Protein AF-0000000080181500 (afdb_homodimer)

Structure (mmCIF, N/CA/C/O backbone):
data_AF-0000000080181500-model_v1
#
loop_
_entity.id
_entity.type
_entity.pdbx_description
1 polymer 'Uncharacterized protein'
#
loop_
_atom_site.group_PDB
_atom_site.id
_atom_site.type_symbol
_atom_site.label_atom_id
_atom_site.label_alt_id
_atom_site.label_comp_id
_atom_site.label_asym_id
_atom_site.label_entity_id
_atom_site.label_seq_id
_atom_site.pdbx_PDB_ins_code
_atom_site.Cartn_x
_atom_site.Cartn_y
_atom_site.Cartn_z
_atom_site.occupancy
_atom_site.B_iso_or_equiv
_atom_site.auth_seq_id
_atom_site.auth_comp_id
_atom_site.auth_asym_id
_atom_site.auth_atom_id
_atom_site.pdbx_PDB_model_num
ATOM 1 N N . MET A 1 1 ? 35.75 -34.188 14.828 1 21.8 1 MET A N 1
ATOM 2 C CA . MET A 1 1 ? 35.219 -34.375 13.484 1 21.8 1 MET A CA 1
ATOM 3 C C . MET A 1 1 ? 33.906 -33.594 13.32 1 21.8 1 MET A C 1
ATOM 5 O O . MET A 1 1 ? 32.875 -34 13.828 1 21.8 1 MET A O 1
ATOM 9 N N . ILE A 1 2 ? 33.875 -32.281 13.594 1 30.53 2 ILE A N 1
ATOM 10 C CA . ILE A 1 2 ? 32.75 -31.359 13.469 1 30.53 2 ILE A CA 1
ATOM 11 C C . ILE A 1 2 ? 32.031 -31.609 12.133 1 30.53 2 ILE A C 1
ATOM 13 O O . ILE A 1 2 ? 32.625 -31.406 11.07 1 30.53 2 ILE A O 1
ATOM 17 N N . GLY A 1 3 ? 31.344 -32.719 12.117 1 29.27 3 GLY A N 1
ATOM 18 C CA . GLY A 1 3 ? 30.656 -33.062 10.883 1 29.27 3 GLY A CA 1
ATOM 19 C C . GLY A 1 3 ? 30.094 -31.844 10.156 1 29.27 3 GLY A C 1
ATOM 20 O O . GLY A 1 3 ? 29.438 -31 10.773 1 29.27 3 GLY A O 1
ATOM 21 N N . CYS A 1 4 ? 30.844 -31.297 9.312 1 31.11 4 CYS A N 1
ATOM 22 C CA . CYS A 1 4 ? 30.422 -30.312 8.328 1 31.11 4 CYS A CA 1
ATOM 23 C C . CYS A 1 4 ? 29 -30.578 7.863 1 31.11 4 CYS A C 1
ATOM 25 O O . CYS A 1 4 ? 28.766 -31.484 7.055 1 31.11 4 CYS A O 1
ATOM 27 N N . ILE A 1 5 ? 28.109 -30.938 8.797 1 33.56 5 ILE A N 1
ATOM 28 C CA . ILE A 1 5 ? 26.75 -31.125 8.312 1 33.56 5 ILE A CA 1
ATOM 29 C C . ILE A 1 5 ? 26.469 -30.125 7.188 1 33.56 5 ILE A C 1
ATOM 31 O O . ILE A 1 5 ? 26.375 -28.922 7.422 1 33.56 5 ILE A O 1
ATOM 35 N N . LEU A 1 6 ? 27.219 -30.172 6.188 1 36.97 6 LEU A N 1
ATOM 36 C CA . LEU A 1 6 ? 26.891 -29.469 4.953 1 36.97 6 LEU A CA 1
ATOM 37 C C . LEU A 1 6 ? 25.391 -29.484 4.691 1 36.97 6 LEU A C 1
ATOM 39 O O . LEU A 1 6 ? 24.828 -30.547 4.383 1 36.97 6 LEU A O 1
ATOM 43 N N . THR A 1 7 ? 24.516 -29.172 5.535 1 42.72 7 THR A N 1
ATOM 44 C CA . THR A 1 7 ? 23.094 -29.094 5.223 1 42.72 7 THR A CA 1
ATOM 45 C C . THR A 1 7 ? 22.891 -28.75 3.75 1 42.72 7 THR A C 1
ATOM 47 O O . THR A 1 7 ? 23.312 -27.703 3.279 1 42.72 7 THR A O 1
ATOM 50 N N . ALA A 1 8 ? 23.203 -29.703 2.877 1 52.75 8 ALA A N 1
ATOM 51 C CA . ALA A 1 8 ? 23.016 -29.531 1.438 1 52.75 8 ALA A CA 1
ATOM 52 C C . ALA A 1 8 ? 21.922 -28.5 1.142 1 52.75 8 ALA A C 1
ATOM 54 O O . ALA A 1 8 ? 20.859 -28.531 1.751 1 52.75 8 ALA A O 1
ATOM 55 N N . MET A 1 9 ? 22.234 -27.328 0.706 1 74.88 9 MET A N 1
ATOM 56 C CA . MET A 1 9 ? 21.328 -26.219 0.394 1 74.88 9 MET A CA 1
ATOM 57 C C . MET A 1 9 ? 20.172 -26.688 -0.466 1 74.88 9 MET A C 1
ATOM 59 O O . MET A 1 9 ? 20.344 -27.5 -1.371 1 74.88 9 MET A O 1
ATOM 63 N N . THR A 1 10 ? 18.953 -26.578 -0.046 1 88.38 10 THR A N 1
ATOM 64 C CA . THR A 1 10 ? 17.719 -26.938 -0.749 1 88.38 10 THR A CA 1
ATOM 65 C C . THR A 1 10 ? 17.797 -26.516 -2.213 1 88.38 10 THR A C 1
ATOM 67 O O . THR A 1 10 ? 18.203 -25.391 -2.52 1 88.38 10 THR A O 1
ATOM 70 N N . SER A 1 11 ? 17.656 -27.547 -3.191 1 97 11 SER A N 1
ATOM 71 C CA . SER A 1 11 ? 17.609 -27.234 -4.617 1 97 11 SER A CA 1
ATOM 72 C C . SER A 1 11 ? 16.188 -26.969 -5.082 1 97 11 SER A C 1
ATOM 74 O O . SER A 1 11 ? 15.227 -27.516 -4.523 1 97 11 SER A O 1
ATOM 76 N N . VAL A 1 12 ? 16.078 -26.062 -6.109 1 98.31 12 VAL A N 1
ATOM 77 C CA . VAL A 1 12 ? 14.75 -25.641 -6.562 1 98.31 12 VAL A CA 1
ATOM 78 C C . VAL A 1 12 ? 14.656 -25.797 -8.078 1 98.31 12 VAL A C 1
ATOM 80 O O . VAL A 1 12 ? 15.57 -25.406 -8.805 1 98.31 12 VAL A O 1
ATOM 83 N N . SER A 1 13 ? 13.602 -26.438 -8.547 1 98.62 13 SER A N 1
ATOM 84 C CA . SER A 1 13 ? 13.227 -26.438 -9.961 1 98.62 13 SER A CA 1
ATOM 85 C C . SER A 1 13 ? 12.008 -25.547 -10.211 1 98.62 13 SER A C 1
ATOM 87 O O . SER A 1 13 ? 10.938 -25.781 -9.641 1 98.62 13 SER A O 1
ATOM 89 N N . VAL A 1 14 ? 12.188 -24.594 -11.023 1 98.81 14 VAL A N 1
ATOM 90 C CA . VAL A 1 14 ? 11.07 -23.781 -11.492 1 98.81 14 VAL A CA 1
ATOM 91 C C . VAL A 1 14 ? 10.531 -24.344 -12.805 1 98.81 14 VAL A C 1
ATOM 93 O O . VAL A 1 14 ? 11.305 -24.688 -13.703 1 98.81 14 VAL A O 1
ATOM 96 N N . ILE A 1 15 ? 9.242 -24.484 -12.914 1 98.69 15 ILE A N 1
ATOM 97 C CA . ILE A 1 15 ? 8.641 -25.031 -14.117 1 98.69 15 ILE A CA 1
ATOM 98 C C . ILE A 1 15 ? 7.727 -24 -14.766 1 98.69 15 ILE A C 1
ATOM 100 O O . ILE A 1 15 ? 7.066 -23.219 -14.07 1 98.69 15 ILE A O 1
ATOM 104 N N . CYS A 1 16 ? 7.715 -23.984 -16.094 1 98.5 16 CYS A N 1
ATOM 105 C CA . CYS A 1 16 ? 6.957 -22.969 -16.828 1 98.5 16 CYS A CA 1
ATOM 106 C C . CYS A 1 16 ? 6.395 -23.562 -18.125 1 98.5 16 CYS A C 1
ATOM 108 O O . CYS A 1 16 ? 7.133 -23.781 -19.078 1 98.5 16 CYS A O 1
ATOM 110 N N . PRO A 1 17 ? 5.129 -23.797 -18.141 1 97.31 17 PRO A N 1
ATOM 111 C CA . PRO A 1 17 ? 4.492 -24.109 -19.422 1 97.31 17 PRO A CA 1
ATOM 112 C C . PRO A 1 17 ? 4.254 -22.875 -20.297 1 97.31 17 PRO A C 1
ATOM 114 O O . PRO A 1 17 ? 3.949 -21.797 -19.766 1 97.31 17 PRO A O 1
ATOM 117 N N . THR A 1 18 ? 4.418 -22.984 -21.578 1 96.44 18 THR A N 1
ATOM 118 C CA . THR A 1 18 ? 4.203 -21.812 -22.438 1 96.44 18 THR A CA 1
ATOM 119 C C . THR A 1 18 ? 3.65 -22.234 -23.797 1 96.44 18 THR A C 1
ATOM 121 O O . THR A 1 18 ? 3.766 -23.406 -24.18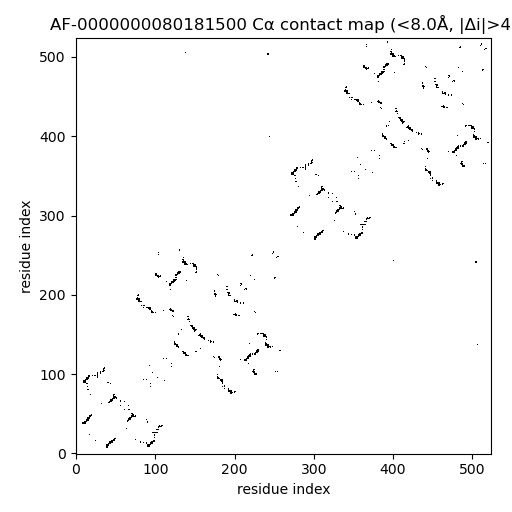8 1 96.44 18 THR A O 1
ATOM 124 N N . TYR A 1 19 ? 2.941 -21.391 -24.438 1 95.31 19 TYR A N 1
ATOM 125 C CA . TYR A 1 19 ? 2.391 -21.578 -25.781 1 95.31 19 TYR A CA 1
ATOM 126 C C . TYR A 1 19 ? 2.203 -20.234 -26.484 1 95.31 19 TYR A C 1
ATOM 128 O O . TYR A 1 19 ? 1.294 -19.469 -26.141 1 95.31 19 TYR A O 1
ATOM 136 N N . GLN A 1 20 ? 2.994 -19.938 -27.484 1 92.44 20 GLN A N 1
ATOM 137 C CA . GLN A 1 20 ? 2.91 -18.766 -28.359 1 92.44 20 GLN A CA 1
ATOM 138 C C . GLN A 1 20 ? 2.955 -17.469 -27.547 1 92.44 20 GLN A C 1
ATOM 140 O O . GLN A 1 20 ? 2.125 -16.578 -27.75 1 92.44 20 GLN A O 1
ATOM 145 N N . ARG A 1 21 ? 3.977 -17.375 -26.656 1 90.19 21 ARG A N 1
ATOM 146 C CA . ARG A 1 21 ? 4.172 -16.188 -25.812 1 90.19 21 ARG A CA 1
ATOM 147 C C . ARG A 1 21 ? 5.648 -15.812 -25.734 1 90.19 21 ARG A C 1
ATOM 149 O O . ARG A 1 21 ? 6.188 -15.609 -24.641 1 90.19 21 ARG A O 1
ATOM 156 N N . GLY A 1 22 ? 6.16 -15.641 -26.875 1 88.69 22 GLY A N 1
ATOM 157 C CA . GLY A 1 22 ? 7.59 -15.398 -26.969 1 88.69 22 GLY A CA 1
ATOM 158 C C . GLY A 1 22 ? 8.062 -14.219 -26.141 1 88.69 22 GLY A C 1
ATOM 159 O O . GLY A 1 22 ? 8.867 -14.383 -25.234 1 88.69 22 GLY A O 1
ATOM 160 N N . PRO A 1 23 ? 7.516 -13.047 -26.422 1 89.25 23 PRO A N 1
ATOM 161 C CA . PRO A 1 23 ? 7.957 -11.867 -25.672 1 89.25 23 PRO A CA 1
ATOM 162 C C . PRO A 1 23 ? 7.723 -11.984 -24.172 1 89.25 23 PRO A C 1
ATOM 164 O O . PRO A 1 23 ? 8.594 -11.625 -23.375 1 89.25 23 PRO A O 1
ATOM 167 N N . GLN A 1 24 ? 6.602 -12.492 -23.75 1 92.5 24 GLN A N 1
ATOM 168 C CA . GLN A 1 24 ? 6.293 -12.672 -22.344 1 92.5 24 GLN A CA 1
ATOM 169 C C . GLN A 1 24 ? 7.246 -13.68 -21.688 1 92.5 24 GLN A C 1
ATOM 171 O O . GLN A 1 24 ? 7.719 -13.461 -20.578 1 92.5 24 GLN A O 1
ATOM 176 N N . LEU A 1 25 ? 7.484 -14.75 -22.406 1 95.19 25 LEU A N 1
ATOM 177 C CA . LEU A 1 25 ? 8.391 -15.773 -21.906 1 95.19 25 LEU A CA 1
ATOM 178 C C . LEU A 1 25 ? 9.781 -15.195 -21.656 1 95.19 25 LEU A C 1
ATOM 180 O O . LEU A 1 25 ? 10.398 -15.461 -20.609 1 95.19 25 LEU A O 1
ATOM 184 N N . ARG A 1 26 ? 10.266 -14.398 -22.578 1 93.81 26 ARG A N 1
ATOM 185 C CA . ARG A 1 26 ? 11.594 -13.797 -22.438 1 93.81 26 ARG A CA 1
ATOM 186 C C . ARG A 1 26 ? 11.648 -12.883 -21.219 1 93.81 26 ARG A C 1
ATOM 188 O O . ARG A 1 26 ? 12.648 -12.859 -20.5 1 93.81 26 ARG A O 1
ATOM 195 N N . ARG A 1 27 ? 10.625 -12.141 -21.016 1 94.56 27 ARG A N 1
ATOM 196 C CA . ARG A 1 27 ? 10.562 -11.289 -19.828 1 94.56 27 ARG A CA 1
ATOM 197 C C . ARG A 1 27 ? 10.609 -12.125 -18.547 1 94.56 27 ARG A C 1
ATOM 199 O O . ARG A 1 27 ? 11.328 -11.789 -17.609 1 94.56 27 ARG A O 1
ATOM 206 N N . MET A 1 28 ? 9.812 -13.156 -18.594 1 96.38 28 MET A N 1
ATOM 207 C CA . MET A 1 28 ? 9.773 -14.023 -17.422 1 96.38 28 MET A CA 1
ATOM 208 C C . MET A 1 28 ? 11.141 -14.648 -17.172 1 96.38 28 MET A C 1
ATOM 210 O O . MET A 1 28 ? 11.57 -14.766 -16.016 1 96.38 28 MET A O 1
ATOM 214 N N . ILE A 1 29 ? 11.852 -15.047 -18.188 1 97.25 29 ILE A N 1
ATOM 215 C CA . ILE A 1 29 ? 13.195 -15.594 -18.047 1 97.25 29 ILE A CA 1
ATOM 216 C C . ILE A 1 29 ? 14.102 -14.562 -17.375 1 97.25 29 ILE A C 1
ATOM 218 O O . ILE A 1 29 ? 14.938 -14.914 -16.531 1 97.25 29 ILE A O 1
ATOM 222 N N . GLY A 1 30 ? 13.906 -13.32 -17.75 1 96.88 30 GLY A N 1
ATOM 223 C CA . GLY A 1 30 ? 14.633 -12.258 -17.062 1 96.88 30 GLY A CA 1
ATOM 224 C C . GLY A 1 30 ? 14.383 -12.234 -15.57 1 96.88 30 GLY A C 1
ATOM 225 O O . GLY A 1 30 ? 15.305 -12.016 -14.781 1 96.88 30 GLY A O 1
ATOM 226 N N . HIS A 1 31 ? 13.133 -12.398 -15.172 1 98 31 HIS A N 1
ATOM 227 C CA . HIS A 1 31 ? 12.805 -12.461 -13.758 1 98 31 HIS A CA 1
ATOM 228 C C . HIS A 1 31 ? 13.508 -13.641 -13.086 1 98 31 HIS A C 1
ATOM 230 O O . HIS A 1 31 ? 13.977 -13.523 -11.953 1 98 31 HIS A O 1
ATOM 236 N N . PHE A 1 32 ? 13.539 -14.789 -13.766 1 98.06 32 PHE A N 1
ATOM 237 C CA . PHE A 1 32 ? 14.227 -15.969 -13.258 1 98.06 32 PHE A CA 1
ATOM 238 C C . PHE A 1 32 ? 15.711 -15.688 -13.062 1 98.06 32 PHE A C 1
ATOM 240 O O . PHE A 1 32 ? 16.266 -15.984 -12.008 1 98.06 32 PHE A O 1
ATOM 247 N N . GLU A 1 33 ? 16.297 -15.094 -14.039 1 97.25 33 GLU A N 1
ATOM 248 C CA . GLU A 1 33 ? 17.734 -14.812 -13.992 1 97.25 33 GLU A CA 1
ATOM 249 C C . GLU A 1 33 ? 18.062 -13.828 -12.883 1 97.25 33 GLU A C 1
ATOM 251 O O . GLU A 1 33 ? 19.188 -13.828 -12.359 1 97.25 33 GLU A O 1
ATOM 256 N N . ALA A 1 34 ? 17.125 -13.062 -12.492 1 97.69 34 ALA A N 1
ATOM 257 C CA . ALA A 1 34 ? 17.344 -12.016 -11.492 1 97.69 34 ALA A CA 1
ATOM 258 C C . ALA A 1 34 ? 17.188 -12.562 -10.078 1 97.69 34 ALA A C 1
ATOM 260 O O . ALA A 1 34 ? 17.406 -11.844 -9.102 1 97.69 34 ALA A O 1
ATOM 261 N N . GLN A 1 35 ? 16.828 -13.852 -9.992 1 98.19 35 GLN A N 1
ATOM 262 C CA . GLN A 1 35 ? 16.625 -14.414 -8.672 1 98.19 35 GLN A CA 1
ATOM 263 C C . GLN A 1 35 ? 17.891 -14.344 -7.824 1 98.19 35 GLN A C 1
ATOM 265 O O . GLN A 1 35 ? 18.984 -14.602 -8.328 1 98.19 35 GLN A O 1
ATOM 270 N N . THR A 1 36 ? 17.703 -14.078 -6.465 1 98 36 THR A N 1
ATOM 271 C CA . THR A 1 36 ? 18.844 -13.906 -5.562 1 98 36 THR A CA 1
ATOM 272 C C . THR A 1 36 ? 19.141 -15.203 -4.812 1 98 36 THR A C 1
ATOM 274 O O . THR A 1 36 ? 20.109 -15.281 -4.055 1 98 36 THR A O 1
ATOM 277 N N . PHE A 1 37 ? 18.328 -16.188 -5.012 1 97.25 37 PHE A N 1
ATOM 278 C CA . PHE A 1 37 ? 18.562 -17.484 -4.402 1 97.25 37 PHE A CA 1
ATOM 279 C C . PHE A 1 37 ? 19.938 -18.016 -4.766 1 97.25 37 PHE A C 1
ATOM 281 O O . PHE A 1 37 ? 20.312 -18.016 -5.938 1 97.25 37 PHE A O 1
ATOM 288 N N . THR A 1 38 ? 20.656 -18.516 -3.744 1 95.44 38 THR A N 1
ATOM 289 C CA . THR A 1 38 ? 22.047 -18.875 -3.967 1 95.44 38 THR A CA 1
ATOM 290 C C . THR A 1 38 ? 22.203 -20.391 -4.094 1 95.44 38 THR A C 1
ATOM 292 O O . THR A 1 38 ? 23.281 -20.891 -4.395 1 95.44 38 THR A O 1
ATOM 295 N N . GLY A 1 39 ? 21.156 -21.094 -3.861 1 95.44 39 GLY A N 1
ATOM 296 C CA . GLY A 1 39 ? 21.203 -22.531 -4.047 1 95.44 39 GLY A CA 1
ATOM 297 C C . GLY A 1 39 ? 21.094 -22.953 -5.5 1 95.44 39 GLY A C 1
ATOM 298 O O . GLY A 1 39 ? 21.109 -22.109 -6.398 1 95.44 39 GLY A O 1
ATOM 299 N N . GLU A 1 40 ? 21.031 -24.25 -5.668 1 96.38 40 GLU A N 1
ATOM 300 C CA . GLU A 1 40 ? 20.859 -24.766 -7.02 1 96.38 40 GLU A CA 1
ATOM 301 C C . GLU A 1 40 ? 19.469 -24.453 -7.555 1 96.38 40 GLU A C 1
ATOM 303 O O . GLU A 1 40 ? 18.469 -24.828 -6.945 1 96.38 40 GLU A O 1
ATOM 308 N N . LEU A 1 41 ? 19.453 -23.734 -8.625 1 97.56 41 LEU A N 1
ATOM 309 C CA . LEU A 1 41 ? 18.203 -23.266 -9.234 1 97.56 41 LEU A CA 1
ATOM 310 C C . LEU A 1 41 ? 18.172 -23.578 -10.727 1 97.56 41 LEU A C 1
ATOM 312 O O . LEU A 1 41 ? 19.141 -23.281 -11.445 1 97.56 41 LEU A O 1
ATOM 316 N N . GLN A 1 42 ? 17.094 -24.219 -11.156 1 98 42 GLN A N 1
ATOM 317 C CA . GLN A 1 42 ? 16.906 -24.516 -12.578 1 98 42 GLN A CA 1
ATOM 318 C C . GLN A 1 42 ? 15.516 -24.078 -13.039 1 98 42 GLN A C 1
ATOM 320 O O . GLN A 1 42 ? 14.562 -24.078 -12.258 1 98 42 GLN A O 1
ATOM 325 N N . LEU A 1 43 ? 15.445 -23.688 -14.25 1 98.56 43 LEU A N 1
ATOM 326 C CA . LEU A 1 43 ? 14.18 -23.375 -14.914 1 98.56 43 LEU A CA 1
ATOM 327 C C . LEU A 1 43 ? 13.906 -24.344 -16.047 1 98.56 43 LEU A C 1
ATOM 329 O O . LEU A 1 43 ? 14.727 -24.5 -16.953 1 98.56 43 LEU A O 1
ATOM 333 N N . MET A 1 44 ? 12.828 -25.016 -15.961 1 98.19 44 MET A N 1
ATOM 334 C CA . MET A 1 44 ? 12.383 -25.906 -17.031 1 98.19 44 MET A CA 1
ATOM 335 C C . MET A 1 44 ? 11.18 -25.312 -17.766 1 98.19 44 MET A C 1
ATOM 337 O O . MET A 1 44 ? 10.141 -25.047 -17.141 1 98.19 44 MET A O 1
ATOM 341 N N . ILE A 1 45 ? 11.344 -25.141 -19.047 1 98.19 45 ILE A N 1
ATOM 342 C CA . ILE A 1 45 ? 10.305 -24.562 -19.875 1 98.19 45 ILE A CA 1
ATOM 343 C C . ILE A 1 45 ? 9.797 -25.594 -20.875 1 98.19 45 ILE A C 1
ATOM 345 O O . ILE A 1 45 ? 10.594 -26.234 -21.562 1 98.19 45 ILE A O 1
ATOM 349 N N . LEU A 1 46 ? 8.547 -25.812 -20.859 1 97.88 46 LEU A N 1
ATOM 350 C CA . LEU A 1 46 ? 7.938 -26.641 -21.891 1 97.88 46 LEU A CA 1
ATOM 351 C C . LEU A 1 46 ? 7.086 -25.797 -22.844 1 97.88 46 LEU A C 1
ATOM 353 O O . LEU A 1 46 ? 6.078 -25.219 -22.422 1 97.88 46 LEU A O 1
ATOM 357 N N . ASP A 1 47 ? 7.512 -25.734 -24.094 1 97.19 47 ASP A N 1
ATOM 358 C CA . ASP A 1 47 ? 6.879 -24.953 -25.141 1 97.19 47 ASP A CA 1
ATOM 359 C C . ASP A 1 47 ? 6.305 -25.875 -26.234 1 97.19 47 ASP A C 1
ATOM 361 O O . ASP A 1 47 ? 7.055 -26.547 -26.953 1 97.19 47 ASP A O 1
ATOM 365 N N . ASP A 1 48 ? 5 -25.859 -26.312 1 97 48 ASP A N 1
ATOM 366 C CA . ASP A 1 48 ? 4.398 -26.672 -27.359 1 97 48 ASP A CA 1
ATOM 367 C C . ASP A 1 48 ? 3.814 -25.797 -28.469 1 97 48 ASP A C 1
ATOM 369 O O . ASP A 1 48 ? 2.775 -26.109 -29.047 1 97 48 ASP A O 1
ATOM 373 N N . SER A 1 49 ? 4.414 -24.656 -28.688 1 95.69 49 SER A N 1
ATOM 374 C CA . SER A 1 49 ? 4.094 -23.797 -29.812 1 95.69 49 SER A CA 1
ATOM 375 C C . SER A 1 49 ? 4.434 -24.469 -31.141 1 95.69 49 SER A C 1
ATOM 377 O O . SER A 1 49 ? 5.266 -25.375 -31.188 1 95.69 49 SER A O 1
ATOM 379 N N . PRO A 1 50 ? 3.785 -23.922 -32.219 1 94.38 50 PRO A N 1
ATOM 380 C CA . PRO A 1 50 ? 4.102 -24.516 -33.5 1 94.38 50 PRO A CA 1
ATOM 381 C C . PRO A 1 50 ? 5.582 -24.406 -33.875 1 94.38 50 PRO A C 1
ATOM 383 O O . PRO A 1 50 ? 6.164 -25.359 -34.406 1 94.38 50 PRO A O 1
ATOM 386 N N . GLU A 1 51 ? 6.207 -23.281 -33.531 1 93.5 51 GLU A N 1
ATOM 387 C CA . GLU A 1 51 ? 7.629 -23.062 -33.781 1 93.5 51 GLU A CA 1
ATOM 388 C C . GLU A 1 51 ? 8.391 -22.844 -32.5 1 93.5 51 GLU A C 1
ATOM 390 O O . GLU A 1 51 ? 7.887 -22.188 -31.578 1 93.5 51 GLU A O 1
ATOM 395 N N . PRO A 1 52 ? 9.555 -23.406 -32.438 1 92.38 52 PRO A N 1
ATOM 396 C CA . PRO A 1 52 ? 10.367 -23.188 -31.25 1 92.38 52 PRO A CA 1
ATOM 397 C C . PRO A 1 52 ? 10.953 -21.781 -31.188 1 92.38 52 PRO A C 1
ATOM 399 O O . PRO A 1 52 ? 10.984 -21.078 -32.188 1 92.38 52 PRO A O 1
ATOM 402 N N . ASP A 1 53 ? 11.273 -21.375 -30.016 1 91.25 53 ASP A N 1
ATOM 403 C CA . ASP A 1 53 ? 12.195 -20.266 -29.844 1 91.25 53 ASP A CA 1
ATOM 404 C C . ASP A 1 53 ? 13.648 -20.75 -29.828 1 91.25 53 ASP A C 1
ATOM 406 O O . ASP A 1 53 ? 14.172 -21.109 -28.781 1 91.25 53 ASP A O 1
ATOM 410 N N . GLU A 1 54 ? 14.32 -20.672 -30.859 1 88.31 54 GLU A N 1
ATOM 411 C CA . GLU A 1 54 ? 15.648 -21.25 -31.031 1 88.31 54 GLU A CA 1
ATOM 412 C C . GLU A 1 54 ? 16.672 -20.594 -30.125 1 88.31 54 GLU A C 1
ATOM 414 O O . GLU A 1 54 ? 17.625 -21.234 -29.688 1 88.31 54 GLU A O 1
ATOM 419 N N . SER A 1 55 ? 16.438 -19.359 -29.891 1 89.69 55 SER A N 1
ATOM 420 C CA . SER A 1 55 ? 17.391 -18.656 -29.047 1 89.69 55 SER A CA 1
ATOM 421 C C . SER A 1 55 ? 17.453 -19.266 -27.656 1 89.69 55 SER A C 1
ATOM 423 O O . SER A 1 55 ? 18.516 -19.234 -27.016 1 89.69 55 SER A O 1
ATOM 425 N N . LEU A 1 56 ? 16.438 -19.891 -27.219 1 91.75 56 LEU A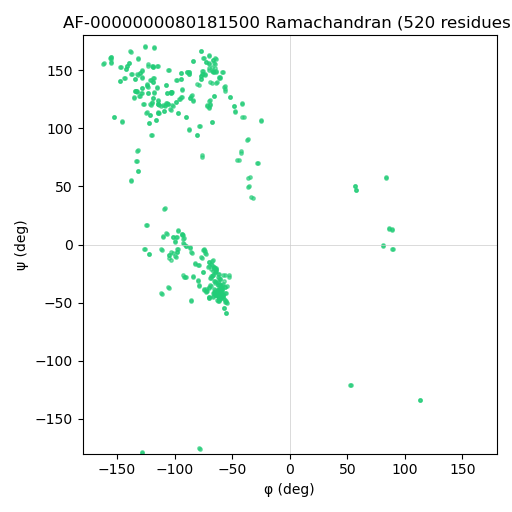 N 1
ATOM 426 C CA . LEU A 1 56 ? 16.359 -20.422 -25.844 1 91.75 56 LEU A CA 1
ATOM 427 C C . LEU A 1 56 ? 17.016 -21.797 -25.75 1 91.75 56 LEU A C 1
ATOM 429 O O . LEU A 1 56 ? 17.203 -22.328 -24.656 1 91.75 56 LEU A O 1
ATOM 433 N N . ALA A 1 57 ? 17.375 -22.312 -26.828 1 86.44 57 ALA A N 1
ATOM 434 C CA . ALA A 1 57 ? 18.078 -23.594 -26.859 1 86.44 57 ALA A CA 1
ATOM 435 C C . ALA A 1 57 ? 19.594 -23.406 -26.828 1 86.44 57 ALA A C 1
ATOM 437 O O . ALA A 1 57 ? 20.344 -24.375 -26.781 1 86.44 57 ALA A O 1
ATOM 438 N N . ALA A 1 58 ? 19.953 -22.188 -26.766 1 89.31 58 ALA A N 1
ATOM 439 C CA . ALA A 1 58 ? 21.375 -21.859 -26.812 1 89.31 58 ALA A CA 1
ATOM 440 C C . ALA A 1 58 ? 22.078 -22.297 -25.516 1 89.31 58 ALA A C 1
ATOM 442 O O . ALA A 1 58 ? 21.438 -22.391 -24.469 1 89.31 58 ALA A O 1
ATOM 443 N N . GLU A 1 59 ? 23.391 -22.531 -25.578 1 90.75 59 GLU A N 1
ATOM 444 C CA . GLU A 1 59 ? 24.203 -23.031 -24.484 1 90.75 59 GLU A CA 1
ATOM 445 C C . GLU A 1 59 ? 24.25 -22.031 -23.328 1 90.75 59 GLU A C 1
ATOM 447 O O . GLU A 1 59 ? 24.344 -22.422 -22.172 1 90.75 59 GLU A O 1
ATOM 452 N N . GLU A 1 60 ? 24.172 -20.828 -23.703 1 91.5 60 GLU A N 1
ATOM 453 C CA . GLU A 1 60 ? 24.219 -19.812 -22.672 1 91.5 60 GLU A CA 1
ATOM 454 C C . GLU A 1 60 ? 23.078 -19.969 -21.672 1 91.5 60 GLU A C 1
ATOM 456 O O . GLU A 1 60 ? 23.266 -19.766 -20.469 1 91.5 60 GLU A O 1
ATOM 461 N N . TYR A 1 61 ? 21.984 -20.312 -22.156 1 93 61 TYR A N 1
ATOM 462 C CA . TYR A 1 61 ? 20.844 -20.516 -21.281 1 93 61 TYR A CA 1
ATOM 463 C C . TYR A 1 61 ? 21 -21.781 -20.453 1 93 61 TYR A C 1
ATOM 465 O O . TYR A 1 61 ? 20.75 -21.797 -19.25 1 93 61 TYR A O 1
ATOM 473 N N . ARG A 1 62 ? 21.516 -22.812 -21.078 1 91.94 62 ARG A N 1
ATOM 474 C CA . ARG A 1 62 ? 21.766 -24.047 -20.359 1 91.94 62 ARG A CA 1
ATOM 475 C C . ARG A 1 62 ? 22.75 -23.844 -19.219 1 91.94 62 ARG A C 1
ATOM 477 O O . ARG A 1 62 ? 22.562 -24.375 -18.125 1 91.94 62 ARG A O 1
ATOM 484 N N . ASN A 1 63 ? 23.703 -23.094 -19.516 1 93 63 ASN A N 1
ATOM 485 C CA . ASN A 1 63 ? 24.719 -22.797 -18.5 1 93 63 ASN A CA 1
ATOM 486 C C . ASN A 1 63 ? 24.141 -21.969 -17.359 1 93 63 ASN A C 1
ATOM 488 O O . ASN A 1 63 ? 24.641 -22.031 -16.234 1 93 63 ASN A O 1
ATOM 492 N N . ALA A 1 64 ? 23.094 -21.312 -17.672 1 93.38 64 ALA A N 1
ATOM 493 C CA . ALA A 1 64 ? 22.453 -20.484 -16.656 1 93.38 64 ALA A CA 1
ATOM 494 C C . ALA A 1 64 ? 21.359 -21.281 -15.922 1 93.38 64 ALA A C 1
ATOM 496 O O . ALA A 1 64 ? 20.625 -20.719 -15.117 1 93.38 64 ALA A O 1
ATOM 497 N N . GLY A 1 65 ? 21.281 -22.547 -16.25 1 95.44 65 GLY A N 1
ATOM 498 C CA . GLY A 1 65 ? 20.312 -23.391 -15.562 1 95.44 65 GLY A CA 1
ATOM 499 C C . GLY A 1 65 ? 18.938 -23.359 -16.203 1 95.44 65 GLY A C 1
ATOM 500 O O . GLY A 1 65 ? 17.953 -23.781 -15.578 1 95.44 65 GLY A O 1
ATOM 501 N N . ILE A 1 66 ? 18.844 -22.844 -17.406 1 97.56 66 ILE A N 1
ATOM 502 C CA . ILE A 1 66 ? 17.578 -22.75 -18.109 1 97.56 66 ILE A CA 1
ATOM 503 C C . ILE A 1 66 ? 17.484 -23.844 -19.156 1 97.56 66 ILE A C 1
ATOM 505 O O . ILE A 1 66 ? 18.312 -23.922 -20.062 1 97.56 66 ILE A O 1
ATOM 509 N N . HIS A 1 67 ? 16.484 -24.672 -19 1 96.81 67 HIS A N 1
ATOM 510 C CA . HIS A 1 67 ? 16.25 -25.797 -19.906 1 96.81 67 HIS A CA 1
ATOM 511 C C . HIS A 1 67 ? 14.953 -25.625 -20.688 1 96.81 67 HIS A C 1
ATOM 513 O O . HIS A 1 67 ? 13.867 -25.641 -20.109 1 96.81 67 HIS A O 1
ATOM 519 N N . TYR A 1 68 ? 15.125 -25.469 -21.984 1 96.56 68 TYR A N 1
ATOM 520 C CA . TYR A 1 68 ? 14 -25.234 -22.891 1 96.56 68 TYR A CA 1
ATOM 521 C C . TYR A 1 68 ? 13.656 -26.5 -23.672 1 96.56 68 TYR A C 1
ATOM 523 O O . TYR A 1 68 ? 14.492 -27.031 -24.391 1 96.56 68 TYR A O 1
ATOM 531 N N . PHE A 1 69 ? 12.438 -26.984 -23.422 1 95.75 69 PHE A N 1
ATOM 532 C CA . PHE A 1 69 ? 11.93 -28.156 -24.125 1 95.75 69 PHE A CA 1
ATOM 533 C C . PHE A 1 69 ? 10.836 -27.75 -25.109 1 95.75 69 PHE A C 1
ATOM 535 O O . PHE A 1 69 ? 9.805 -27.203 -24.719 1 95.75 69 PHE A O 1
ATOM 542 N N . HIS A 1 70 ? 11.078 -28.031 -26.375 1 95.88 70 HIS A N 1
ATOM 543 C CA . HIS A 1 70 ? 10.055 -27.781 -27.391 1 95.88 70 HIS A CA 1
ATOM 544 C C . HIS A 1 70 ? 9.383 -29.078 -27.812 1 95.88 70 HIS A C 1
ATOM 546 O O . HIS A 1 70 ? 10.055 -30.094 -28.047 1 95.88 70 HIS A O 1
ATOM 552 N N . ARG A 1 71 ? 8.117 -29.031 -27.797 1 93.25 71 ARG A N 1
ATOM 553 C CA . ARG A 1 71 ? 7.328 -30.156 -28.297 1 93.25 71 ARG A CA 1
ATOM 554 C C . ARG A 1 71 ? 6.395 -29.734 -29.422 1 93.25 71 ARG A C 1
ATOM 556 O O . ARG A 1 71 ? 5.387 -29.062 -29.172 1 93.25 71 ARG A O 1
ATOM 563 N N . SER A 1 72 ? 6.805 -30.109 -30.609 1 85.75 72 SER A N 1
ATOM 564 C CA . SER A 1 72 ? 5.965 -29.781 -31.75 1 85.75 72 SER A CA 1
ATOM 565 C C . SER A 1 72 ? 4.73 -30.672 -31.812 1 85.75 72 SER A C 1
ATOM 567 O O . SER A 1 72 ? 4.707 -31.75 -31.219 1 85.75 72 SER A O 1
ATOM 569 N N . GLY A 1 73 ? 3.705 -30.188 -32.562 1 85.38 73 GLY A N 1
ATOM 570 C CA . GLY A 1 73 ? 2.498 -30.984 -32.75 1 85.38 73 GLY A CA 1
ATOM 571 C C . GLY A 1 73 ? 1.274 -30.375 -32.094 1 85.38 73 GLY A C 1
ATOM 572 O O . GLY A 1 73 ? 1.036 -29.172 -32.219 1 85.38 73 GLY A O 1
ATOM 573 N N . HIS A 1 74 ? 0.572 -31.359 -31.391 1 89.94 74 HIS A N 1
ATOM 574 C CA . HIS A 1 74 ? -0.684 -30.938 -30.781 1 89.94 74 HIS A CA 1
ATOM 575 C C . HIS A 1 74 ? -0.439 -30.188 -29.484 1 89.94 74 HIS A C 1
ATOM 577 O O . HIS A 1 74 ? 0.426 -30.562 -28.688 1 89.94 74 HIS A O 1
ATOM 583 N N . GLN A 1 75 ? -1.146 -29.156 -29.312 1 92.69 75 GLN A N 1
ATOM 584 C CA . GLN A 1 75 ? -1.073 -28.375 -28.094 1 92.69 75 GLN A CA 1
ATOM 585 C C . GLN A 1 75 ? -1.586 -29.188 -26.891 1 92.69 75 GLN A C 1
ATOM 587 O O . GLN A 1 75 ? -2.693 -29.719 -26.938 1 92.69 75 GLN A O 1
ATOM 592 N N . MET A 1 76 ? -0.793 -29.25 -25.859 1 95.69 76 MET A N 1
ATOM 593 C CA . MET A 1 76 ? -1.171 -29.891 -24.594 1 95.69 76 MET A CA 1
ATOM 594 C C . MET A 1 76 ? -1.963 -28.938 -23.719 1 95.69 76 MET A C 1
ATOM 596 O O . MET A 1 76 ? -1.907 -27.719 -23.906 1 95.69 76 MET A O 1
ATOM 600 N N . SER A 1 77 ? -2.723 -29.594 -22.812 1 95.88 77 SER A N 1
ATOM 601 C CA . SER A 1 77 ? -3.318 -28.75 -21.781 1 95.88 77 SER A CA 1
ATOM 602 C C . SER A 1 77 ? -2.26 -28.219 -20.812 1 95.88 77 SER A C 1
ATOM 604 O O . SER A 1 77 ? -1.15 -28.75 -20.75 1 95.88 77 SER A O 1
ATOM 606 N N . ILE A 1 78 ? -2.619 -27.203 -20.109 1 94.88 78 ILE A N 1
ATOM 607 C CA . ILE A 1 78 ? -1.709 -26.672 -19.094 1 94.88 78 ILE A CA 1
ATOM 608 C C . ILE A 1 78 ? -1.383 -27.734 -18.062 1 94.88 78 ILE A C 1
ATOM 610 O O . ILE A 1 78 ? -0.217 -27.938 -17.719 1 94.88 78 ILE A O 1
ATOM 614 N N . GLY A 1 79 ? -2.387 -28.453 -17.594 1 97.12 79 GLY A N 1
ATOM 615 C CA . GLY A 1 79 ? -2.158 -29.516 -16.625 1 97.12 79 GLY A CA 1
ATOM 616 C C . GLY A 1 79 ? -1.202 -30.578 -17.125 1 97.12 79 GLY A C 1
ATOM 617 O O . GLY A 1 79 ? -0.327 -31.031 -16.391 1 97.12 79 GLY A O 1
ATOM 618 N N . ALA A 1 80 ? -1.404 -30.969 -18.344 1 97.25 80 ALA A N 1
ATOM 619 C CA . ALA A 1 80 ? -0.539 -31.984 -18.922 1 97.25 80 ALA A CA 1
ATOM 620 C C . ALA A 1 80 ? 0.903 -31.484 -19.016 1 97.25 80 ALA A C 1
ATOM 622 O O . ALA A 1 80 ? 1.842 -32.25 -18.766 1 97.25 80 ALA A O 1
ATOM 623 N N . LYS A 1 81 ? 1.083 -30.266 -19.391 1 97.81 81 LYS A N 1
ATOM 624 C CA . LYS A 1 81 ? 2.426 -29.703 -19.484 1 97.81 81 LYS A CA 1
ATOM 625 C C . LYS A 1 81 ? 3.084 -29.641 -18.109 1 97.81 81 LYS A C 1
ATOM 627 O O . LYS A 1 81 ? 4.266 -29.953 -17.953 1 97.81 81 LYS A O 1
ATOM 632 N N . LEU A 1 82 ? 2.311 -29.219 -17.141 1 97.88 82 LEU A N 1
ATOM 633 C CA . LEU A 1 82 ? 2.846 -29.109 -15.789 1 97.88 82 LEU A CA 1
ATOM 634 C C . LEU A 1 82 ? 3.279 -30.484 -15.273 1 97.88 82 LEU A C 1
ATOM 636 O O . LEU A 1 82 ? 4.328 -30.609 -14.641 1 97.88 82 LEU A O 1
ATOM 640 N N . ASN A 1 83 ? 2.48 -31.516 -15.57 1 98.19 83 ASN A N 1
ATOM 641 C CA . ASN A 1 83 ? 2.859 -32.875 -15.172 1 98.19 83 ASN A CA 1
ATOM 642 C C . ASN A 1 83 ? 4.148 -33.312 -15.859 1 98.19 83 ASN A C 1
ATOM 644 O O . ASN A 1 83 ? 5.023 -33.906 -15.227 1 98.19 83 ASN A O 1
ATOM 648 N N . ALA A 1 84 ? 4.242 -33.031 -17.125 1 97.62 84 ALA A N 1
ATOM 649 C CA . ALA A 1 84 ? 5.461 -33.375 -17.859 1 97.62 84 ALA A CA 1
ATOM 650 C C . ALA A 1 84 ? 6.676 -32.688 -17.25 1 97.62 84 ALA A C 1
ATOM 652 O O . ALA A 1 84 ? 7.742 -33.281 -17.125 1 97.62 84 ALA A O 1
ATOM 653 N N . LEU A 1 85 ? 6.496 -31.484 -16.938 1 98.31 85 LEU A N 1
ATOM 654 C CA . LEU A 1 85 ? 7.574 -30.703 -16.344 1 98.31 85 LEU A CA 1
ATOM 655 C C . LEU A 1 85 ? 7.934 -31.219 -14.961 1 98.31 85 LEU A C 1
ATOM 657 O O . LEU A 1 85 ? 9.109 -31.266 -14.602 1 98.31 85 LEU A O 1
ATOM 661 N N . MET A 1 86 ? 6.918 -31.578 -14.133 1 97.69 86 MET A N 1
ATOM 662 C CA . MET A 1 86 ? 7.176 -32.188 -12.828 1 97.69 86 MET A CA 1
ATOM 663 C C . MET A 1 86 ? 8 -33.469 -12.969 1 97.69 86 MET A C 1
ATOM 665 O O . MET A 1 86 ? 8.844 -33.75 -12.117 1 97.69 86 MET A O 1
ATOM 669 N N . ASP A 1 87 ? 7.793 -34.156 -14 1 97.31 87 ASP A N 1
ATOM 670 C CA . ASP A 1 87 ? 8.469 -35.438 -14.219 1 97.31 87 ASP A CA 1
ATOM 671 C C . ASP A 1 87 ? 9.961 -35.219 -14.469 1 97.31 87 ASP A C 1
ATOM 673 O O . ASP A 1 87 ? 10.773 -36.125 -14.195 1 97.31 87 ASP A O 1
ATOM 677 N N . VAL A 1 88 ? 10.344 -34.094 -14.977 1 96.06 88 VAL A N 1
ATOM 678 C CA . VAL A 1 88 ? 11.742 -33.875 -15.328 1 96.06 88 VAL A CA 1
ATOM 679 C C . VAL A 1 88 ? 12.406 -33 -14.289 1 96.06 88 VAL A C 1
ATOM 681 O O . VAL A 1 88 ? 13.625 -32.781 -14.32 1 96.06 88 VAL A O 1
ATOM 684 N N . ALA A 1 89 ? 11.625 -32.375 -13.445 1 95.88 89 ALA A N 1
ATOM 685 C CA . ALA A 1 89 ? 12.18 -31.547 -12.398 1 95.88 89 ALA A CA 1
ATOM 686 C C . ALA A 1 89 ? 13.016 -32.375 -11.414 1 95.88 89 ALA A C 1
ATOM 688 O O . ALA A 1 89 ? 12.602 -33.438 -11 1 95.88 89 ALA A O 1
ATOM 689 N N . CYS A 1 90 ? 14.172 -31.875 -10.945 1 94.5 90 CYS A N 1
ATOM 690 C CA . CYS A 1 90 ? 15.062 -32.656 -10.086 1 94.5 90 CYS A CA 1
ATOM 691 C C . CYS A 1 90 ? 15.305 -31.938 -8.766 1 94.5 90 CYS A C 1
ATOM 693 O O . CYS A 1 90 ? 15.945 -32.5 -7.863 1 94.5 90 CYS A O 1
ATOM 695 N N . GLY A 1 91 ? 14.859 -30.719 -8.656 1 97.06 91 GLY A N 1
ATOM 696 C CA . GLY A 1 91 ? 15.023 -29.984 -7.41 1 97.06 91 GLY A CA 1
ATOM 697 C C . GLY A 1 91 ? 14.242 -30.594 -6.262 1 97.06 91 GLY A C 1
ATOM 698 O O . GLY A 1 91 ? 13.203 -31.219 -6.473 1 97.06 91 GLY A O 1
ATOM 699 N N . ASP A 1 92 ? 14.68 -30.344 -5.051 1 97.75 92 ASP A N 1
ATOM 700 C CA . ASP A 1 92 ? 13.961 -30.766 -3.852 1 97.75 92 ASP A CA 1
ATOM 701 C C . ASP A 1 92 ? 12.586 -30.109 -3.775 1 97.75 92 ASP A C 1
ATOM 703 O O . ASP A 1 92 ? 11.641 -30.703 -3.244 1 97.75 92 ASP A O 1
ATOM 707 N N . VAL A 1 93 ? 12.508 -28.922 -4.23 1 98.5 93 VAL A N 1
ATOM 708 C CA . VAL A 1 93 ? 11.273 -28.125 -4.254 1 98.5 93 VAL A CA 1
ATOM 709 C C . VAL A 1 93 ? 10.977 -27.672 -5.684 1 98.5 93 VAL A C 1
ATOM 711 O O . VAL A 1 93 ? 11.891 -27.297 -6.422 1 98.5 93 VAL A O 1
ATOM 714 N N . VAL A 1 94 ? 9.688 -27.781 -6.031 1 98.62 94 VAL A N 1
ATOM 715 C CA . VAL A 1 94 ? 9.227 -27.312 -7.336 1 98.62 94 VAL A CA 1
ATOM 716 C C . VAL A 1 94 ? 8.422 -26.031 -7.172 1 98.62 94 VAL A C 1
ATOM 718 O O . VAL A 1 94 ? 7.629 -25.891 -6.238 1 98.62 94 VAL A O 1
ATOM 721 N N . MET A 1 95 ? 8.68 -25.094 -8.062 1 98.62 95 MET A N 1
ATOM 722 C CA . MET A 1 95 ? 7.902 -23.844 -8.102 1 98.62 95 MET A CA 1
ATOM 723 C C . MET A 1 95 ? 7.375 -23.578 -9.508 1 98.62 95 MET A C 1
ATOM 725 O O . MET A 1 95 ? 8 -23.969 -10.5 1 98.62 95 MET A O 1
ATOM 729 N N . ARG A 1 96 ? 6.273 -22.953 -9.539 1 97.69 96 ARG A N 1
ATOM 730 C CA . ARG A 1 96 ? 5.68 -22.594 -10.828 1 97.69 96 ARG A CA 1
ATOM 731 C C . ARG A 1 96 ? 5.91 -21.125 -11.148 1 97.69 96 ARG A C 1
ATOM 733 O O . ARG A 1 96 ? 5.738 -20.266 -10.289 1 97.69 96 ARG A O 1
ATOM 740 N N . PHE A 1 97 ? 6.379 -20.828 -12.344 1 98 97 PHE A N 1
ATOM 741 C CA . PHE A 1 97 ? 6.363 -19.5 -12.953 1 98 97 PHE A CA 1
ATOM 742 C C . PHE A 1 97 ? 5.449 -19.484 -14.172 1 98 97 PHE A C 1
ATOM 744 O O . PHE A 1 97 ? 5.637 -20.266 -15.109 1 98 97 PHE A O 1
ATOM 751 N N . ASP A 1 98 ? 4.5 -18.672 -14.125 1 96.12 98 ASP A N 1
ATOM 752 C CA . ASP A 1 98 ? 3.746 -18.422 -15.352 1 96.12 98 ASP A CA 1
ATOM 753 C C . ASP A 1 98 ? 4.516 -17.5 -16.297 1 96.12 98 ASP A C 1
ATOM 755 O O . ASP A 1 98 ? 5.215 -16.578 -15.844 1 96.12 98 ASP A O 1
ATOM 759 N N . ASP A 1 99 ? 4.379 -17.719 -17.531 1 96 99 ASP A N 1
ATOM 760 C CA . ASP A 1 99 ? 5.191 -17 -18.516 1 96 99 ASP A CA 1
ATOM 761 C C . ASP A 1 99 ? 4.715 -15.562 -18.672 1 96 99 ASP A C 1
ATOM 763 O O . ASP A 1 99 ? 5.355 -14.766 -19.359 1 96 99 ASP A O 1
ATOM 767 N N . ASP A 1 100 ? 3.588 -15.195 -17.984 1 94.56 100 ASP A N 1
ATOM 768 C CA . ASP A 1 100 ? 3.031 -13.867 -18.234 1 94.56 100 ASP A CA 1
ATOM 769 C C . ASP A 1 100 ? 2.912 -13.062 -16.953 1 94.56 100 ASP A C 1
ATOM 771 O O . ASP A 1 100 ? 2.166 -12.078 -16.891 1 94.56 100 ASP A O 1
ATOM 775 N N . ASP A 1 101 ? 3.621 -13.484 -15.883 1 96.88 101 ASP A N 1
ATOM 776 C CA . ASP A 1 101 ? 3.588 -12.75 -14.617 1 96.88 101 ASP A CA 1
ATOM 777 C C . ASP A 1 101 ? 4.973 -12.234 -14.25 1 96.88 101 ASP A C 1
ATOM 779 O O . ASP A 1 101 ? 5.949 -12.484 -14.961 1 96.88 101 ASP A O 1
ATOM 783 N N . TYR A 1 102 ? 5.012 -11.383 -13.25 1 98.06 102 TYR A N 1
ATOM 784 C CA . TYR A 1 102 ? 6.266 -10.852 -12.727 1 98.06 102 TYR A CA 1
ATOM 785 C C . TYR A 1 102 ? 6.648 -11.539 -11.422 1 98.06 102 TYR A C 1
ATOM 787 O O . TYR A 1 102 ? 5.816 -11.688 -10.523 1 98.06 102 TYR A O 1
ATOM 795 N N . TYR A 1 103 ? 7.875 -11.977 -11.32 1 98.69 103 TYR A N 1
ATOM 796 C CA . TYR A 1 103 ? 8.422 -12.578 -10.109 1 98.69 103 TYR A CA 1
ATOM 797 C C . TYR A 1 103 ? 9.617 -11.781 -9.594 1 98.69 103 TYR A C 1
ATOM 799 O O . TYR A 1 103 ? 10.602 -11.594 -10.312 1 98.69 103 TYR A O 1
ATOM 807 N N . ALA A 1 104 ? 9.531 -11.328 -8.367 1 98.75 104 ALA A N 1
ATOM 808 C CA . ALA A 1 104 ? 10.562 -10.484 -7.773 1 98.75 104 ALA A CA 1
ATOM 809 C C . ALA A 1 104 ? 11.867 -11.25 -7.586 1 98.75 104 ALA A C 1
ATOM 811 O O . ALA A 1 104 ? 11.859 -12.477 -7.465 1 98.75 104 ALA A O 1
ATOM 812 N N . PRO A 1 105 ? 12.977 -10.57 -7.469 1 98.62 105 PRO A N 1
ATOM 813 C CA . PRO A 1 105 ? 14.289 -11.219 -7.348 1 98.62 105 PRO A CA 1
ATOM 814 C C . PRO A 1 105 ? 14.391 -12.117 -6.113 1 98.62 105 PRO A C 1
ATOM 816 O O . PRO A 1 105 ? 15.117 -13.109 -6.129 1 98.62 105 PRO A O 1
ATOM 819 N N . HIS A 1 106 ? 13.68 -11.797 -5.07 1 98.31 106 HIS A N 1
ATOM 820 C CA . HIS A 1 106 ? 13.781 -12.586 -3.846 1 98.31 106 HIS A CA 1
ATOM 821 C C . HIS A 1 106 ? 12.664 -13.609 -3.752 1 98.31 106 HIS A C 1
ATOM 823 O O . HIS A 1 106 ? 12.43 -14.195 -2.689 1 98.31 106 HIS A O 1
ATOM 829 N N . TYR A 1 107 ? 11.906 -13.852 -4.836 1 98.62 107 TYR A N 1
ATOM 830 C CA . TYR A 1 107 ? 10.75 -14.742 -4.84 1 98.62 107 TYR A CA 1
ATOM 831 C C . TYR A 1 107 ? 11.141 -16.141 -4.387 1 98.62 107 TYR A C 1
ATOM 833 O O . TYR A 1 107 ? 10.555 -16.688 -3.439 1 98.62 107 TYR A O 1
ATOM 841 N N . VAL A 1 108 ? 12.094 -16.781 -4.977 1 98.56 108 VAL A N 1
ATOM 842 C CA . VAL A 1 108 ? 12.438 -18.172 -4.73 1 98.56 108 VAL A CA 1
ATOM 843 C C . VAL A 1 108 ? 12.859 -18.344 -3.273 1 98.56 108 VAL A C 1
ATOM 845 O O . VAL A 1 108 ? 12.367 -19.25 -2.588 1 98.56 108 VAL A O 1
ATOM 848 N N . GLU A 1 109 ? 13.727 -17.516 -2.793 1 97.81 109 GLU A N 1
ATOM 849 C CA . GLU A 1 109 ? 14.195 -17.609 -1.414 1 97.81 109 GLU A CA 1
ATOM 850 C C . GLU A 1 109 ? 13.047 -17.453 -0.426 1 97.81 109 GLU A C 1
ATOM 852 O O . GLU A 1 109 ? 12.953 -18.203 0.549 1 97.81 109 GLU A O 1
ATOM 857 N N . ARG A 1 110 ? 12.211 -16.531 -0.688 1 98.25 110 ARG A N 1
ATOM 858 C CA . ARG A 1 110 ? 11.125 -16.25 0.243 1 98.25 110 ARG A CA 1
ATOM 859 C C . ARG A 1 110 ? 10.062 -17.344 0.204 1 98.25 110 ARG A C 1
ATOM 861 O O . ARG A 1 110 ? 9.531 -17.734 1.243 1 98.25 110 ARG A O 1
ATOM 868 N N . MET A 1 111 ? 9.75 -17.828 -0.982 1 98.44 111 MET A N 1
ATOM 869 C CA . MET A 1 111 ? 8.789 -18.922 -1.094 1 98.44 111 MET A CA 1
ATOM 870 C C . MET A 1 111 ? 9.312 -20.172 -0.39 1 98.44 111 MET A C 1
ATOM 872 O O . MET A 1 111 ? 8.539 -20.922 0.217 1 98.44 111 MET A O 1
ATOM 876 N N . LEU A 1 112 ? 10.562 -20.422 -0.522 1 97.88 112 LEU A N 1
ATOM 877 C CA . LEU A 1 112 ? 11.164 -21.531 0.191 1 97.88 112 LEU A CA 1
ATOM 878 C C . LEU A 1 112 ? 11.023 -21.359 1.699 1 97.88 112 LEU A C 1
ATOM 880 O O . LEU A 1 112 ? 10.664 -22.297 2.408 1 97.88 112 LEU A O 1
ATOM 884 N N . ALA A 1 113 ? 11.312 -20.172 2.158 1 97.88 113 ALA A N 1
ATOM 885 C CA . ALA A 1 113 ? 11.188 -19.875 3.584 1 97.88 113 ALA A CA 1
ATOM 886 C C . ALA A 1 113 ? 9.742 -20.062 4.055 1 97.88 113 ALA A C 1
ATOM 888 O O . ALA A 1 113 ? 9.5 -20.625 5.121 1 97.88 113 ALA A O 1
ATOM 889 N N . LEU A 1 114 ? 8.828 -19.594 3.297 1 98.06 114 LEU A N 1
ATOM 890 C CA . LEU A 1 114 ? 7.414 -19.719 3.639 1 98.06 114 LEU A CA 1
ATOM 891 C C . LEU A 1 114 ? 6.973 -21.172 3.633 1 98.06 114 LEU A C 1
ATOM 893 O O . LEU A 1 114 ? 6.156 -21.578 4.457 1 98.06 114 LEU A O 1
ATOM 897 N N . LEU A 1 115 ? 7.484 -21.953 2.678 1 98.31 115 LEU A N 1
ATOM 898 C CA . LEU A 1 115 ? 7.148 -23.375 2.609 1 98.31 115 LEU A CA 1
ATOM 899 C C . LEU A 1 115 ? 7.574 -24.094 3.883 1 98.31 115 LEU A C 1
ATOM 901 O O . LEU A 1 115 ? 6.836 -24.938 4.402 1 98.31 115 LEU A O 1
ATOM 905 N N . GLY A 1 116 ? 8.758 -23.703 4.32 1 96.75 116 GLY A N 1
ATOM 906 C CA . GLY A 1 116 ? 9.258 -24.359 5.523 1 96.75 116 GLY A CA 1
ATOM 907 C C . GLY A 1 116 ? 9.25 -25.875 5.43 1 96.75 116 GLY A C 1
ATOM 908 O O . GLY A 1 116 ? 9.805 -26.438 4.488 1 96.75 116 GLY A O 1
ATOM 909 N N . ASP A 1 117 ? 8.523 -26.531 6.355 1 96.69 117 ASP A N 1
ATOM 910 C CA . ASP A 1 117 ? 8.492 -27.984 6.398 1 96.69 117 ASP A CA 1
ATOM 911 C C . ASP A 1 117 ? 7.211 -28.516 5.77 1 96.69 117 ASP A C 1
ATOM 913 O O . ASP A 1 117 ? 6.965 -29.734 5.785 1 96.69 117 ASP A O 1
ATOM 917 N N . ASP A 1 118 ? 6.43 -27.609 5.191 1 98.38 118 ASP A N 1
ATOM 918 C CA . ASP A 1 118 ? 5.176 -28.031 4.578 1 98.38 118 ASP A CA 1
ATOM 919 C C . ASP A 1 118 ? 5.422 -28.703 3.227 1 98.38 118 ASP A C 1
ATOM 921 O O . ASP A 1 118 ? 6.527 -28.625 2.688 1 98.38 118 ASP A O 1
ATOM 925 N N . ASP A 1 119 ? 4.418 -29.359 2.703 1 98.56 119 ASP A N 1
ATOM 926 C CA . ASP A 1 119 ? 4.527 -30.094 1.441 1 98.56 119 ASP A CA 1
ATOM 927 C C . ASP A 1 119 ? 4.156 -29.203 0.259 1 98.56 119 ASP A C 1
ATOM 929 O O . ASP A 1 119 ? 4.617 -29.422 -0.863 1 98.56 119 ASP A O 1
ATOM 933 N N . TYR A 1 120 ? 3.277 -28.234 0.587 1 98.31 120 TYR A N 1
ATOM 934 C CA . TYR A 1 120 ? 2.75 -27.359 -0.451 1 98.31 120 TYR A CA 1
ATOM 935 C C . TYR A 1 120 ? 2.479 -25.969 0.101 1 98.31 120 TYR A C 1
ATOM 937 O O . TYR A 1 120 ? 2.059 -25.812 1.251 1 98.31 120 TYR A O 1
ATOM 945 N N . LEU A 1 121 ? 2.801 -24.969 -0.724 1 98.38 121 LEU A N 1
ATOM 946 C CA . LEU A 1 121 ? 2.545 -23.562 -0.412 1 98.38 121 LEU A CA 1
ATOM 947 C C . LEU A 1 121 ? 1.933 -22.844 -1.609 1 98.38 121 LEU A C 1
ATOM 949 O O . LEU A 1 121 ? 2.371 -23.031 -2.746 1 98.38 121 LEU A O 1
ATOM 953 N N . THR A 1 122 ? 0.879 -22.125 -1.345 1 97.44 122 THR A N 1
ATOM 954 C CA . THR A 1 122 ? 0.422 -21.141 -2.311 1 97.44 122 THR A CA 1
ATOM 955 C C . THR A 1 122 ? 0.155 -19.797 -1.626 1 97.44 122 THR A C 1
ATOM 957 O O . THR A 1 122 ? 0.024 -19.734 -0.402 1 97.44 122 THR A O 1
ATOM 960 N N . LEU A 1 123 ? 0.13 -18.766 -2.373 1 97.19 123 LEU A N 1
ATOM 961 C CA . LEU A 1 123 ? -0.165 -17.453 -1.824 1 97.19 123 LEU A CA 1
ATOM 962 C C . LEU A 1 123 ? -1.67 -17.203 -1.758 1 97.19 123 LEU A C 1
ATOM 964 O O . LEU A 1 123 ? -2.381 -17.422 -2.742 1 97.19 123 LEU A O 1
ATOM 968 N N . SER A 1 124 ? -2.135 -16.828 -0.619 1 96.5 124 SER A N 1
ATOM 969 C CA . SER A 1 124 ? -3.553 -16.562 -0.404 1 96.5 124 SER A CA 1
ATOM 970 C C . SER A 1 124 ? -3.85 -15.07 -0.474 1 96.5 124 SER A C 1
ATOM 972 O O . SER A 1 124 ? -5.012 -14.664 -0.398 1 96.5 124 SER A O 1
ATOM 974 N N . GLY A 1 125 ? -2.988 -14.266 -0.496 1 97.62 125 GLY A N 1
ATOM 975 C CA . GLY A 1 125 ? -2.984 -12.828 -0.749 1 97.62 125 GLY A CA 1
ATOM 976 C C . GLY A 1 125 ? -1.873 -12.391 -1.685 1 97.62 125 GLY A C 1
ATOM 977 O O . GLY A 1 125 ? -0.707 -12.734 -1.474 1 97.62 125 GLY A O 1
ATOM 978 N N . TRP A 1 126 ? -2.246 -11.734 -2.68 1 98.31 126 TRP A N 1
ATOM 979 C CA . TRP A 1 126 ? -1.223 -11.406 -3.668 1 98.31 126 TRP A CA 1
ATOM 980 C C . TRP A 1 126 ? -1.61 -10.164 -4.465 1 98.31 126 TRP A C 1
ATOM 982 O O . TRP A 1 126 ? -2.773 -9.758 -4.461 1 98.31 126 TRP A O 1
ATOM 992 N N . PHE A 1 127 ? -0.644 -9.57 -5.055 1 98.75 127 PHE A N 1
ATOM 993 C CA . PHE A 1 127 ? -0.769 -8.344 -5.832 1 98.75 127 PHE A CA 1
ATOM 994 C C . PHE A 1 127 ? -1.123 -8.648 -7.281 1 98.75 127 PHE A C 1
ATOM 996 O O . PHE A 1 127 ? -0.704 -9.68 -7.824 1 98.75 127 PHE A O 1
ATOM 1003 N N . LEU A 1 128 ? -1.831 -7.789 -7.883 1 98.25 128 LEU A N 1
ATOM 1004 C CA . LEU A 1 128 ? -2.064 -7.863 -9.32 1 98.25 128 LEU A CA 1
ATOM 1005 C C . LEU A 1 128 ? -2.074 -6.469 -9.945 1 98.25 128 LEU A C 1
ATOM 1007 O O . LEU A 1 128 ? -2.375 -5.484 -9.266 1 98.25 128 LEU A O 1
ATOM 1011 N N . TYR A 1 129 ? -1.705 -6.379 -11.156 1 97.75 129 TYR A N 1
ATOM 1012 C CA . TYR A 1 129 ? -1.779 -5.164 -11.961 1 97.75 129 TYR A CA 1
ATOM 1013 C C . TYR A 1 129 ? -2.508 -5.422 -13.273 1 97.75 129 TYR A C 1
ATOM 1015 O O . TYR A 1 129 ? -2.113 -6.297 -14.047 1 97.75 129 TYR A O 1
ATOM 1023 N N . SER A 1 130 ? -3.564 -4.715 -13.492 1 96.94 130 SER A N 1
ATOM 1024 C CA . SER A 1 130 ? -4.289 -4.793 -14.758 1 96.94 130 SER A CA 1
ATOM 1025 C C . SER A 1 130 ? -3.756 -3.781 -15.766 1 96.94 130 SER A C 1
ATOM 1027 O O . SER A 1 130 ? -3.971 -2.576 -15.609 1 96.94 130 SER A O 1
ATOM 1029 N N . GLU A 1 131 ? -3.135 -4.297 -16.719 1 93.75 131 GLU A N 1
ATOM 1030 C CA . GLU A 1 131 ? -2.656 -3.43 -17.797 1 93.75 131 GLU A CA 1
ATOM 1031 C C . GLU A 1 131 ? -3.818 -2.82 -18.578 1 93.75 131 GLU A C 1
ATOM 1033 O O . GLU A 1 131 ? -3.701 -1.719 -19.109 1 93.75 131 GLU A O 1
ATOM 1038 N N . VAL A 1 132 ? -4.895 -3.52 -18.547 1 92.81 132 VAL A N 1
ATOM 1039 C CA . VAL A 1 132 ? -6.078 -3.109 -19.297 1 92.81 132 VAL A CA 1
ATOM 1040 C C . VAL A 1 132 ? -6.754 -1.936 -18.594 1 92.81 132 VAL A C 1
ATOM 1042 O O . VAL A 1 132 ? -7.176 -0.975 -19.25 1 92.81 132 VAL A O 1
ATOM 1045 N N . HIS A 1 133 ? -6.801 -1.955 -17.312 1 93.81 133 HIS A N 1
ATOM 1046 C CA . HIS A 1 133 ? -7.527 -0.947 -16.547 1 93.81 133 HIS A CA 1
ATOM 1047 C C . HIS A 1 133 ? -6.574 0.051 -15.898 1 93.81 133 HIS A C 1
ATOM 1049 O O . HIS A 1 133 ? -7.008 1.058 -15.336 1 93.81 133 HIS A O 1
ATOM 1055 N N . ALA A 1 134 ? -5.262 -0.249 -15.969 1 94.25 134 ALA A N 1
ATOM 1056 C CA . ALA A 1 134 ? -4.23 0.552 -15.312 1 94.25 134 ALA A CA 1
ATOM 1057 C C . ALA A 1 134 ? -4.484 0.654 -13.812 1 94.25 134 ALA A C 1
ATOM 1059 O O . ALA A 1 134 ? -4.484 1.751 -13.25 1 94.25 134 ALA A O 1
ATOM 1060 N N . LYS A 1 135 ? -4.773 -0.483 -13.219 1 96.06 135 LYS A N 1
ATOM 1061 C CA . LYS A 1 135 ? -5.062 -0.545 -11.789 1 96.06 135 LYS A CA 1
ATOM 1062 C C . LYS A 1 135 ? -4.121 -1.517 -11.078 1 96.06 135 LYS A C 1
ATOM 1064 O O . LYS A 1 135 ? -3.883 -2.623 -11.57 1 96.06 135 LYS A O 1
ATOM 1069 N N . PHE A 1 136 ? -3.545 -1.044 -10.023 1 97.75 136 PHE A N 1
ATOM 1070 C CA . PHE A 1 136 ? -2.791 -1.867 -9.086 1 97.75 136 PHE A CA 1
ATOM 1071 C C . PHE A 1 136 ? -3.678 -2.322 -7.934 1 97.75 136 PHE A C 1
ATOM 1073 O O . PHE A 1 136 ? -4.355 -1.508 -7.305 1 97.75 136 PHE A O 1
ATOM 1080 N N . CYS A 1 137 ? -3.723 -3.629 -7.672 1 98.5 137 CYS A N 1
ATOM 1081 C CA . CYS A 1 137 ? -4.68 -4.168 -6.711 1 98.5 137 CYS A CA 1
ATOM 1082 C C . CYS A 1 137 ? -4.027 -5.227 -5.828 1 98.5 137 CYS A C 1
ATOM 1084 O O . CYS A 1 137 ? -2.893 -5.633 -6.074 1 98.5 137 CYS A O 1
ATOM 1086 N N . TYR A 1 138 ? -4.664 -5.594 -4.754 1 98.62 138 TYR A N 1
ATOM 1087 C CA . TYR A 1 138 ? -4.324 -6.691 -3.859 1 98.62 138 TYR A CA 1
ATOM 1088 C C . TYR A 1 138 ? -5.551 -7.535 -3.539 1 98.62 138 TYR A C 1
ATOM 1090 O O . TYR A 1 138 ? -6.625 -7 -3.264 1 98.62 138 TYR A O 1
ATOM 1098 N N . TRP A 1 139 ? -5.391 -8.805 -3.66 1 98.19 139 TRP A N 1
ATOM 1099 C CA . TRP A 1 139 ? -6.508 -9.711 -3.418 1 98.19 139 TRP A CA 1
ATOM 1100 C C . TRP A 1 139 ? -6.18 -10.695 -2.303 1 98.19 139 TRP A C 1
ATOM 1102 O O . TRP A 1 139 ? -5.266 -11.516 -2.436 1 98.19 139 TRP A O 1
ATOM 1112 N N . GLU A 1 140 ? -6.832 -10.555 -1.214 1 97.06 140 GLU A N 1
ATOM 1113 C CA . GLU A 1 140 ? -6.887 -11.633 -0.225 1 97.06 140 GLU A CA 1
ATOM 1114 C C . GLU A 1 140 ? -7.918 -12.688 -0.608 1 97.06 140 GLU A C 1
ATOM 1116 O O . GLU A 1 140 ? -9.102 -12.555 -0.275 1 97.06 140 GLU A O 1
ATOM 1121 N N . THR A 1 141 ? -7.48 -13.672 -1.242 1 96.12 141 THR A N 1
ATOM 1122 C CA . THR A 1 141 ? -8.391 -14.648 -1.824 1 96.12 141 THR A CA 1
ATOM 1123 C C . THR A 1 141 ? -9.055 -15.484 -0.734 1 96.12 141 THR A C 1
ATOM 1125 O O . THR A 1 141 ? -10.055 -16.156 -0.982 1 96.12 141 THR A O 1
ATOM 1128 N N . ASP A 1 142 ? -8.484 -15.516 0.458 1 94.25 142 ASP A N 1
ATOM 1129 C CA . ASP A 1 142 ? -9 -16.344 1.537 1 94.25 142 ASP A CA 1
ATOM 1130 C C . ASP A 1 142 ? -9.969 -15.57 2.42 1 94.25 142 ASP A C 1
ATOM 1132 O O . ASP A 1 142 ? -10.359 -16.031 3.49 1 94.25 142 ASP A O 1
ATOM 1136 N N . ALA A 1 143 ? -10.32 -14.398 2.01 1 91.94 143 ALA A N 1
ATOM 1137 C CA . ALA A 1 143 ? -11.242 -13.586 2.803 1 91.94 143 ALA A CA 1
ATOM 1138 C C . ALA A 1 143 ? -12.281 -12.906 1.915 1 91.94 143 ALA A C 1
ATOM 1140 O O . ALA A 1 143 ? -12 -12.586 0.757 1 91.94 143 ALA A O 1
ATOM 1141 N N . LEU A 1 144 ? -13.43 -12.773 2.498 1 91.69 144 LEU A N 1
ATOM 1142 C CA . LEU A 1 144 ? -14.461 -11.953 1.864 1 91.69 144 LEU A CA 1
ATOM 1143 C C . LEU A 1 144 ? -14.484 -10.547 2.469 1 91.69 144 LEU A C 1
ATOM 1145 O O . LEU A 1 144 ? -14.219 -10.375 3.66 1 91.69 144 LEU A O 1
ATOM 1149 N N . SER A 1 145 ? -14.688 -9.625 1.644 1 89.81 145 SER A N 1
ATOM 1150 C CA . SER A 1 145 ? -14.969 -8.242 2.023 1 89.81 145 SER A CA 1
ATOM 1151 C C . SER A 1 145 ? -16.281 -7.762 1.431 1 89.81 145 SER A C 1
ATOM 1153 O O . SER A 1 145 ? -16.75 -8.289 0.411 1 89.81 145 SER A O 1
ATOM 1155 N N . PRO A 1 146 ? -16.875 -6.805 2.098 1 86.5 146 PRO A N 1
ATOM 1156 C CA . PRO A 1 146 ? -18.156 -6.32 1.569 1 86.5 146 PRO A CA 1
ATOM 1157 C C . PRO A 1 146 ? -18.047 -5.828 0.129 1 86.5 146 PRO A C 1
ATOM 1159 O O . PRO A 1 146 ? -19.031 -5.891 -0.623 1 86.5 146 PRO A O 1
ATOM 1162 N N . MET A 1 147 ? -16.953 -5.438 -0.197 1 90.38 147 MET A N 1
ATOM 1163 C CA . MET A 1 147 ? -16.766 -4.91 -1.547 1 90.38 147 MET A CA 1
ATOM 1164 C C . MET A 1 147 ? -15.523 -5.504 -2.199 1 90.38 147 MET A C 1
ATOM 1166 O O . MET A 1 147 ? -14.469 -5.586 -1.57 1 90.38 147 MET A O 1
ATOM 1170 N N . HIS A 1 148 ? -15.734 -5.969 -3.443 1 95.31 148 HIS A N 1
ATOM 1171 C CA . HIS A 1 148 ? -14.672 -6.395 -4.344 1 95.31 148 HIS A CA 1
ATOM 1172 C C . HIS A 1 148 ? -14.75 -5.656 -5.68 1 95.31 148 HIS A C 1
ATOM 1174 O O . HIS A 1 148 ? -15.695 -4.906 -5.922 1 95.31 148 HIS A O 1
ATOM 1180 N N . PHE A 1 149 ? -13.758 -5.82 -6.441 1 95.62 149 PHE A N 1
ATOM 1181 C CA . PHE A 1 149 ? -13.758 -5.301 -7.805 1 95.62 149 PHE A CA 1
ATOM 1182 C C . PHE A 1 149 ? -13.57 -6.43 -8.812 1 95.62 149 PHE A C 1
ATOM 1184 O O . PHE A 1 149 ? -12.805 -7.363 -8.578 1 95.62 149 PHE A O 1
ATOM 1191 N N . VAL A 1 150 ? -14.281 -6.336 -9.93 1 95.5 150 VAL A N 1
ATOM 1192 C CA . VAL A 1 150 ? -14.055 -7.281 -11.016 1 95.5 150 VAL A CA 1
ATOM 1193 C C . VAL A 1 150 ? -12.883 -6.82 -11.867 1 95.5 150 VAL A C 1
ATOM 1195 O O . VAL A 1 150 ? -12.875 -5.699 -12.383 1 95.5 150 VAL A O 1
ATOM 1198 N N . VAL A 1 151 ? -11.938 -7.633 -12.008 1 95.69 151 VAL A N 1
ATOM 1199 C CA . VAL A 1 151 ? -10.789 -7.324 -12.852 1 95.69 151 VAL A CA 1
ATOM 1200 C C . VAL A 1 151 ? -10.602 -8.414 -13.898 1 95.69 151 VAL A C 1
ATOM 1202 O O . VAL A 1 151 ? -10.273 -9.555 -13.562 1 95.69 151 VAL A O 1
ATOM 1205 N N . SER A 1 152 ? -10.789 -8.125 -15.086 1 93.62 152 SER A N 1
ATOM 1206 C CA . SER A 1 152 ? -10.586 -8.984 -16.25 1 93.62 152 SER A CA 1
ATOM 1207 C C . SER A 1 152 ? -10.477 -8.164 -17.531 1 93.62 152 SER A C 1
ATOM 1209 O O . SER A 1 152 ? -10.945 -7.023 -17.578 1 93.62 152 SER A O 1
ATOM 1211 N N . PRO A 1 153 ? -9.828 -8.727 -18.531 1 90.62 153 PRO A N 1
ATOM 1212 C CA . PRO A 1 153 ? -9.695 -7.965 -19.781 1 90.62 153 PRO A CA 1
ATOM 1213 C C . PRO A 1 153 ? -11.039 -7.766 -20.484 1 90.62 153 PRO A C 1
ATOM 1215 O O . PRO A 1 153 ? -11.156 -6.895 -21.344 1 90.62 153 PRO A O 1
ATOM 1218 N N . HIS A 1 154 ? -12.031 -8.484 -20.094 1 89.56 154 HIS A N 1
ATOM 1219 C CA . HIS A 1 154 ? -13.273 -8.477 -20.859 1 89.56 154 HIS A CA 1
ATOM 1220 C C . HIS A 1 154 ? -14.391 -7.793 -20.078 1 89.56 154 HIS A C 1
ATOM 1222 O O . HIS A 1 154 ? -15.516 -7.68 -20.578 1 89.56 154 HIS A O 1
ATOM 1228 N N . ASP A 1 155 ? -14.094 -7.434 -18.891 1 92.12 155 ASP A N 1
ATOM 1229 C CA . ASP A 1 155 ? -15.094 -6.785 -18.047 1 92.12 155 ASP A CA 1
ATOM 1230 C C . ASP A 1 155 ? -14.703 -5.344 -17.734 1 92.12 155 ASP A C 1
ATOM 1232 O O . ASP A 1 155 ? -13.516 -4.996 -17.781 1 92.12 155 ASP A O 1
ATOM 1236 N N . LYS A 1 156 ? -15.758 -4.5 -17.469 1 92.5 156 LYS A N 1
ATOM 1237 C CA . LYS A 1 156 ? -15.484 -3.186 -16.891 1 92.5 156 LYS A CA 1
ATOM 1238 C C . LYS A 1 156 ? -14.945 -3.312 -15.477 1 92.5 156 LYS A C 1
ATOM 1240 O O . LYS A 1 156 ? -15.297 -4.25 -14.75 1 92.5 156 LYS A O 1
ATOM 1245 N N . PHE A 1 157 ? -14.172 -2.441 -15.125 1 93.5 157 PHE A N 1
ATOM 1246 C CA . PHE A 1 157 ? -13.688 -2.375 -13.75 1 93.5 157 PHE A CA 1
ATOM 1247 C C . PHE A 1 157 ? -14.742 -1.767 -12.836 1 93.5 157 PHE A C 1
ATOM 1249 O O . PHE A 1 157 ? -14.906 -0.546 -12.797 1 93.5 157 PHE A O 1
ATOM 1256 N N . VAL A 1 158 ? -15.453 -2.561 -12.078 1 92.12 158 VAL A N 1
ATOM 1257 C CA . VAL A 1 158 ? -16.562 -2.076 -11.258 1 92.12 158 VAL A CA 1
ATOM 1258 C C . VAL A 1 158 ? -16.562 -2.803 -9.914 1 92.12 158 VAL A C 1
ATOM 1260 O O . VAL A 1 158 ? -16.094 -3.939 -9.812 1 92.12 158 VAL A O 1
ATOM 1263 N N . PRO A 1 159 ? -17.109 -2.119 -8.938 1 92.06 159 PRO A N 1
ATOM 1264 C CA . PRO A 1 159 ? -17.266 -2.809 -7.656 1 92.06 159 PRO A CA 1
ATOM 1265 C C . PRO A 1 159 ? -18.391 -3.848 -7.688 1 92.06 159 PRO A C 1
ATOM 1267 O O . PRO A 1 159 ? -19.359 -3.697 -8.438 1 92.06 159 PRO A O 1
ATOM 1270 N N . VAL A 1 160 ? -18.156 -4.883 -6.934 1 92.12 160 VAL A N 1
ATOM 1271 C CA . VAL A 1 160 ? -19.188 -5.898 -6.734 1 92.12 160 VAL A CA 1
ATOM 1272 C C . VAL A 1 160 ? -19.312 -6.223 -5.246 1 92.12 160 VAL A C 1
ATOM 1274 O O . VAL A 1 160 ? -18.328 -6.141 -4.504 1 92.12 160 VAL A O 1
ATOM 1277 N N . SER A 1 161 ? -20.484 -6.527 -4.812 1 90.81 161 SER A N 1
ATOM 1278 C CA . SER A 1 161 ? -20.734 -6.852 -3.416 1 90.81 161 SER A CA 1
ATOM 1279 C C . SER A 1 161 ? -20.688 -8.352 -3.178 1 90.81 161 SER A C 1
ATOM 1281 O O . SER A 1 161 ? -21.156 -9.133 -4.008 1 90.81 161 SER A O 1
ATOM 1283 N N . THR A 1 162 ? -20.156 -8.695 -2.051 1 88.94 162 THR A N 1
ATOM 1284 C CA . THR A 1 162 ? -20.172 -10.102 -1.654 1 88.94 162 THR A CA 1
ATOM 1285 C C . THR A 1 162 ? -21.172 -10.336 -0.53 1 88.94 162 THR A C 1
ATOM 1287 O O . THR A 1 162 ? -21.141 -11.375 0.135 1 88.94 162 THR A O 1
ATOM 1290 N N . ALA A 1 163 ? -21.906 -9.344 -0.304 1 84.56 163 ALA A N 1
ATOM 1291 C CA . ALA A 1 163 ? -22.906 -9.477 0.749 1 84.56 163 ALA A CA 1
ATOM 1292 C C . ALA A 1 163 ? -23.766 -10.727 0.542 1 84.56 163 ALA A C 1
ATOM 1294 O O . ALA A 1 163 ? -24.281 -10.961 -0.553 1 84.56 163 ALA A O 1
ATOM 1295 N N . GLY A 1 164 ? -23.844 -11.562 1.579 1 86.12 164 GLY A N 1
ATOM 1296 C CA . GLY A 1 164 ? -24.703 -12.742 1.547 1 86.12 164 GLY A CA 1
ATOM 1297 C C . GLY A 1 164 ? -24 -13.977 1.006 1 86.12 164 GLY A C 1
ATOM 1298 O O . GLY A 1 164 ? -24.562 -15.07 0.998 1 86.12 164 GLY A O 1
ATOM 1299 N N . MET A 1 165 ? -22.812 -13.789 0.59 1 88.44 165 MET A N 1
ATOM 1300 C CA . MET A 1 165 ? -22.078 -14.93 0.047 1 88.44 165 MET A CA 1
ATOM 1301 C C . MET A 1 165 ? -21.594 -15.844 1.165 1 88.44 165 MET A C 1
ATOM 1303 O O . MET A 1 165 ? -21.25 -15.375 2.248 1 88.44 165 MET A O 1
ATOM 1307 N N . ASP A 1 166 ? -21.5 -17.109 0.899 1 90.75 166 ASP A N 1
ATOM 1308 C CA . ASP A 1 166 ? -20.953 -18.109 1.808 1 90.75 166 ASP A CA 1
ATOM 1309 C C . ASP A 1 166 ? -19.453 -17.938 1.974 1 90.75 166 ASP A C 1
ATOM 1311 O O . ASP A 1 166 ? -18.703 -17.953 0.989 1 90.75 166 ASP A O 1
ATOM 1315 N N . PRO A 1 167 ? -19.016 -17.797 3.207 1 85.94 167 PRO A N 1
ATOM 1316 C CA . PRO A 1 167 ? -17.562 -17.688 3.426 1 85.94 167 PRO A CA 1
ATOM 1317 C C . PRO A 1 167 ? -16.781 -18.812 2.787 1 85.94 167 PRO A C 1
ATOM 1319 O O . PRO A 1 167 ? -15.617 -18.641 2.406 1 85.94 167 PRO A O 1
ATOM 1322 N N . ALA A 1 168 ? -17.359 -19.922 2.631 1 86.56 168 ALA A N 1
ATOM 1323 C CA . ALA A 1 168 ? -16.688 -21.078 2.047 1 86.56 168 ALA A CA 1
ATOM 1324 C C . ALA A 1 168 ? -16.5 -20.891 0.545 1 86.56 168 ALA A C 1
ATOM 1326 O O . ALA A 1 168 ? -15.719 -21.625 -0.078 1 86.56 168 ALA A O 1
ATOM 1327 N N . SER A 1 169 ? -17.094 -19.859 0.026 1 87.75 169 SER A N 1
ATOM 1328 C CA . SER A 1 169 ? -17.031 -19.609 -1.413 1 87.75 169 SER A CA 1
ATOM 1329 C C . SER A 1 169 ? -15.664 -19.109 -1.84 1 87.75 169 SER A C 1
ATOM 1331 O O . SER A 1 169 ? -15.367 -19.047 -3.033 1 87.75 169 SER A O 1
ATOM 1333 N N . VAL A 1 170 ? -14.812 -18.875 -0.854 1 89.69 170 VAL A N 1
ATOM 1334 C CA . VAL A 1 170 ? -13.492 -18.344 -1.181 1 89.69 170 VAL A CA 1
ATOM 1335 C C . VAL A 1 170 ? -12.578 -19.484 -1.612 1 89.69 170 VAL A C 1
ATOM 1337 O O . VAL A 1 170 ? -11.539 -19.25 -2.232 1 89.69 170 VAL A O 1
ATOM 1340 N N . ARG A 1 171 ? -12.867 -20.719 -1.365 1 87.31 171 ARG A N 1
ATOM 1341 C CA . ARG A 1 171 ? -11.969 -21.859 -1.527 1 87.31 171 ARG A CA 1
ATOM 1342 C C . ARG A 1 171 ? -11.492 -21.984 -2.971 1 87.31 171 ARG A C 1
ATOM 1344 O O . ARG A 1 171 ? -10.297 -22.141 -3.227 1 87.31 171 ARG A O 1
ATOM 1351 N N . PRO A 1 172 ? -12.391 -21.875 -3.928 1 88.25 172 PRO A N 1
ATOM 1352 C CA . PRO A 1 172 ? -11.93 -21.953 -5.312 1 88.25 172 PRO A CA 1
ATOM 1353 C C . PRO A 1 172 ? -10.945 -20.844 -5.676 1 88.25 172 PRO A C 1
ATOM 1355 O O . PRO A 1 172 ? -10.078 -21.031 -6.535 1 88.25 172 PRO A O 1
ATOM 1358 N N . HIS A 1 173 ? -11.094 -19.75 -5.012 1 90.38 173 HIS A N 1
ATOM 1359 C CA . HIS A 1 173 ? -10.211 -18.625 -5.305 1 90.38 173 HIS A CA 1
ATOM 1360 C C . HIS A 1 173 ? -8.844 -18.812 -4.648 1 90.38 173 HIS A C 1
ATOM 1362 O O . HIS A 1 173 ? -7.816 -18.453 -5.23 1 90.38 173 HIS A O 1
ATOM 1368 N N . VAL A 1 174 ? -8.875 -19.391 -3.516 1 92.62 174 VAL A N 1
ATOM 1369 C CA . VAL A 1 174 ? -7.625 -19.609 -2.789 1 92.62 174 VAL A CA 1
ATOM 1370 C C . VAL A 1 174 ? -6.793 -20.672 -3.504 1 92.62 174 VAL A C 1
ATOM 1372 O O . VAL A 1 174 ? -5.574 -20.516 -3.641 1 92.62 174 VAL A O 1
ATOM 1375 N N . ASN A 1 175 ? -7.449 -21.656 -4.035 1 93.12 175 ASN A N 1
ATOM 1376 C CA . ASN A 1 175 ? -6.758 -22.797 -4.625 1 93.12 175 ASN A CA 1
ATOM 1377 C C . ASN A 1 175 ? -6.637 -22.656 -6.137 1 93.12 175 ASN A C 1
ATOM 1379 O O . ASN A 1 175 ? -5.926 -23.438 -6.781 1 93.12 175 ASN A O 1
ATOM 1383 N N . GLY A 1 176 ? -7.242 -21.672 -6.676 1 91.69 176 GLY A N 1
ATOM 1384 C CA . GLY A 1 176 ? -7.418 -21.641 -8.117 1 91.69 176 GLY A CA 1
ATOM 1385 C C . GLY A 1 176 ? -6.41 -20.75 -8.828 1 91.69 176 GLY A C 1
ATOM 1386 O O . GLY A 1 176 ? -6.516 -20.531 -10.031 1 91.69 176 GLY A O 1
ATOM 1387 N N . TYR A 1 177 ? -5.547 -20.219 -8.141 1 92.31 177 TYR A N 1
ATOM 1388 C CA . TYR A 1 177 ? -4.508 -19.391 -8.734 1 92.31 177 TYR A CA 1
ATOM 1389 C C . TYR A 1 177 ? -3.123 -19.953 -8.422 1 92.31 177 TYR A C 1
ATOM 1391 O O . TYR A 1 177 ? -2.535 -19.609 -7.387 1 92.31 177 TYR A O 1
ATOM 1399 N N . GLY A 1 178 ? -2.623 -20.734 -9.32 1 91.62 178 GLY A N 1
ATOM 1400 C CA . GLY A 1 178 ? -1.419 -21.5 -9.07 1 91.62 178 GLY A CA 1
ATOM 1401 C C . GLY A 1 178 ? -0.154 -20.812 -9.531 1 91.62 178 GLY A C 1
ATOM 1402 O O . GLY A 1 178 ? 0.938 -21.375 -9.461 1 91.62 178 GLY A O 1
ATOM 1403 N N . PHE A 1 179 ? -0.24 -19.5 -9.953 1 93.81 179 PHE A N 1
ATOM 1404 C CA . PHE A 1 179 ? 0.894 -18.812 -10.57 1 93.81 179 PHE A CA 1
ATOM 1405 C C . PHE A 1 179 ? 2.008 -18.594 -9.555 1 93.81 179 PHE A C 1
ATOM 1407 O O . PHE A 1 179 ? 3.143 -18.281 -9.93 1 93.81 179 PHE A O 1
ATOM 1414 N N . ALA A 1 180 ? 1.708 -18.688 -8.273 1 95.62 180 ALA A N 1
ATOM 1415 C CA . ALA A 1 180 ? 2.686 -18.531 -7.199 1 95.62 180 ALA A CA 1
ATOM 1416 C C . ALA A 1 180 ? 2.584 -19.656 -6.184 1 95.62 180 ALA A C 1
ATOM 1418 O O . ALA A 1 180 ? 1.969 -19.5 -5.125 1 95.62 180 ALA A O 1
ATOM 1419 N N . SER A 1 181 ? 3.178 -20.75 -6.512 1 97.88 181 SER A N 1
ATOM 1420 C CA . SER A 1 181 ? 3.098 -21.938 -5.672 1 97.88 181 SER A CA 1
ATOM 1421 C C . SER A 1 181 ? 4.438 -22.656 -5.613 1 97.88 181 SER A C 1
ATOM 1423 O O . SER A 1 181 ? 5.301 -22.453 -6.469 1 97.88 181 SER A O 1
ATOM 1425 N N . ALA A 1 182 ? 4.578 -23.391 -4.555 1 98.5 182 ALA A N 1
ATOM 1426 C CA . ALA A 1 182 ? 5.758 -24.219 -4.312 1 98.5 182 ALA A CA 1
ATOM 1427 C C . ALA A 1 182 ? 5.383 -25.531 -3.629 1 98.5 182 ALA A C 1
ATOM 1429 O O . ALA A 1 182 ? 4.508 -25.547 -2.758 1 98.5 182 ALA A O 1
ATOM 1430 N N . TRP A 1 183 ? 6.055 -26.594 -3.982 1 98.5 183 TRP A N 1
ATOM 1431 C CA . TRP A 1 183 ? 5.766 -27.875 -3.328 1 98.5 183 TRP A CA 1
ATOM 1432 C C . TRP A 1 183 ? 6.973 -28.797 -3.387 1 98.5 183 TRP A C 1
ATOM 1434 O O . TRP A 1 183 ? 7.859 -28.625 -4.23 1 98.5 183 TRP A O 1
ATOM 1444 N N . ARG A 1 184 ? 7.016 -29.688 -2.51 1 98.44 184 ARG A N 1
ATOM 1445 C CA . ARG A 1 184 ? 8.062 -30.703 -2.5 1 98.44 184 ARG A CA 1
ATOM 1446 C C . ARG A 1 184 ? 7.945 -31.625 -3.711 1 98.44 184 ARG A C 1
ATOM 1448 O O . ARG A 1 184 ? 6.836 -31.969 -4.121 1 98.44 184 ARG A O 1
ATOM 1455 N N . ARG A 1 185 ? 9.062 -32.062 -4.125 1 97.69 185 ARG A N 1
ATOM 1456 C CA . ARG A 1 185 ? 9.117 -32.875 -5.344 1 97.69 185 ARG A CA 1
ATOM 1457 C C . ARG A 1 185 ? 8.258 -34.125 -5.207 1 97.69 185 ARG A C 1
ATOM 1459 O O . ARG A 1 185 ? 7.602 -34.562 -6.164 1 97.69 185 ARG A O 1
ATOM 1466 N N . ASN A 1 186 ? 8.242 -34.688 -4.051 1 95.88 186 ASN A N 1
ATOM 1467 C CA . ASN A 1 186 ? 7.562 -35.969 -3.85 1 95.88 186 ASN A CA 1
ATOM 1468 C C . ASN A 1 186 ? 6.047 -35.812 -3.943 1 95.88 186 ASN A C 1
ATOM 1470 O O . ASN A 1 186 ? 5.324 -36.812 -4.031 1 95.88 186 ASN A O 1
ATOM 1474 N N . VAL A 1 187 ? 5.535 -34.594 -3.873 1 97.56 187 VAL A N 1
ATOM 1475 C CA . VAL A 1 187 ? 4.109 -34.344 -4.066 1 97.56 187 VAL A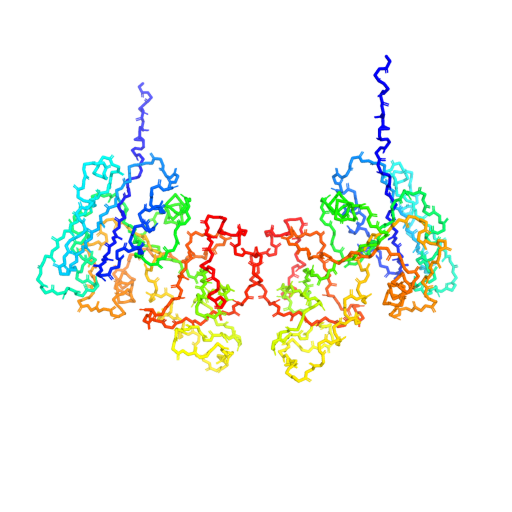 CA 1
ATOM 1476 C C . VAL A 1 187 ? 3.668 -34.938 -5.414 1 97.56 187 VAL A C 1
ATOM 1478 O O . VAL A 1 187 ? 2.561 -35.438 -5.539 1 97.56 187 VAL A O 1
ATOM 1481 N N . ALA A 1 188 ? 4.531 -34.875 -6.418 1 93.81 188 ALA A N 1
ATOM 1482 C CA . ALA A 1 188 ? 4.23 -35.344 -7.77 1 93.81 188 ALA A CA 1
ATOM 1483 C C . ALA A 1 188 ? 3.994 -36.844 -7.801 1 93.81 188 ALA A C 1
ATOM 1485 O O . ALA A 1 188 ? 3.385 -37.375 -8.734 1 93.81 188 ALA A O 1
ATOM 1486 N N . ASP A 1 189 ? 4.473 -37.5 -6.789 1 95.56 189 ASP A N 1
ATOM 1487 C CA . ASP A 1 189 ? 4.266 -38.938 -6.699 1 95.56 189 ASP A CA 1
ATOM 1488 C C . ASP A 1 189 ? 2.857 -39.25 -6.211 1 95.56 189 ASP A C 1
ATOM 1490 O O . ASP A 1 189 ? 2.387 -40.375 -6.367 1 95.56 189 ASP A O 1
ATOM 1494 N N . ILE A 1 190 ? 2.256 -38.344 -5.664 1 96.88 190 ILE A N 1
ATOM 1495 C CA . ILE A 1 190 ? 0.988 -38.594 -4.984 1 96.88 190 ILE A CA 1
ATOM 1496 C C . ILE A 1 190 ? -0.148 -37.906 -5.754 1 96.88 190 ILE A C 1
ATOM 1498 O O . ILE A 1 190 ? -1.225 -38.5 -5.91 1 96.88 190 ILE A O 1
ATOM 1502 N N . VAL A 1 191 ? 0.066 -36.719 -6.203 1 97.69 191 VAL A N 1
ATOM 1503 C CA . VAL A 1 191 ? -0.975 -35.906 -6.828 1 97.69 191 VAL A CA 1
ATOM 1504 C C . VAL A 1 191 ? -0.49 -35.375 -8.188 1 97.69 191 VAL A C 1
ATOM 1506 O O . VAL A 1 191 ? 0.665 -34.969 -8.32 1 97.69 191 VAL A O 1
ATOM 1509 N N . ARG A 1 192 ? -1.358 -35.469 -9.188 1 97.75 192 ARG A N 1
ATOM 1510 C CA . ARG A 1 192 ? -1.089 -34.938 -10.516 1 97.75 192 ARG A CA 1
ATOM 1511 C C . ARG A 1 192 ? -2.111 -33.875 -10.898 1 97.75 192 ARG A C 1
ATOM 1513 O O . ARG A 1 192 ? -3.236 -33.875 -10.398 1 97.75 192 ARG A O 1
ATOM 1520 N N . PHE A 1 193 ? -1.684 -33 -11.766 1 97.62 193 PHE A N 1
ATOM 1521 C CA . PHE A 1 193 ? -2.639 -32.031 -12.336 1 97.62 193 PHE A CA 1
ATOM 1522 C C . PHE A 1 193 ? -3.617 -32.75 -13.266 1 97.62 193 PHE A C 1
ATOM 1524 O O . PHE A 1 193 ? -3.227 -33.656 -14.016 1 97.62 193 PHE A O 1
ATOM 1531 N N . PRO A 1 194 ? -4.871 -32.344 -13.203 1 96.69 194 PRO A N 1
ATOM 1532 C CA . PRO A 1 194 ? -5.781 -32.875 -14.227 1 96.69 194 PRO A CA 1
ATOM 1533 C C . PRO A 1 194 ? -5.453 -32.375 -15.625 1 96.69 194 PRO A C 1
ATOM 1535 O O . PRO A 1 194 ? -4.914 -31.266 -15.781 1 96.69 194 PRO A O 1
ATOM 1538 N N . ASN A 1 195 ? -5.793 -33.156 -16.625 1 95.88 195 ASN A N 1
ATOM 1539 C CA . ASN A 1 195 ? -5.555 -32.781 -18.016 1 95.88 195 ASN A CA 1
ATOM 1540 C C . ASN A 1 195 ? -6.559 -31.75 -18.5 1 95.88 195 ASN A C 1
ATOM 1542 O O . ASN A 1 195 ? -7.445 -32.062 -19.297 1 95.88 195 ASN A O 1
ATOM 1546 N N . GLN A 1 196 ? -6.348 -30.5 -18.078 1 93.06 196 GLN A N 1
ATOM 1547 C CA . GLN A 1 196 ? -7.254 -29.422 -18.438 1 93.06 196 GLN A CA 1
ATOM 1548 C C . GLN A 1 196 ? -6.543 -28.062 -18.391 1 93.06 196 GLN A C 1
ATOM 1550 O O . GLN A 1 196 ? -5.492 -27.938 -17.75 1 93.06 196 GLN A O 1
ATOM 1555 N N . ASN A 1 197 ? -7.152 -27.078 -19.062 1 88.75 197 ASN A N 1
ATOM 1556 C CA . ASN A 1 197 ? -6.551 -25.75 -19.156 1 88.75 197 ASN A CA 1
ATOM 1557 C C . ASN A 1 197 ? -7.035 -24.828 -18.047 1 88.75 197 ASN A C 1
ATOM 1559 O O . ASN A 1 197 ? -6.363 -23.859 -17.703 1 88.75 197 ASN A O 1
ATOM 1563 N N . HIS A 1 198 ? -8.195 -25.047 -17.516 1 85.88 198 HIS A N 1
ATOM 1564 C CA . HIS A 1 198 ? -8.758 -24.219 -16.469 1 85.88 198 HIS A CA 1
ATOM 1565 C C . HIS A 1 198 ? -9.117 -25.047 -15.234 1 85.88 198 HIS A C 1
ATOM 1567 O O . HIS A 1 198 ? -9.625 -26.156 -15.359 1 85.88 198 HIS A O 1
ATOM 1573 N N . GLY A 1 199 ? -8.742 -24.453 -14.133 1 88.62 199 GLY A N 1
ATOM 1574 C CA . GLY A 1 199 ? -9.094 -25.125 -12.891 1 88.62 199 GLY A CA 1
ATOM 1575 C C . GLY A 1 199 ? -8.141 -26.25 -12.531 1 88.62 199 GLY A C 1
ATOM 1576 O O . GLY A 1 199 ? -8.383 -26.984 -11.57 1 88.62 199 GLY A O 1
ATOM 1577 N N . GLU A 1 200 ? -7.164 -26.469 -13.391 1 92.38 200 GLU A N 1
ATOM 1578 C CA . GLU A 1 200 ? -6.172 -27.5 -13.102 1 92.38 200 GLU A CA 1
ATOM 1579 C C . GLU A 1 200 ? -5.496 -27.25 -11.758 1 92.38 200 GLU A C 1
ATOM 1581 O O . GLU A 1 200 ? -5.188 -28.203 -11.031 1 92.38 200 GLU A O 1
ATOM 1586 N N . ASP A 1 201 ? -5.27 -26.062 -11.438 1 93.25 201 ASP A N 1
ATOM 1587 C CA . ASP A 1 201 ? -4.594 -25.703 -10.188 1 93.25 201 ASP A CA 1
ATOM 1588 C C . ASP A 1 201 ? -5.488 -25.969 -8.984 1 93.25 201 ASP A C 1
ATOM 1590 O O . ASP A 1 201 ? -5.043 -26.562 -7.992 1 93.25 201 ASP A O 1
ATOM 1594 N N . GLU A 1 202 ? -6.77 -25.547 -9.117 1 94.44 202 GLU A N 1
ATOM 1595 C CA . GLU A 1 202 ? -7.707 -25.797 -8.023 1 94.44 202 GLU A CA 1
ATOM 1596 C C . GLU A 1 202 ? -7.758 -27.281 -7.656 1 94.44 202 GLU A C 1
ATOM 1598 O O . GLU A 1 202 ? -7.637 -27.641 -6.484 1 94.44 202 GLU A O 1
ATOM 1603 N N 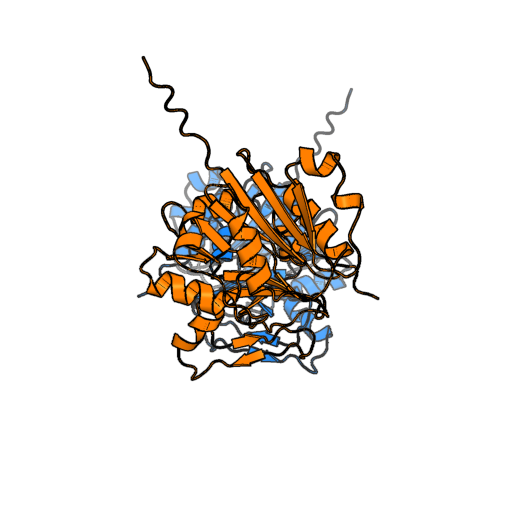. GLN A 1 203 ? -7.93 -28.125 -8.602 1 95.25 203 GLN A N 1
ATOM 1604 C CA . GLN A 1 203 ? -8.031 -29.562 -8.359 1 95.25 203 GLN A CA 1
ATOM 1605 C C . GLN A 1 203 ? -6.723 -30.125 -7.816 1 95.25 203 GLN A C 1
ATOM 1607 O O . GLN A 1 203 ? -6.73 -31.016 -6.957 1 95.25 203 GLN A O 1
ATOM 1612 N N . PHE A 1 204 ? -5.652 -29.688 -8.336 1 97 204 PHE A N 1
ATOM 1613 C CA . PHE A 1 204 ? -4.348 -30.125 -7.844 1 97 204 PHE A CA 1
ATOM 1614 C C . PHE A 1 204 ? -4.215 -29.859 -6.348 1 97 204 PHE A C 1
ATOM 1616 O O . PHE A 1 204 ? -3.859 -30.75 -5.582 1 97 204 PHE A O 1
ATOM 1623 N N . VAL A 1 205 ? -4.539 -28.656 -5.918 1 96.38 205 VAL A N 1
ATOM 1624 C CA . VAL A 1 205 ? -4.438 -28.281 -4.508 1 96.38 205 VAL A CA 1
ATOM 1625 C C . VAL A 1 205 ? -5.445 -29.078 -3.691 1 96.38 205 VAL A C 1
ATOM 1627 O O . VAL A 1 205 ? -5.121 -29.594 -2.613 1 96.38 205 VAL A O 1
ATOM 1630 N N . ASP A 1 206 ? -6.668 -29.172 -4.199 1 96 206 ASP A N 1
ATOM 1631 C CA . ASP A 1 206 ? -7.688 -29.953 -3.506 1 96 206 ASP A CA 1
ATOM 1632 C C . ASP A 1 206 ? -7.219 -31.391 -3.279 1 96 206 ASP A C 1
ATOM 1634 O O . ASP A 1 206 ? -7.434 -31.953 -2.203 1 96 206 ASP A O 1
ATOM 1638 N N . ASP A 1 207 ? -6.605 -31.938 -4.25 1 97.62 207 ASP A N 1
ATOM 1639 C CA . ASP A 1 207 ? -6.121 -33.312 -4.152 1 97.62 207 ASP A CA 1
ATOM 1640 C C . ASP A 1 207 ? -4.977 -33.406 -3.15 1 97.62 207 ASP A C 1
ATOM 1642 O O . ASP A 1 207 ? -4.84 -34.438 -2.461 1 97.62 207 ASP A O 1
ATOM 1646 N N . ILE A 1 208 ? -4.168 -32.406 -3.086 1 97.62 208 ILE A N 1
ATOM 1647 C CA . ILE A 1 208 ? -3.084 -32.375 -2.111 1 97.62 208 ILE A CA 1
ATOM 1648 C C . ILE A 1 208 ? -3.662 -32.375 -0.698 1 97.62 208 ILE A C 1
ATOM 1650 O O . ILE A 1 208 ? -3.221 -33.156 0.152 1 97.62 208 ILE A O 1
ATOM 1654 N N . VAL A 1 209 ? -4.598 -31.531 -0.52 1 96.12 209 VAL A N 1
ATOM 1655 C CA . VAL A 1 209 ? -5.246 -31.453 0.785 1 96.12 209 VAL A CA 1
ATOM 1656 C C . VAL A 1 209 ? -5.926 -32.781 1.115 1 96.12 209 VAL A C 1
ATOM 1658 O O . VAL A 1 209 ? -5.781 -33.281 2.225 1 96.12 209 VAL A O 1
ATOM 1661 N N . LYS A 1 210 ? -6.602 -33.375 0.212 1 96.88 210 LYS A N 1
ATOM 1662 C CA . LYS A 1 210 ? -7.309 -34.625 0.397 1 96.88 210 LYS A CA 1
ATOM 1663 C C . LYS A 1 210 ? -6.34 -35.75 0.735 1 96.88 210 LYS A C 1
ATOM 1665 O O . LYS A 1 210 ? -6.672 -36.656 1.503 1 96.88 210 LYS A O 1
ATOM 1670 N N . ALA A 1 211 ? -5.168 -35.688 0.213 1 97.88 211 ALA A N 1
ATOM 1671 C CA . ALA A 1 211 ? -4.156 -36.719 0.423 1 97.88 211 ALA A CA 1
ATOM 1672 C C . ALA A 1 211 ? -3.52 -36.594 1.804 1 97.88 211 ALA A C 1
ATOM 1674 O O . ALA A 1 211 ? -2.699 -37.406 2.195 1 97.88 211 ALA A O 1
ATOM 1675 N N . GLY A 1 212 ? -3.781 -35.5 2.521 1 97.31 212 GLY A N 1
ATOM 1676 C CA . GLY A 1 212 ? -3.291 -35.312 3.879 1 97.31 212 GLY A CA 1
ATOM 1677 C C . GLY A 1 212 ? -1.931 -34.656 3.938 1 97.31 212 GLY A C 1
ATOM 1678 O O . GLY A 1 212 ? -1.278 -34.656 4.984 1 97.31 212 GLY A O 1
ATOM 1679 N N . LEU A 1 213 ? -1.489 -34.125 2.838 1 97.94 213 LEU A N 1
ATOM 1680 C CA . LEU A 1 213 ? -0.21 -33.438 2.814 1 97.94 213 LEU A CA 1
ATOM 1681 C C . LEU A 1 213 ? -0.329 -32.062 3.48 1 97.94 213 LEU A C 1
ATOM 1683 O O . LEU A 1 213 ? -1.378 -31.406 3.402 1 97.94 213 LEU A O 1
ATOM 1687 N N . ARG A 1 214 ? 0.719 -31.578 4.152 1 97.5 214 ARG A N 1
ATOM 1688 C CA . ARG A 1 214 ? 0.724 -30.281 4.836 1 97.5 214 ARG A CA 1
ATOM 1689 C C . ARG A 1 214 ? 0.718 -29.141 3.832 1 97.5 214 ARG A C 1
ATOM 1691 O O . ARG A 1 214 ? 1.652 -28.984 3.041 1 97.5 214 ARG A O 1
ATOM 1698 N N . THR A 1 215 ? -0.36 -28.406 3.951 1 97.56 215 THR A N 1
ATOM 1699 C CA . THR A 1 215 ? -0.545 -27.312 3.01 1 97.56 215 THR A CA 1
ATOM 1700 C C . THR A 1 215 ? -0.505 -25.969 3.732 1 97.56 215 THR A C 1
ATOM 1702 O O . THR A 1 215 ? -1.142 -25.797 4.773 1 97.56 215 THR A O 1
ATOM 1705 N N . ARG A 1 216 ? 0.252 -25.016 3.111 1 97.5 216 ARG A N 1
ATOM 1706 C CA . ARG A 1 216 ? 0.396 -23.688 3.67 1 97.5 216 ARG A CA 1
ATOM 1707 C C . ARG A 1 216 ? -0.178 -22.625 2.725 1 97.5 216 ARG A C 1
ATOM 1709 O O . ARG A 1 216 ? 0.031 -22.703 1.513 1 97.5 216 ARG A O 1
ATOM 1716 N N . TYR A 1 217 ? -0.994 -21.766 3.283 1 97.12 217 TYR A N 1
ATOM 1717 C CA . TYR A 1 217 ? -1.483 -20.562 2.611 1 97.12 217 TYR A CA 1
ATOM 1718 C C . TYR A 1 217 ? -0.883 -19.312 3.229 1 97.12 217 TYR A C 1
ATOM 1720 O O . TYR A 1 217 ? -1.041 -19.062 4.426 1 97.12 217 TYR A O 1
ATOM 1728 N N . ALA A 1 218 ? -0.173 -18.531 2.449 1 97.56 218 ALA A N 1
ATOM 1729 C CA . ALA A 1 218 ? 0.505 -17.344 2.98 1 97.56 218 ALA A CA 1
ATOM 1730 C C . ALA A 1 218 ? 0.164 -16.109 2.164 1 97.56 218 ALA A C 1
ATOM 1732 O O . ALA A 1 218 ? 0.003 -16.172 0.943 1 97.56 218 ALA A O 1
ATOM 1733 N N . ALA A 1 219 ? 0.047 -14.969 2.85 1 97.56 219 ALA A N 1
ATOM 1734 C CA . ALA A 1 219 ? -0.191 -13.703 2.17 1 97.56 219 ALA A CA 1
ATOM 1735 C C . ALA A 1 219 ? 1.121 -13.062 1.726 1 97.56 219 ALA A C 1
ATOM 1737 O O . ALA A 1 219 ? 2.062 -12.945 2.516 1 97.56 219 ALA A O 1
ATOM 1738 N N . ASP A 1 220 ? 1.209 -12.742 0.449 1 98.38 220 ASP A N 1
ATOM 1739 C CA . ASP A 1 220 ? 2.324 -11.93 -0.023 1 98.38 220 ASP A CA 1
ATOM 1740 C C . ASP A 1 220 ? 2.236 -10.508 0.526 1 98.38 220 ASP A C 1
ATOM 1742 O O . ASP A 1 220 ? 1.447 -9.695 0.039 1 98.38 220 ASP A O 1
ATOM 1746 N N . VAL A 1 221 ? 3.061 -10.195 1.474 1 97.81 221 VAL A N 1
ATOM 1747 C CA . VAL A 1 221 ? 3.031 -8.867 2.076 1 97.81 221 VAL A CA 1
ATOM 1748 C C . VAL A 1 221 ? 4.281 -8.094 1.675 1 97.81 221 VAL A C 1
ATOM 1750 O O . VAL A 1 221 ? 4.539 -7.004 2.197 1 97.81 221 VAL A O 1
ATOM 1753 N N . GLU A 1 222 ? 5.094 -8.656 0.77 1 96.56 222 GLU A N 1
ATOM 1754 C CA . GLU A 1 222 ? 6.391 -8.039 0.496 1 96.56 222 GLU A CA 1
ATOM 1755 C C . GLU A 1 222 ? 6.566 -7.773 -0.996 1 96.56 222 GLU A C 1
ATOM 1757 O O . GLU A 1 222 ? 7.543 -7.137 -1.405 1 96.56 222 GLU A O 1
ATOM 1762 N N . GLY A 1 223 ? 5.629 -8.18 -1.809 1 98.06 223 GLY A N 1
ATOM 1763 C CA . GLY A 1 223 ? 5.781 -7.996 -3.242 1 98.06 223 GLY A CA 1
ATOM 1764 C C . GLY A 1 223 ? 6.605 -9.086 -3.898 1 98.06 223 GLY A C 1
ATOM 1765 O O . GLY A 1 223 ? 7.602 -8.805 -4.57 1 98.06 223 GLY A O 1
ATOM 1766 N N . LEU A 1 224 ? 6.195 -10.328 -3.764 1 98.5 224 LEU A N 1
ATOM 1767 C CA . LEU A 1 224 ? 6.906 -11.492 -4.285 1 98.5 224 LEU A CA 1
ATOM 1768 C C . LEU A 1 224 ? 6.531 -11.75 -5.742 1 98.5 224 LEU A C 1
ATOM 1770 O O . LEU A 1 224 ? 7.398 -12.031 -6.57 1 98.5 224 LEU A O 1
ATOM 1774 N N . ALA A 1 225 ? 5.289 -11.75 -6.031 1 98.56 225 ALA A N 1
ATOM 1775 C CA . ALA A 1 225 ? 4.793 -11.984 -7.383 1 98.56 225 ALA A CA 1
ATOM 1776 C C . ALA A 1 225 ? 3.711 -10.977 -7.75 1 98.56 225 ALA A C 1
ATOM 1778 O O . ALA A 1 225 ? 2.934 -10.547 -6.891 1 98.56 225 ALA A O 1
ATOM 1779 N N . LEU A 1 226 ? 3.682 -10.539 -8.953 1 98.44 226 LEU A N 1
ATOM 1780 C CA . LEU A 1 226 ? 2.664 -9.656 -9.523 1 98.44 226 LEU A CA 1
ATOM 1781 C C . LEU A 1 226 ? 1.906 -10.352 -10.648 1 98.44 226 LEU A C 1
ATOM 1783 O O . LEU A 1 226 ? 2.477 -10.641 -11.695 1 98.44 226 LEU A O 1
ATOM 1787 N N . HIS A 1 227 ? 0.672 -10.695 -10.32 1 97.69 227 HIS A N 1
ATOM 1788 C CA . HIS A 1 227 ? -0.171 -11.266 -11.367 1 97.69 227 HIS A CA 1
ATOM 1789 C C . HIS A 1 227 ? -0.583 -10.195 -12.375 1 97.69 227 HIS A C 1
ATOM 1791 O O . HIS A 1 227 ? -1.214 -9.203 -12.016 1 97.69 227 HIS A O 1
ATOM 1797 N N . LEU A 1 228 ? -0.222 -10.391 -13.602 1 96.25 228 LEU A N 1
ATOM 1798 C CA . LEU A 1 228 ? -0.483 -9.383 -14.625 1 96.25 228 LEU A CA 1
ATOM 1799 C C . LEU A 1 228 ? -1.734 -9.734 -15.422 1 96.25 228 LEU A C 1
ATOM 1801 O O . LEU A 1 228 ? -1.846 -10.836 -15.953 1 96.25 228 LEU A O 1
ATOM 1805 N N . VAL A 1 229 ? -2.664 -8.836 -15.422 1 94.94 229 VAL A N 1
ATOM 1806 C CA . VAL A 1 229 ? -3.875 -8.977 -16.219 1 94.94 229 VAL A CA 1
ATOM 1807 C C . VAL A 1 229 ? -3.717 -8.211 -17.531 1 94.94 229 VAL A C 1
ATOM 1809 O O . VAL A 1 229 ? -3.582 -6.988 -17.547 1 94.94 229 VAL A O 1
ATOM 1812 N N . HIS A 1 230 ? -3.684 -8.93 -18.516 1 91.38 230 HIS A N 1
ATOM 1813 C CA . HIS A 1 230 ? -3.549 -8.406 -19.875 1 91.38 230 HIS A CA 1
ATOM 1814 C C . HIS A 1 230 ? -4.629 -8.969 -20.797 1 91.38 230 HIS A C 1
ATOM 1816 O O . HIS A 1 230 ? -5.488 -9.734 -20.344 1 91.38 230 HIS A O 1
ATOM 1822 N N . HIS A 1 231 ? -4.609 -8.609 -21.984 1 86.5 231 HIS A N 1
ATOM 1823 C CA . HIS A 1 231 ? -5.707 -8.875 -22.906 1 86.5 231 HIS A CA 1
ATOM 1824 C C . HIS A 1 231 ? -5.891 -10.375 -23.125 1 86.5 231 HIS A C 1
ATOM 1826 O O . HIS A 1 231 ? -6.996 -10.836 -23.422 1 86.5 231 HIS A O 1
ATOM 1832 N N . ASP A 1 232 ? -4.875 -11.148 -22.891 1 81.56 232 ASP A N 1
ATOM 1833 C CA . ASP A 1 232 ? -4.93 -12.57 -23.203 1 81.56 232 ASP A CA 1
ATOM 1834 C C . ASP A 1 232 ? -5.266 -13.398 -21.969 1 81.56 232 ASP A C 1
ATOM 1836 O O . ASP A 1 232 ? -5.281 -14.625 -22.016 1 81.56 232 ASP A O 1
ATOM 1840 N N . ASN A 1 233 ? -5.582 -12.633 -20.875 1 81.12 233 ASN A N 1
ATOM 1841 C CA . ASN A 1 233 ? -5.887 -13.383 -19.672 1 81.12 233 ASN A CA 1
ATOM 1842 C C . ASN A 1 233 ? -7.219 -14.117 -19.781 1 81.12 233 ASN A C 1
ATOM 1844 O O . ASN A 1 233 ? -8.156 -13.625 -20.406 1 81.12 233 ASN A O 1
ATOM 1848 N N . ILE A 1 234 ? -7.27 -15.195 -19.062 1 71.56 234 ILE A N 1
ATOM 1849 C CA . ILE A 1 234 ? -8.453 -16.047 -19.094 1 71.56 234 ILE A CA 1
ATOM 1850 C C . ILE A 1 234 ? -9.25 -15.867 -17.797 1 71.56 234 ILE A C 1
ATOM 1852 O O . ILE A 1 234 ? -10.484 -15.797 -17.844 1 71.56 234 ILE A O 1
ATOM 1856 N N . SER A 1 235 ? -8.648 -15.711 -16.781 1 81.5 235 SER A N 1
ATOM 1857 C CA . SER A 1 235 ? -9.312 -15.734 -15.484 1 81.5 235 SER A CA 1
ATOM 1858 C C . SER A 1 235 ? -9.688 -14.328 -15.031 1 81.5 235 SER A C 1
ATOM 1860 O O . SER A 1 235 ? -9.008 -13.359 -15.375 1 81.5 235 SER A O 1
ATOM 1862 N N . ARG A 1 236 ? -10.812 -14.242 -14.289 1 90.75 236 ARG A N 1
ATOM 1863 C CA . ARG A 1 236 ? -11.195 -13.023 -13.578 1 90.75 236 ARG A CA 1
ATOM 1864 C C . ARG A 1 236 ? -10.562 -12.984 -12.188 1 90.75 236 ARG A C 1
ATOM 1866 O O . ARG A 1 236 ? -10.336 -14.023 -11.57 1 90.75 236 ARG A O 1
ATOM 1873 N N . ALA A 1 237 ? -10.266 -11.836 -11.773 1 95.25 237 ALA A N 1
ATOM 1874 C CA . ALA A 1 237 ? -9.859 -11.617 -10.391 1 95.25 237 ALA A CA 1
ATOM 1875 C C . ALA A 1 237 ? -10.828 -10.664 -9.688 1 95.25 237 ALA A C 1
ATOM 1877 O O . ALA A 1 237 ? -11.5 -9.859 -10.336 1 95.25 237 ALA A O 1
ATOM 1878 N N . PHE A 1 238 ? -10.906 -10.836 -8.359 1 95.81 238 PHE A N 1
ATOM 1879 C CA . PHE A 1 238 ? -11.844 -10.031 -7.574 1 95.81 238 PHE A CA 1
ATOM 1880 C C . PHE A 1 238 ? -11.148 -9.43 -6.359 1 95.81 238 PHE A C 1
ATOM 1882 O O . PHE A 1 238 ? -11.523 -9.711 -5.219 1 95.81 238 PHE A O 1
ATOM 1889 N N . PRO A 1 239 ? -10.172 -8.594 -6.582 1 97.31 239 PRO A N 1
ATOM 1890 C CA . PRO A 1 239 ? -9.469 -8 -5.445 1 97.31 239 PRO A CA 1
ATOM 1891 C C . PRO A 1 239 ? -10.375 -7.109 -4.594 1 97.31 239 PRO A C 1
ATOM 1893 O O . PRO A 1 239 ? -11.312 -6.5 -5.109 1 97.31 239 PRO A O 1
ATOM 1896 N N . GLN A 1 240 ? -10.031 -7.094 -3.314 1 95.31 240 GLN A N 1
ATOM 1897 C CA . GLN A 1 240 ? -10.695 -6.195 -2.375 1 95.31 240 GLN A CA 1
ATOM 1898 C C . GLN A 1 240 ? -10.125 -4.781 -2.473 1 95.31 240 GLN A C 1
ATOM 1900 O O . GLN A 1 240 ? -10.828 -3.805 -2.205 1 95.31 240 GLN A O 1
ATOM 1905 N N . TYR A 1 241 ? -8.875 -4.73 -2.805 1 97.44 241 TYR A N 1
ATOM 1906 C CA . TYR A 1 241 ? -8.164 -3.469 -2.619 1 97.44 241 TYR A CA 1
ATOM 1907 C C . TYR A 1 241 ? -7.641 -2.936 -3.947 1 97.44 241 TYR A C 1
ATOM 1909 O O . TYR A 1 241 ? -6.961 -3.648 -4.688 1 97.44 241 TYR A O 1
ATOM 1917 N N . VAL A 1 242 ? -7.984 -1.732 -4.219 1 97.31 242 VAL A N 1
ATOM 1918 C CA . VAL A 1 242 ? -7.297 -0.937 -5.23 1 97.31 242 VAL A CA 1
ATOM 1919 C C . VAL A 1 242 ? -6.238 -0.06 -4.566 1 97.31 242 VAL A C 1
ATOM 1921 O O . VAL A 1 242 ? -6.535 0.682 -3.629 1 97.31 242 VAL A O 1
ATOM 1924 N N . LEU A 1 243 ? -5.051 -0.158 -5.012 1 98.12 243 LEU A N 1
ATOM 1925 C CA . LEU A 1 243 ? -3.939 0.519 -4.355 1 98.12 243 LEU A CA 1
ATOM 1926 C C . LEU A 1 243 ? -3.492 1.735 -5.16 1 98.12 243 LEU A C 1
ATOM 1928 O O . LEU A 1 243 ? -3.584 1.741 -6.391 1 98.12 243 LEU A O 1
ATOM 1932 N N . PRO A 1 244 ? -2.949 2.779 -4.457 1 96.75 244 PRO A N 1
ATOM 1933 C CA . PRO A 1 244 ? -2.383 3.906 -5.199 1 96.75 244 PRO A CA 1
ATOM 1934 C C . PRO A 1 244 ? -1.264 3.484 -6.148 1 96.75 244 PRO A C 1
ATOM 1936 O O . PRO A 1 244 ? -0.471 2.6 -5.816 1 96.75 244 PRO A O 1
ATOM 1939 N N . GLY A 1 245 ? -1.165 4.207 -7.23 1 94.62 245 GLY A N 1
ATOM 1940 C CA . GLY A 1 245 ? -0.205 3.855 -8.266 1 94.62 245 GLY A CA 1
ATOM 1941 C C . GLY A 1 245 ? 1.23 3.865 -7.773 1 94.62 245 GLY A C 1
ATOM 1942 O O . GLY A 1 245 ? 2.039 3.031 -8.188 1 94.62 245 GLY A O 1
ATOM 1943 N N . PHE A 1 246 ? 1.577 4.785 -6.844 1 95.25 246 PHE A N 1
ATOM 1944 C CA . PHE A 1 246 ? 2.961 4.918 -6.41 1 95.25 246 PHE A CA 1
ATOM 1945 C C . PHE A 1 246 ? 3.416 3.666 -5.664 1 95.25 246 PHE A C 1
ATOM 1947 O O . PHE A 1 246 ? 4.617 3.414 -5.539 1 95.25 246 PHE A O 1
ATOM 1954 N N . MET A 1 247 ? 2.502 2.881 -5.176 1 97.44 247 MET A N 1
ATOM 1955 C CA . MET A 1 247 ? 2.863 1.693 -4.406 1 97.44 247 MET A CA 1
ATOM 1956 C C . MET A 1 247 ? 3.359 0.581 -5.324 1 97.44 247 MET A C 1
ATOM 1958 O O . MET A 1 247 ? 4.039 -0.344 -4.875 1 97.44 247 MET A O 1
ATOM 1962 N N . LEU A 1 248 ? 2.957 0.622 -6.598 1 97.62 248 LEU A N 1
ATOM 1963 C CA . LEU A 1 248 ? 3.453 -0.375 -7.539 1 97.62 248 LEU A CA 1
ATOM 1964 C C . LEU A 1 248 ? 4.977 -0.365 -7.59 1 97.62 248 LEU A C 1
ATOM 1966 O O . LEU A 1 248 ? 5.613 -1.414 -7.473 1 97.62 248 LEU A O 1
ATOM 1970 N N . ALA A 1 249 ? 5.574 0.802 -7.699 1 95.12 249 ALA A N 1
ATOM 1971 C CA . ALA A 1 249 ? 7.027 0.915 -7.777 1 95.12 249 ALA A CA 1
ATOM 1972 C C . ALA A 1 249 ? 7.676 0.537 -6.449 1 95.12 249 ALA A C 1
ATOM 1974 O O . ALA A 1 249 ? 8.805 0.047 -6.422 1 95.12 249 ALA A O 1
ATOM 1975 N N . ARG A 1 250 ? 6.957 0.761 -5.406 1 94.12 250 ARG A N 1
ATOM 1976 C CA . ARG A 1 250 ? 7.488 0.442 -4.086 1 94.12 250 ARG A CA 1
ATOM 1977 C C . ARG A 1 250 ? 7.582 -1.066 -3.881 1 94.12 250 ARG A C 1
ATOM 1979 O O . ARG A 1 250 ? 8.586 -1.57 -3.377 1 94.12 250 ARG A O 1
ATOM 1986 N N . TYR A 1 251 ? 6.539 -1.764 -4.238 1 97.12 251 TYR A N 1
ATOM 1987 C CA . TYR A 1 251 ? 6.488 -3.203 -4.008 1 97.12 251 TYR A CA 1
ATOM 1988 C C . TYR A 1 251 ? 7.188 -3.959 -5.133 1 97.12 251 TYR A C 1
ATOM 1990 O O . TYR A 1 251 ? 7.73 -5.047 -4.914 1 97.12 251 TYR A O 1
ATOM 1998 N N . PHE A 1 252 ? 7.203 -3.365 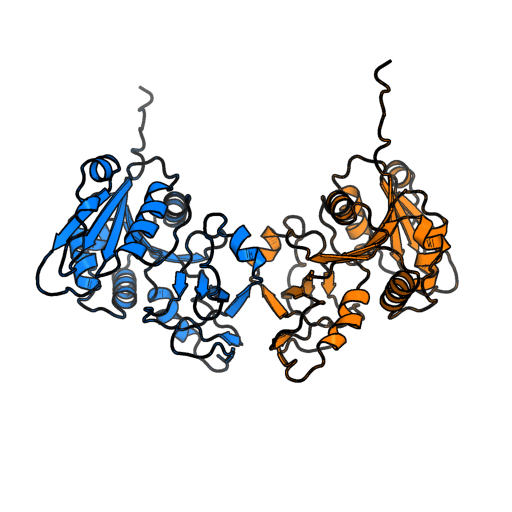-6.297 1 97.88 252 PHE A N 1
ATOM 1999 C CA . PHE A 1 252 ? 7.82 -3.986 -7.465 1 97.88 252 PHE A CA 1
ATOM 2000 C C . PHE A 1 252 ? 8.719 -2.994 -8.195 1 97.88 252 PHE A C 1
ATOM 2002 O O . PHE A 1 252 ? 8.445 -2.625 -9.336 1 97.88 252 PHE A O 1
ATOM 2009 N N . PRO A 1 253 ? 9.859 -2.684 -7.582 1 95.69 253 PRO A N 1
ATOM 2010 C CA . PRO A 1 253 ? 10.742 -1.68 -8.188 1 95.69 253 PRO A CA 1
ATOM 2011 C C . PRO A 1 253 ? 11.297 -2.115 -9.539 1 95.69 253 PRO A C 1
ATOM 2013 O O . PRO A 1 253 ? 11.688 -1.273 -10.352 1 95.69 253 PRO A O 1
ATOM 2016 N N . GLY A 1 254 ? 11.305 -3.373 -9.789 1 93.44 254 GLY A N 1
ATOM 2017 C CA . GLY A 1 254 ? 11.836 -3.867 -11.055 1 93.44 254 GLY A CA 1
ATOM 2018 C C . GLY A 1 254 ? 10.781 -3.973 -12.141 1 93.44 254 GLY A C 1
ATOM 2019 O O . GLY A 1 254 ? 11.086 -4.375 -13.266 1 93.44 254 GLY A O 1
ATOM 2020 N N . TYR A 1 255 ? 9.578 -3.654 -11.82 1 94.75 255 TYR A N 1
ATOM 2021 C CA . TYR A 1 255 ? 8.508 -3.738 -12.805 1 94.75 255 TYR A CA 1
ATOM 2022 C C . TYR A 1 255 ? 8.078 -2.35 -13.266 1 94.75 255 TYR A C 1
ATOM 2024 O O . TYR A 1 255 ? 7.824 -1.467 -12.445 1 94.75 255 TYR A O 1
ATOM 2032 N N . ALA A 1 256 ? 8.008 -2.156 -14.508 1 89.94 256 ALA A N 1
ATOM 2033 C CA . ALA A 1 256 ? 7.465 -0.949 -15.125 1 89.94 256 ALA A CA 1
ATOM 2034 C C . ALA A 1 256 ? 6.281 -1.281 -16.031 1 89.94 256 ALA A C 1
ATOM 2036 O O . ALA A 1 256 ? 6.406 -2.1 -16.938 1 89.94 256 ALA A O 1
ATOM 2037 N N . PRO A 1 257 ? 5.129 -0.689 -15.688 1 87.62 257 PRO A N 1
ATOM 2038 C CA . PRO A 1 257 ? 3.99 -0.937 -16.578 1 87.62 257 PRO A CA 1
ATOM 2039 C C . PRO A 1 257 ? 4.23 -0.443 -18 1 87.62 257 PRO A C 1
ATOM 2041 O O . PRO A 1 257 ? 5.008 0.489 -18.203 1 87.62 257 PRO A O 1
ATOM 2044 N N . PRO A 1 258 ? 3.686 -1.241 -18.828 1 78.69 258 PRO A N 1
ATOM 2045 C CA . PRO A 1 258 ? 3.812 -0.732 -20.203 1 78.69 258 PRO A CA 1
ATOM 2046 C C . PRO A 1 258 ? 3.217 0.664 -20.375 1 78.69 258 PRO A C 1
ATOM 2048 O O . PRO A 1 258 ? 2.314 1.047 -19.625 1 78.69 258 PRO A O 1
ATOM 2051 N N . ALA A 1 259 ? 3.984 1.537 -21.094 1 62.62 259 ALA A N 1
ATOM 2052 C CA . ALA A 1 259 ? 3.504 2.893 -21.359 1 62.62 2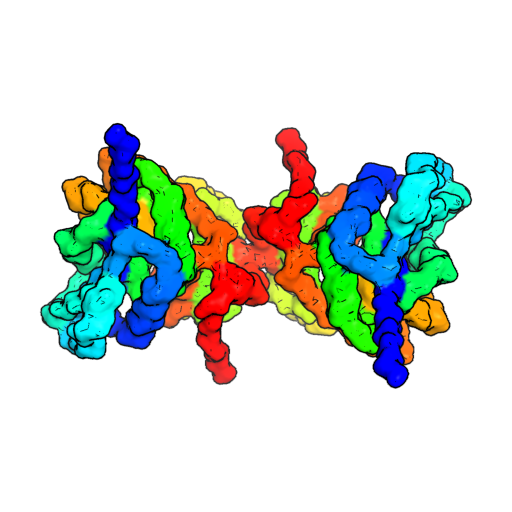59 ALA A CA 1
ATOM 2053 C C . ALA A 1 259 ? 2.062 2.879 -21.859 1 62.62 259 ALA A C 1
ATOM 2055 O O . ALA A 1 259 ? 1.685 2.021 -22.656 1 62.62 259 ALA A O 1
ATOM 2056 N N . ALA A 1 260 ? 1.136 3.461 -21.016 1 54.97 260 ALA A N 1
ATOM 2057 C CA . ALA A 1 260 ? -0.243 3.586 -21.484 1 54.97 260 ALA A CA 1
ATOM 2058 C C . ALA A 1 260 ? -0.292 3.98 -22.953 1 54.97 260 ALA A C 1
ATOM 2060 O O . ALA A 1 260 ? 0.49 4.82 -23.406 1 54.97 260 ALA A O 1
ATOM 2061 N N . ASP A 1 261 ? -0.688 3.148 -23.812 1 41.78 261 ASP A N 1
ATOM 2062 C CA . ASP A 1 261 ? -0.878 3.65 -25.172 1 41.78 261 ASP A CA 1
ATOM 2063 C C . ASP A 1 261 ? -1.561 5.016 -25.156 1 41.78 261 ASP A C 1
ATOM 2065 O O . ASP A 1 261 ? -2.652 5.168 -24.609 1 41.78 261 ASP A O 1
ATOM 2069 N N . GLY A 1 262 ? -0.793 6.098 -24.906 1 33.78 262 GLY A N 1
ATOM 2070 C CA . GLY A 1 262 ? -1.459 7.34 -25.281 1 33.78 262 GLY A CA 1
ATOM 2071 C C . GLY A 1 262 ? -2.34 7.203 -26.5 1 33.78 262 GLY A C 1
ATOM 2072 O O . GLY A 1 262 ? -2.146 6.297 -27.312 1 33.78 262 GLY A O 1
ATOM 2073 N N . MET B 1 1 ? 41.344 31 1.771 1 21.62 1 MET B N 1
ATOM 2074 C CA . MET B 1 1 ? 40.281 31.234 2.758 1 21.62 1 MET B CA 1
ATOM 2075 C C . MET B 1 1 ? 39 30.547 2.354 1 21.62 1 MET B C 1
ATOM 2077 O O . MET B 1 1 ? 38.312 31 1.443 1 21.62 1 MET B O 1
ATOM 2081 N N . ILE B 1 2 ? 38.969 29.219 2.111 1 30.19 2 ILE B N 1
ATOM 2082 C CA . ILE B 1 2 ? 37.844 28.375 1.75 1 30.19 2 ILE B CA 1
ATOM 2083 C C . ILE B 1 2 ? 36.656 28.703 2.643 1 30.19 2 ILE B C 1
ATOM 2085 O O . ILE B 1 2 ? 36.719 28.516 3.861 1 30.19 2 ILE B O 1
ATOM 2089 N N . GLY B 1 3 ? 36.094 29.844 2.359 1 28.91 3 GLY B N 1
ATOM 2090 C CA . GLY B 1 3 ? 34.969 30.281 3.174 1 28.91 3 GLY B CA 1
ATOM 2091 C C . GLY B 1 3 ? 34.062 29.125 3.594 1 28.91 3 GLY B C 1
ATOM 2092 O O . GLY B 1 3 ? 33.688 28.297 2.77 1 28.91 3 GLY B O 1
ATOM 2093 N N . CYS B 1 4 ? 34.375 28.562 4.688 1 30.72 4 CYS B N 1
ATOM 2094 C CA . CYS B 1 4 ? 33.5 27.641 5.418 1 30.72 4 CYS B CA 1
ATOM 2095 C C . CYS B 1 4 ? 32.031 28 5.234 1 30.72 4 CYS B C 1
ATOM 2097 O O . CYS B 1 4 ? 31.531 28.922 5.883 1 30.72 4 CYS B O 1
ATOM 2099 N N . ILE B 1 5 ? 31.656 28.391 4.016 1 33.28 5 ILE B N 1
ATOM 2100 C CA . ILE B 1 5 ? 30.234 28.688 3.883 1 33.28 5 ILE B CA 1
ATOM 2101 C C . ILE B 1 5 ? 29.422 27.719 4.746 1 33.28 5 ILE B C 1
ATOM 2103 O O . ILE B 1 5 ? 29.359 26.531 4.453 1 33.28 5 ILE B O 1
ATOM 2107 N N . LEU B 1 6 ? 29.688 27.688 5.973 1 36.94 6 LEU B N 1
ATOM 2108 C CA . LEU B 1 6 ? 28.812 27.016 6.938 1 36.94 6 LEU B CA 1
ATOM 2109 C C . LEU B 1 6 ? 27.344 27.172 6.547 1 36.94 6 LEU B C 1
ATOM 2111 O O . LEU B 1 6 ? 26.797 28.266 6.621 1 36.94 6 LEU B O 1
ATOM 2115 N N . THR B 1 7 ? 26.891 26.922 5.398 1 42.47 7 THR B N 1
ATOM 2116 C CA . THR B 1 7 ? 25.469 26.969 5.066 1 42.47 7 THR B CA 1
ATOM 2117 C C . THR B 1 7 ? 24.625 26.656 6.293 1 42.47 7 THR B C 1
ATOM 2119 O O . THR B 1 7 ? 24.734 25.562 6.867 1 42.47 7 THR B O 1
ATOM 2122 N N . ALA B 1 8 ? 24.609 27.562 7.25 1 53.09 8 ALA B N 1
ATOM 2123 C CA . ALA B 1 8 ? 23.812 27.406 8.477 1 53.09 8 ALA B CA 1
ATOM 2124 C C . ALA B 1 8 ? 22.625 26.484 8.242 1 53.09 8 ALA B C 1
ATOM 2126 O O . ALA B 1 8 ? 21.922 26.625 7.242 1 53.09 8 ALA B O 1
ATOM 2127 N N . MET B 1 9 ? 22.609 25.297 8.727 1 74.94 9 MET B N 1
ATOM 2128 C CA . MET B 1 9 ? 21.562 24.281 8.594 1 74.94 9 MET B CA 1
ATOM 2129 C C . MET B 1 9 ? 20.188 24.859 8.898 1 74.94 9 MET B C 1
ATOM 2131 O O . MET B 1 9 ? 20.047 25.656 9.82 1 74.94 9 MET B O 1
ATOM 2135 N N . THR B 1 10 ? 19.25 24.859 8.008 1 88.5 10 THR B N 1
ATOM 2136 C CA . THR B 1 10 ? 17.875 25.328 8.148 1 88.5 10 THR B CA 1
ATOM 2137 C C . THR B 1 10 ? 17.312 24.906 9.508 1 88.5 10 THR B C 1
ATOM 2139 O O . THR B 1 10 ? 17.469 23.766 9.93 1 88.5 10 THR B O 1
ATOM 2142 N N . SER B 1 11 ? 16.859 25.969 10.359 1 96.94 11 SER B N 1
ATOM 2143 C CA . SER B 1 11 ? 16.203 25.688 11.633 1 96.94 11 SER B CA 1
ATOM 2144 C C . SER B 1 11 ? 14.703 25.547 11.461 1 96.94 11 SER B C 1
ATOM 2146 O O . SER B 1 11 ? 14.109 26.156 10.57 1 96.94 11 SER B O 1
ATOM 2148 N N . VAL B 1 12 ? 14.117 24.656 12.344 1 98.31 12 VAL B N 1
ATOM 2149 C CA . VAL B 1 12 ? 12.695 24.359 12.203 1 98.31 12 VAL B CA 1
ATOM 2150 C C . VAL B 1 12 ? 11.992 24.547 13.547 1 98.31 12 VAL B C 1
ATOM 2152 O O . VAL B 1 12 ? 12.5 24.109 14.586 1 98.31 12 VAL B O 1
ATOM 2155 N N . SER B 1 13 ? 10.898 25.281 13.562 1 98.62 13 SER B N 1
ATOM 2156 C CA . SER B 1 13 ? 9.977 25.328 14.695 1 98.62 13 SER B CA 1
ATOM 2157 C C . SER B 1 13 ? 8.703 24.547 14.406 1 98.62 13 SER B C 1
ATOM 2159 O O . SER B 1 13 ? 7.98 24.859 13.453 1 98.62 13 SER B O 1
ATOM 2161 N N . VAL B 1 14 ? 8.445 23.594 15.203 1 98.81 14 VAL B N 1
ATOM 2162 C CA . VAL B 1 14 ? 7.176 22.891 15.156 1 98.81 14 VAL B CA 1
ATOM 2163 C C . VAL B 1 14 ? 6.195 23.516 16.141 1 98.81 14 VAL B C 1
ATOM 2165 O O . VAL B 1 14 ? 6.555 23.812 17.281 1 98.81 14 VAL B O 1
ATOM 2168 N N . ILE B 1 15 ? 4.984 23.75 15.703 1 98.69 15 ILE B N 1
ATOM 2169 C CA . ILE B 1 15 ? 3.984 24.359 16.562 1 98.69 15 ILE B CA 1
ATOM 2170 C C . ILE B 1 15 ? 2.809 23.406 16.75 1 98.69 15 ILE B C 1
ATOM 2172 O O . ILE B 1 15 ? 2.436 22.688 15.836 1 98.69 15 ILE B O 1
ATOM 2176 N N . CYS B 1 16 ? 2.246 23.406 17.969 1 98.5 16 CYS B N 1
ATOM 2177 C CA . CYS B 1 16 ? 1.176 22.484 18.312 1 98.5 16 CYS B CA 1
ATOM 2178 C C . CYS B 1 16 ? 0.176 23.125 19.266 1 98.5 16 CYS B C 1
ATOM 2180 O O . CYS B 1 16 ? 0.468 23.312 20.453 1 98.5 16 CYS B O 1
ATOM 2182 N N . PRO B 1 17 ? -0.963 23.469 18.766 1 97.25 17 PRO B N 1
ATOM 2183 C CA . PRO B 1 17 ? -2.047 23.859 19.672 1 97.25 17 PRO B CA 1
ATOM 2184 C C . PRO B 1 17 ? -2.715 22.656 20.344 1 97.25 17 PRO B C 1
ATOM 2186 O O . PRO B 1 17 ? -2.859 21.609 19.719 1 97.25 17 PRO B O 1
ATOM 2189 N N . THR B 1 18 ? -3.092 22.766 21.594 1 96.44 18 THR B N 1
ATOM 2190 C CA . THR B 1 18 ? -3.73 21.641 22.266 1 96.44 18 THR B CA 1
ATOM 2191 C C . THR B 1 18 ? -4.758 22.125 23.281 1 96.44 18 THR B C 1
ATOM 2193 O O . THR B 1 18 ? -4.723 23.281 23.703 1 96.44 18 THR B O 1
ATOM 2196 N N . TYR B 1 19 ? -5.73 21.344 23.547 1 95.31 19 TYR B N 1
ATOM 2197 C CA . TYR B 1 19 ? -6.77 21.594 24.547 1 95.31 19 TYR B CA 1
ATOM 2198 C C . TYR B 1 19 ? -7.332 20.281 25.078 1 95.31 19 TYR B C 1
ATOM 2200 O O . TYR B 1 19 ? -8.078 19.594 24.391 1 95.31 19 TYR B O 1
ATOM 2208 N N . GLN B 1 20 ? -7.055 19.938 26.312 1 92.44 20 GLN B N 1
ATOM 2209 C CA . GLN B 1 20 ? -7.582 18.797 27.047 1 92.44 20 GLN B CA 1
ATOM 2210 C C . GLN B 1 20 ? -7.305 17.484 26.312 1 92.44 20 GLN B C 1
ATOM 2212 O O . GLN B 1 20 ? -8.203 16.672 26.125 1 92.44 20 GLN B O 1
ATOM 2217 N N . ARG B 1 21 ? -6.016 17.297 25.922 1 90.25 21 ARG B N 1
ATOM 2218 C CA . ARG B 1 21 ? -5.578 16.094 25.219 1 90.25 21 ARG B CA 1
ATOM 2219 C C . ARG B 1 21 ? -4.238 15.602 25.75 1 90.25 21 ARG B C 1
ATOM 2221 O O . ARG B 1 21 ? -3.314 15.344 24.984 1 90.25 21 ARG B O 1
ATOM 2228 N N . GLY B 1 22 ? -4.25 15.414 26.984 1 88.62 22 GLY B N 1
ATOM 2229 C CA . GLY B 1 22 ? -3.016 15.07 27.672 1 88.62 22 GLY B CA 1
ATOM 2230 C C . GLY B 1 22 ? -2.338 13.836 27.094 1 88.62 22 GLY B C 1
ATOM 2231 O O . GLY B 1 22 ? -1.211 13.914 26.594 1 88.62 22 GLY B O 1
ATOM 2232 N N . PRO B 1 23 ? -3.041 12.711 27.094 1 89.25 23 PRO B N 1
ATOM 2233 C CA . PRO B 1 23 ? -2.426 11.484 26.578 1 89.25 23 PRO B CA 1
ATOM 2234 C C . PRO B 1 23 ? -2.008 11.594 25.109 1 89.25 23 PRO B C 1
ATOM 2236 O O . PRO B 1 23 ? -0.918 11.156 24.75 1 89.25 23 PRO B O 1
ATOM 2239 N N . GLN B 1 24 ? -2.809 12.188 24.281 1 92.44 24 GLN B N 1
ATOM 2240 C CA . GLN B 1 24 ? -2.488 12.367 22.875 1 92.44 24 GLN B CA 1
ATOM 2241 C C . GLN B 1 24 ? -1.278 13.281 22.688 1 92.44 24 GLN B C 1
ATOM 2243 O O . GLN B 1 24 ? -0.403 13.008 21.875 1 92.44 24 GLN B O 1
ATOM 2248 N N . LEU B 1 25 ? -1.274 14.352 23.453 1 95.12 25 LEU B N 1
ATOM 2249 C CA . LEU B 1 25 ? -0.161 15.289 23.391 1 95.12 25 LEU B CA 1
ATOM 2250 C C . LEU B 1 25 ? 1.154 14.602 23.734 1 95.12 25 LEU B C 1
ATOM 2252 O O . LEU B 1 25 ? 2.162 14.805 23.062 1 95.12 25 LEU B O 1
ATOM 2256 N N . ARG B 1 26 ? 1.151 13.781 24.766 1 93.81 26 ARG B N 1
ATOM 2257 C CA . ARG B 1 26 ? 2.365 13.086 25.172 1 93.81 26 ARG B CA 1
ATOM 2258 C C . ARG B 1 26 ? 2.852 12.141 24.078 1 93.81 26 ARG B C 1
ATOM 2260 O O . ARG B 1 26 ? 4.055 12.031 23.844 1 93.81 26 ARG B O 1
ATOM 2267 N N . ARG B 1 27 ? 1.963 11.469 23.453 1 94.56 27 ARG B N 1
ATOM 2268 C CA . ARG B 1 27 ? 2.332 10.609 22.328 1 94.56 27 ARG B CA 1
ATOM 2269 C C . ARG B 1 27 ? 2.961 11.414 21.203 1 94.56 27 ARG B C 1
ATOM 2271 O O . ARG B 1 27 ? 3.977 11.008 20.625 1 94.56 27 ARG B O 1
ATOM 2278 N N . MET B 1 28 ? 2.295 12.508 20.938 1 96.38 28 MET B N 1
ATOM 2279 C CA . MET B 1 28 ? 2.807 13.359 19.859 1 96.38 28 MET B CA 1
ATOM 2280 C C . MET B 1 28 ? 4.203 13.875 20.203 1 96.38 28 MET B C 1
ATOM 2282 O O . MET B 1 28 ? 5.07 13.945 19.328 1 96.38 28 MET B O 1
ATOM 2286 N N . ILE B 1 29 ? 4.449 14.234 21.438 1 97.25 29 ILE B N 1
ATOM 2287 C CA . ILE B 1 29 ? 5.77 14.68 21.875 1 97.25 29 ILE B CA 1
ATOM 2288 C C . ILE B 1 29 ? 6.797 13.578 21.609 1 97.25 29 ILE B C 1
ATOM 2290 O O . ILE B 1 29 ? 7.926 13.852 21.203 1 97.25 29 ILE B O 1
ATOM 2294 N N . GLY B 1 30 ? 6.379 12.344 21.844 1 96.94 30 GLY B N 1
ATOM 2295 C CA . GLY B 1 30 ? 7.242 11.227 21.5 1 96.94 30 GLY B CA 1
ATOM 2296 C C . GLY B 1 30 ? 7.621 11.195 20.031 1 96.94 30 GLY B C 1
ATOM 2297 O O . GLY B 1 30 ? 8.766 10.898 19.688 1 96.94 30 GLY B O 1
ATOM 2298 N N . HIS B 1 31 ? 6.668 11.453 19.172 1 98 31 HIS B N 1
ATOM 2299 C CA . HIS B 1 31 ? 6.957 11.523 17.75 1 98 31 HIS B CA 1
ATOM 2300 C C . HIS B 1 31 ? 7.957 12.633 17.438 1 98 31 HIS B C 1
ATOM 2302 O O . HIS B 1 31 ? 8.844 12.453 16.594 1 98 31 HIS B O 1
ATOM 2308 N N . PHE B 1 32 ? 7.789 13.781 18.094 1 98.06 32 PHE B N 1
ATOM 2309 C CA . PHE B 1 32 ? 8.711 14.898 17.938 1 98.06 32 PHE B CA 1
ATOM 2310 C C . PHE B 1 32 ? 10.117 14.5 18.375 1 98.06 32 PHE B C 1
ATOM 2312 O O . PHE B 1 32 ? 11.086 14.734 17.641 1 98.06 32 PHE B O 1
ATOM 2319 N N . GLU B 1 33 ? 10.211 13.875 19.484 1 97.25 33 GLU B N 1
ATOM 2320 C CA . GLU B 1 33 ? 11.508 13.484 20.031 1 97.25 33 GLU B CA 1
ATOM 2321 C C . GLU B 1 33 ? 12.195 12.453 19.141 1 97.25 33 GLU B C 1
ATOM 2323 O O . GLU B 1 33 ? 13.422 12.359 19.109 1 97.25 33 GLU B O 1
ATOM 2328 N N . ALA B 1 34 ? 11.438 11.758 18.391 1 97.75 34 ALA B N 1
ATOM 2329 C CA . ALA B 1 34 ? 11.969 10.68 17.547 1 97.75 34 ALA B CA 1
ATOM 2330 C C . ALA B 1 34 ? 12.445 11.203 16.203 1 97.75 34 ALA B C 1
ATOM 2332 O O . ALA B 1 34 ? 12.984 10.453 15.391 1 97.75 34 ALA B O 1
ATOM 2333 N N . GLN B 1 35 ? 12.266 12.508 16 1 98.19 35 GLN B N 1
ATOM 2334 C CA . GLN B 1 35 ? 12.656 13.062 14.719 1 98.19 35 GLN B CA 1
ATOM 2335 C C . GLN B 1 35 ? 14.148 12.883 14.469 1 98.19 35 GLN B C 1
ATOM 2337 O O . GLN B 1 35 ? 14.961 13.055 15.383 1 98.19 35 GLN B O 1
ATOM 2342 N N . THR B 1 36 ? 14.531 12.602 13.148 1 98 36 THR B N 1
ATOM 2343 C CA . THR B 1 36 ? 15.914 12.32 12.789 1 98 36 THR B CA 1
ATOM 2344 C C . THR B 1 36 ? 16.594 13.578 12.25 1 98 36 THR B C 1
ATOM 2346 O O . THR B 1 36 ? 17.797 13.562 11.953 1 98 36 THR B O 1
ATOM 2349 N N . PHE B 1 37 ? 15.852 14.617 12.125 1 97.19 37 PHE B N 1
ATOM 2350 C CA . PHE B 1 37 ? 16.406 15.891 11.688 1 97.19 37 PHE B CA 1
ATOM 2351 C C . PHE B 1 37 ? 17.547 16.328 12.602 1 97.19 37 PHE B C 1
ATOM 2353 O O . PHE B 1 37 ? 17.422 16.312 13.828 1 97.19 37 PHE B O 1
ATOM 2360 N N . THR B 1 38 ? 18.672 16.734 11.977 1 95.5 38 THR B N 1
ATOM 2361 C CA . THR B 1 38 ? 19.875 17 12.758 1 95.5 38 THR B CA 1
ATOM 2362 C C . THR B 1 38 ? 20.062 18.5 12.961 1 95.5 38 THR B C 1
ATOM 2364 O O . THR B 1 38 ? 20.969 18.922 13.688 1 95.5 38 THR B O 1
ATOM 2367 N N . GLY B 1 39 ? 19.281 19.297 12.328 1 95.38 39 GLY B N 1
ATOM 2368 C CA . GLY B 1 39 ? 19.359 20.734 12.539 1 95.38 39 GLY B CA 1
ATOM 2369 C C . GLY B 1 39 ? 18.688 21.172 13.82 1 95.38 39 GLY B C 1
ATOM 2370 O O . GLY B 1 39 ? 18.25 20.344 14.625 1 95.38 39 GLY B O 1
ATOM 2371 N N . GLU B 1 40 ? 18.672 22.484 13.977 1 96.38 40 GLU B N 1
ATOM 2372 C CA . GLU B 1 40 ? 18 23.031 15.141 1 96.38 40 GLU B CA 1
ATOM 2373 C C . GLU B 1 40 ? 16.484 22.828 15.039 1 96.38 40 GLU B C 1
ATOM 2375 O O . GLU B 1 40 ? 15.852 23.266 14.078 1 96.38 40 GLU B O 1
ATOM 2380 N N . LEU B 1 41 ? 15.961 22.141 16 1 97.5 41 LEU B N 1
ATOM 2381 C CA . LEU B 1 41 ? 14.555 21.781 16.031 1 97.5 41 LEU B CA 1
ATOM 2382 C C . LEU B 1 41 ? 13.93 22.109 17.391 1 97.5 41 LEU B C 1
ATOM 2384 O O . LEU B 1 41 ? 14.484 21.766 18.438 1 97.5 41 LEU B O 1
ATOM 2388 N N . GLN B 1 42 ? 12.82 22.844 17.344 1 97.94 42 GLN B N 1
ATOM 2389 C CA . GLN B 1 42 ? 12.086 23.172 18.562 1 97.94 42 GLN B CA 1
ATOM 2390 C C . GLN B 1 42 ? 10.602 22.859 18.406 1 97.94 42 GLN B C 1
ATOM 2392 O O . GLN B 1 42 ? 10.055 22.922 17.297 1 97.94 42 GLN B O 1
ATOM 2397 N N . LEU B 1 43 ? 10 22.484 19.484 1 98.56 43 LEU B N 1
ATOM 2398 C CA . LEU B 1 43 ? 8.562 22.281 19.547 1 98.56 43 LEU B CA 1
ATOM 2399 C C . LEU B 1 43 ? 7.914 23.297 20.484 1 98.56 43 LEU B C 1
ATOM 2401 O O . LEU B 1 43 ? 8.305 23.406 21.656 1 98.56 43 LEU B O 1
ATOM 2405 N N . MET B 1 44 ? 7.031 24.062 19.969 1 98.19 44 MET B N 1
ATOM 2406 C CA . MET B 1 44 ? 6.25 25 20.766 1 98.19 44 MET B CA 1
ATOM 2407 C C . MET B 1 44 ? 4.812 24.516 20.922 1 98.19 44 MET B C 1
ATOM 2409 O O . MET B 1 44 ? 4.102 24.328 19.938 1 98.19 44 MET B O 1
ATOM 2413 N N . ILE B 1 45 ? 4.414 24.344 22.156 1 98.19 45 ILE B N 1
ATOM 2414 C CA . ILE B 1 45 ? 3.076 23.859 22.484 1 98.19 45 ILE B CA 1
ATOM 2415 C C . ILE B 1 45 ? 2.287 24.953 23.203 1 98.19 45 ILE B C 1
ATOM 2417 O O . ILE B 1 45 ? 2.773 25.547 24.172 1 98.19 45 ILE B O 1
ATOM 2421 N N . LEU B 1 46 ? 1.176 25.281 22.672 1 97.88 46 LEU B N 1
ATOM 2422 C CA . LEU B 1 46 ? 0.26 26.172 23.375 1 97.88 46 LEU B CA 1
ATOM 2423 C C . LEU B 1 46 ? -0.966 25.406 23.859 1 97.88 46 LEU B C 1
ATOM 2425 O O . LEU B 1 46 ? -1.75 24.891 23.062 1 97.88 46 LEU B O 1
ATOM 2429 N N . ASP B 1 47 ? -1.111 25.328 25.188 1 97.19 47 ASP B N 1
ATOM 2430 C CA . ASP B 1 47 ? -2.182 24.625 25.875 1 97.19 47 ASP B CA 1
ATOM 2431 C C . ASP B 1 47 ? -3.078 25.594 26.641 1 97.19 47 ASP B C 1
ATOM 2433 O O . ASP B 1 47 ? -2.641 26.203 27.609 1 97.19 47 ASP B O 1
ATOM 2437 N N . ASP B 1 48 ? -4.285 25.688 26.172 1 96.94 48 ASP B N 1
ATOM 2438 C CA . ASP B 1 48 ? -5.203 26.562 26.906 1 96.94 48 ASP B CA 1
ATOM 2439 C C . ASP B 1 48 ? -6.254 25.734 27.656 1 96.94 48 ASP B C 1
ATOM 2441 O O . ASP B 1 48 ? -7.41 26.156 27.75 1 96.94 48 ASP B O 1
ATOM 2445 N N . SER B 1 49 ? -5.895 24.562 28.078 1 95.62 49 SER B N 1
ATOM 2446 C CA . SER B 1 49 ? -6.715 23.75 28.969 1 95.62 49 SER B CA 1
ATOM 2447 C C . SER B 1 49 ? -6.895 24.422 30.328 1 95.62 49 SER B C 1
ATOM 2449 O O . SER B 1 49 ? -6.082 25.25 30.719 1 95.62 49 SER B O 1
ATOM 2451 N N . PRO B 1 50 ? -7.965 23.953 31.016 1 94.38 50 PRO B N 1
ATOM 2452 C CA . PRO B 1 50 ? -8.164 24.547 32.344 1 94.38 50 PRO B CA 1
ATOM 2453 C C . PRO B 1 50 ? -6.977 24.312 33.281 1 94.38 50 PRO B C 1
ATOM 2455 O O . PRO B 1 50 ? -6.586 25.234 34 1 94.38 50 PRO B O 1
ATOM 2458 N N . GLU B 1 51 ? -6.375 23.141 33.219 1 93.38 51 GLU B N 1
ATOM 2459 C CA . GLU B 1 51 ? -5.207 22.812 34.031 1 93.38 51 GLU B CA 1
ATOM 2460 C C . GLU B 1 51 ? -3.996 22.5 33.156 1 93.38 51 GLU B C 1
ATOM 2462 O O . GLU B 1 51 ? -4.129 21.875 32.094 1 93.38 51 GLU B O 1
ATOM 2467 N N . PRO B 1 52 ? -2.881 22.984 33.594 1 92.31 52 PRO B N 1
ATOM 2468 C CA . PRO B 1 52 ? -1.667 22.688 32.844 1 92.31 52 PRO B CA 1
ATOM 2469 C C . PRO B 1 52 ? -1.212 21.234 33 1 92.31 52 PRO B C 1
ATOM 2471 O O . PRO B 1 52 ? -1.658 20.547 33.938 1 92.31 52 PRO B O 1
ATOM 2474 N N . ASP B 1 53 ? -0.472 20.797 32.062 1 91.19 53 ASP B N 1
ATOM 2475 C CA . ASP B 1 53 ? 0.352 19.609 32.281 1 91.19 53 ASP B CA 1
ATOM 2476 C C . ASP B 1 53 ? 1.709 19.984 32.875 1 91.19 53 ASP B C 1
ATOM 2478 O O . ASP B 1 53 ? 2.652 20.281 32.125 1 91.19 53 ASP B O 1
ATOM 2482 N N . GLU B 1 54 ? 1.905 19.875 34.094 1 88.19 54 GLU B N 1
ATOM 2483 C CA . GLU B 1 54 ? 3.078 20.344 34.812 1 88.19 54 GLU B CA 1
ATOM 2484 C C . GLU B 1 54 ? 4.336 19.594 34.375 1 88.19 54 GLU B C 1
ATOM 2486 O O . GLU B 1 54 ? 5.434 20.156 34.375 1 88.19 54 GLU B O 1
ATOM 2491 N N . SER B 1 55 ? 4.121 18.391 34.062 1 89.31 55 SER B N 1
ATOM 2492 C CA . SER B 1 55 ? 5.277 17.594 33.688 1 89.31 55 SER B CA 1
ATOM 2493 C C . SER B 1 55 ? 5.957 18.172 32.438 1 89.31 55 SER B C 1
ATOM 2495 O O . SER B 1 55 ? 7.176 18.062 32.281 1 89.31 55 SER B O 1
ATOM 2497 N N . LEU B 1 56 ? 5.258 18.875 31.625 1 91.69 56 LEU B N 1
ATOM 2498 C CA . LEU B 1 56 ? 5.793 19.375 30.359 1 91.69 56 LEU B CA 1
ATOM 2499 C C . LEU B 1 56 ? 6.527 20.703 30.562 1 91.69 56 LEU B C 1
ATOM 2501 O O . LEU B 1 56 ? 7.184 21.188 29.656 1 91.69 56 LEU B O 1
ATOM 2505 N N . ALA B 1 57 ? 6.469 21.219 31.703 1 86.25 57 ALA B N 1
ATOM 2506 C CA . ALA B 1 57 ? 7.188 22.438 32.031 1 86.25 57 ALA B CA 1
ATOM 2507 C C . ALA B 1 57 ? 8.555 22.141 32.625 1 86.25 57 ALA B C 1
ATOM 2509 O O . ALA B 1 57 ? 9.336 23.047 32.906 1 86.25 57 ALA B O 1
ATOM 2510 N N . ALA B 1 58 ? 8.812 20.891 32.688 1 89.12 58 ALA B N 1
ATOM 2511 C CA . ALA B 1 58 ? 10.07 20.453 33.312 1 89.12 58 ALA B CA 1
ATOM 2512 C C . ALA B 1 58 ? 11.266 20.812 32.438 1 89.12 58 ALA B C 1
ATOM 2514 O O . ALA B 1 58 ? 11.133 20.938 31.219 1 89.12 58 ALA B O 1
ATOM 2515 N N . GLU B 1 59 ? 12.453 20.938 33.062 1 90.69 59 GLU B N 1
ATOM 2516 C CA . GLU B 1 59 ? 13.688 21.359 32.406 1 90.69 59 GLU B CA 1
ATOM 2517 C C . GLU B 1 59 ? 14.125 20.344 31.344 1 90.69 59 GLU B C 1
ATOM 2519 O O . GLU B 1 59 ? 14.719 20.703 30.328 1 90.69 59 GLU B O 1
ATOM 2524 N N . GLU B 1 60 ? 13.805 19.172 31.641 1 91.56 60 GLU B N 1
ATOM 2525 C CA . GLU B 1 60 ? 14.195 18.109 30.703 1 91.56 60 GLU B CA 1
ATOM 2526 C C . GLU B 1 60 ? 13.586 18.344 29.312 1 91.56 60 GLU B C 1
ATOM 2528 O O . GLU B 1 60 ? 14.234 18.109 28.297 1 91.56 60 GLU B O 1
ATOM 2533 N N . TYR B 1 61 ? 12.414 18.781 29.328 1 93.06 61 TYR B N 1
ATOM 2534 C CA . TYR B 1 61 ? 11.758 19.047 28.047 1 93.06 61 TYR B CA 1
ATOM 2535 C C . TYR B 1 61 ? 12.344 20.297 27.391 1 93.06 61 TYR B C 1
ATOM 2537 O O . TYR B 1 61 ? 12.602 20.297 26.172 1 93.06 61 TYR B O 1
ATOM 2545 N N . ARG B 1 62 ? 12.641 21.297 28.188 1 91.88 62 ARG B N 1
ATOM 2546 C CA . ARG B 1 62 ? 13.25 22.5 27.641 1 91.88 62 ARG B CA 1
ATOM 2547 C C . ARG B 1 62 ? 14.602 22.188 27.016 1 91.88 62 ARG B C 1
ATOM 2549 O O . ARG B 1 62 ? 14.922 22.719 25.938 1 91.88 62 ARG B O 1
ATOM 2556 N N . ASN B 1 63 ? 15.281 21.359 27.656 1 93 63 ASN B N 1
ATOM 2557 C CA . ASN B 1 63 ? 16.594 20.984 27.141 1 93 63 ASN B CA 1
ATOM 2558 C C . ASN B 1 63 ? 16.484 20.172 25.844 1 93 63 ASN B C 1
ATOM 2560 O O . ASN B 1 63 ? 17.406 20.172 25.031 1 93 63 ASN B O 1
ATOM 2564 N N . ALA B 1 64 ? 15.352 19.625 25.703 1 93.44 64 ALA B N 1
ATOM 2565 C CA . ALA B 1 64 ? 15.109 18.828 24.5 1 93.44 64 ALA B CA 1
ATOM 2566 C C . ALA B 1 64 ? 14.484 19.688 23.406 1 93.44 64 ALA B C 1
ATOM 2568 O O . ALA B 1 64 ? 14.109 19.156 22.344 1 93.44 64 ALA B O 1
ATOM 2569 N N . GLY B 1 65 ? 14.375 20.969 23.688 1 95.44 65 GLY B N 1
ATOM 2570 C CA . GLY B 1 65 ? 13.852 21.875 22.672 1 95.44 65 GLY B CA 1
ATOM 2571 C C . GLY B 1 65 ? 12.336 21.953 22.688 1 95.44 65 GLY B C 1
ATOM 2572 O O . GLY B 1 65 ? 11.727 22.438 21.719 1 95.44 65 GLY B O 1
ATOM 2573 N N . ILE B 1 66 ? 11.719 21.453 23.734 1 97.56 66 ILE B N 1
ATOM 2574 C CA . ILE B 1 66 ? 10.266 21.469 23.859 1 97.56 66 ILE B CA 1
ATOM 2575 C C . ILE B 1 66 ? 9.828 22.594 24.797 1 97.56 66 ILE B C 1
ATOM 2577 O O . ILE B 1 66 ? 10.219 22.609 25.969 1 97.56 66 ILE B O 1
ATOM 2581 N N . HIS B 1 67 ? 9.047 23.5 24.25 1 96.81 67 HIS B N 1
ATOM 2582 C CA . HIS B 1 67 ? 8.555 24.656 24.984 1 96.81 67 HIS B CA 1
ATOM 2583 C C . HIS B 1 67 ? 7.039 24.594 25.172 1 96.81 67 HIS B C 1
ATOM 2585 O O . HIS B 1 67 ? 6.289 24.688 24.188 1 96.81 67 HIS B O 1
ATOM 2591 N N . TYR B 1 68 ? 6.648 24.438 26.406 1 96.56 68 TYR B N 1
ATOM 2592 C CA . TYR B 1 68 ? 5.238 24.297 26.766 1 96.56 68 TYR B CA 1
ATOM 2593 C C . TYR B 1 68 ? 4.699 25.594 27.359 1 96.56 68 TYR B C 1
ATOM 2595 O O . TYR B 1 68 ? 5.203 26.078 28.375 1 96.56 68 TYR B O 1
ATOM 2603 N N . PHE B 1 69 ? 3.732 26.188 26.641 1 95.75 69 PHE B N 1
ATOM 2604 C CA . PHE B 1 69 ? 3.068 27.391 27.094 1 95.75 69 PHE B CA 1
ATOM 2605 C C . PHE B 1 69 ? 1.64 27.094 27.531 1 95.75 69 PHE B C 1
ATOM 2607 O O . PHE B 1 69 ? 0.826 26.625 26.734 1 95.75 69 PHE B O 1
ATOM 2614 N N . HIS B 1 70 ? 1.368 27.359 28.781 1 95.81 70 HIS B N 1
ATOM 2615 C CA . HIS B 1 70 ? 0.003 27.219 29.266 1 95.81 70 HIS B CA 1
ATOM 2616 C C . HIS B 1 70 ? -0.681 28.578 29.406 1 95.81 70 HIS B C 1
ATOM 2618 O O . HIS B 1 70 ? -0.086 29.531 29.922 1 95.81 70 HIS B O 1
ATOM 2624 N N . ARG B 1 71 ? -1.826 28.625 28.859 1 93.19 71 ARG B N 1
ATOM 2625 C CA . ARG B 1 71 ? -2.654 29.828 29 1 93.19 71 ARG B CA 1
ATOM 2626 C C . ARG B 1 71 ? -3.998 29.484 29.641 1 93.19 71 ARG B C 1
ATOM 2628 O O . ARG B 1 71 ? -4.875 28.922 28.984 1 93.19 71 ARG B O 1
ATOM 2635 N N . SER B 1 72 ? -4.082 29.844 30.906 1 85.75 72 SER B N 1
ATOM 2636 C CA . SER B 1 72 ? -5.34 29.594 31.594 1 85.75 72 SER B CA 1
ATOM 2637 C C . SER B 1 72 ? -6.418 30.594 31.172 1 85.75 72 SER B C 1
ATOM 2639 O O . SER B 1 72 ? -6.109 31.656 30.625 1 85.75 72 SER B O 1
ATOM 2641 N N . GLY B 1 73 ? -7.695 30.203 31.422 1 85.25 73 GLY B N 1
ATOM 2642 C CA . GLY B 1 73 ? -8.805 31.094 31.109 1 85.25 73 GLY B CA 1
ATOM 2643 C C . GLY B 1 73 ? -9.695 30.562 29.984 1 85.25 73 GLY B C 1
ATOM 2644 O O . GLY B 1 73 ? -10.047 29.375 29.984 1 85.25 73 GLY B O 1
ATOM 2645 N N . HIS B 1 74 ? -9.961 31.594 29.062 1 89.88 74 HIS B N 1
ATOM 2646 C CA . HIS B 1 74 ? -10.891 31.25 28 1 89.88 74 HIS B CA 1
ATOM 2647 C C . HIS B 1 74 ? -10.195 30.469 26.891 1 89.88 74 HIS B C 1
ATOM 2649 O O . HIS B 1 74 ? -9.055 30.766 26.531 1 89.88 74 HIS B O 1
ATOM 2655 N N . GLN B 1 75 ? -10.852 29.5 26.438 1 92.56 75 GLN B N 1
ATOM 2656 C CA . GLN B 1 75 ? -10.344 28.688 25.328 1 92.56 75 GLN B CA 1
ATOM 2657 C C . GLN B 1 75 ? -10.25 29.516 24.047 1 92.56 75 GLN B C 1
ATOM 2659 O O . GLN B 1 75 ? -11.234 30.141 23.641 1 92.56 75 GLN B O 1
ATOM 2664 N N . MET B 1 76 ? -9.102 29.5 23.422 1 95.69 76 MET B N 1
ATOM 2665 C CA . MET B 1 76 ? -8.875 30.141 22.125 1 95.69 76 MET B CA 1
ATOM 2666 C C . MET B 1 76 ? -9.305 29.234 20.984 1 95.69 76 MET B C 1
ATOM 2668 O O . MET B 1 76 ? -9.43 28.016 21.156 1 95.69 76 MET B O 1
ATOM 2672 N N . SER B 1 77 ? -9.562 29.922 19.859 1 95.81 77 SER B N 1
ATOM 2673 C CA . SER B 1 77 ? -9.742 29.109 18.656 1 95.81 77 SER B CA 1
ATOM 2674 C C . SER B 1 77 ? -8.422 28.484 18.219 1 95.81 77 SER B C 1
ATOM 2676 O O . SER B 1 77 ? -7.348 28.938 18.625 1 95.81 77 SER B O 1
ATOM 2678 N N . ILE B 1 78 ? -8.523 27.5 17.391 1 94.88 78 ILE B N 1
ATOM 2679 C CA . ILE B 1 78 ? -7.328 26.859 16.844 1 94.88 78 ILE B CA 1
ATOM 2680 C C . ILE B 1 78 ? -6.523 27.891 16.047 1 94.88 78 ILE B C 1
ATOM 2682 O O . ILE B 1 78 ? -5.305 28 16.219 1 94.88 78 ILE B O 1
ATOM 2686 N N . GLY B 1 79 ? -7.188 28.672 15.211 1 97.19 79 GLY B N 1
ATOM 2687 C CA . GLY B 1 79 ? -6.504 29.703 14.445 1 97.19 79 GLY B CA 1
ATOM 2688 C C . GLY B 1 79 ? -5.762 30.703 15.312 1 97.19 79 GLY B C 1
ATOM 2689 O O . GLY B 1 79 ? -4.629 31.078 15.008 1 97.19 79 GLY B O 1
ATOM 2690 N N . ALA B 1 80 ? -6.406 31.141 16.344 1 97.25 80 ALA B N 1
ATOM 2691 C CA . ALA B 1 80 ? -5.789 32.094 17.25 1 97.25 80 ALA B CA 1
ATOM 2692 C C . ALA B 1 80 ? -4.555 31.5 17.922 1 97.25 80 ALA B C 1
ATOM 2694 O O . ALA B 1 80 ? -3.539 32.156 18.094 1 97.25 80 ALA B O 1
ATOM 2695 N N . LYS B 1 81 ? -4.637 30.25 18.328 1 97.81 81 LYS B N 1
ATOM 2696 C CA . LYS B 1 81 ? -3.496 29.594 18.953 1 97.81 81 LYS B CA 1
ATOM 2697 C C . LYS B 1 81 ? -2.336 29.453 17.969 1 97.81 81 LYS B C 1
ATOM 2699 O O . LYS B 1 81 ? -1.178 29.656 18.328 1 97.81 81 LYS B O 1
ATOM 2704 N N . LEU B 1 82 ? -2.674 29.078 16.766 1 97.88 82 LEU B N 1
ATOM 2705 C CA . LEU B 1 82 ? -1.636 28.906 15.75 1 97.88 82 LEU B CA 1
ATOM 2706 C C . LEU B 1 82 ? -0.925 30.234 15.484 1 97.88 82 LEU B C 1
ATOM 2708 O O . LEU B 1 82 ? 0.299 30.266 15.344 1 97.88 82 LEU B O 1
ATOM 2712 N N . ASN B 1 83 ? -1.696 31.312 15.445 1 98.19 83 ASN B N 1
ATOM 2713 C CA . ASN B 1 83 ? -1.086 32.625 15.266 1 98.19 83 ASN B CA 1
ATOM 2714 C C . ASN B 1 83 ? -0.163 33 16.422 1 98.19 83 ASN B C 1
ATOM 2716 O O . ASN B 1 83 ? 0.937 33.5 16.219 1 98.19 83 ASN B O 1
ATOM 2720 N N . ALA B 1 84 ? -0.614 32.719 17.609 1 97.62 84 ALA B N 1
ATOM 2721 C CA . ALA B 1 84 ? 0.219 33 18.781 1 97.62 84 ALA B CA 1
ATOM 2722 C C . ALA B 1 84 ? 1.517 32.188 18.719 1 97.62 84 ALA B C 1
ATOM 2724 O O . ALA B 1 84 ? 2.588 32.719 19.047 1 97.62 84 ALA B O 1
ATOM 2725 N N . LEU B 1 85 ? 1.378 31 18.344 1 98.31 85 LEU B N 1
ATOM 2726 C CA . LEU B 1 85 ? 2.539 30.125 18.234 1 98.31 85 LEU B CA 1
ATOM 2727 C C . LEU B 1 85 ? 3.479 30.594 17.141 1 98.31 85 LEU B C 1
ATOM 2729 O O . LEU B 1 85 ? 4.699 30.562 17.297 1 98.31 85 LEU B O 1
ATOM 2733 N N . MET B 1 86 ? 2.934 31.031 15.969 1 97.62 86 MET B N 1
ATOM 2734 C CA . MET B 1 86 ? 3.752 31.578 14.891 1 97.62 86 MET B CA 1
ATOM 2735 C C . MET B 1 86 ? 4.539 32.781 15.383 1 97.62 86 MET B C 1
ATOM 2737 O O . MET B 1 86 ? 5.676 33 14.953 1 97.62 86 MET B O 1
ATOM 2741 N N . ASP B 1 87 ? 3.98 33.531 16.25 1 97.31 87 ASP B N 1
ATOM 2742 C CA . ASP B 1 87 ? 4.602 34.75 16.75 1 97.31 87 ASP B CA 1
ATOM 2743 C C . ASP B 1 87 ? 5.836 34.438 17.578 1 97.31 87 ASP B C 1
ATOM 2745 O O . ASP B 1 87 ? 6.758 35.25 17.672 1 97.31 87 ASP B O 1
ATOM 2749 N N . VAL B 1 88 ? 5.875 33.281 18.172 1 96 88 VAL B N 1
ATOM 2750 C CA . VAL B 1 88 ? 6.988 32.969 19.062 1 96 88 VAL B CA 1
ATOM 2751 C C . VAL B 1 88 ? 7.953 32 18.391 1 96 88 VAL B C 1
ATOM 2753 O O . VAL B 1 88 ? 9.039 31.734 18.906 1 96 88 VAL B O 1
ATOM 2756 N N . ALA B 1 89 ? 7.539 31.453 17.312 1 95.88 89 ALA B N 1
ATOM 2757 C CA . ALA B 1 89 ? 8.414 30.547 16.562 1 95.88 89 ALA B CA 1
ATOM 2758 C C . ALA B 1 89 ? 9.641 31.281 16.031 1 95.88 89 ALA B C 1
ATOM 2760 O O . ALA B 1 89 ? 9.523 32.406 15.508 1 95.88 89 ALA B O 1
ATOM 2761 N N . CYS B 1 90 ? 10.852 30.703 16.062 1 94.5 90 CYS B N 1
ATOM 2762 C CA . CYS B 1 90 ? 12.07 31.391 15.656 1 94.5 90 CYS B CA 1
ATOM 2763 C C . CYS B 1 90 ? 12.789 30.641 14.539 1 94.5 90 CYS B C 1
ATOM 2765 O O . CYS B 1 90 ? 13.773 31.125 13.992 1 94.5 90 CYS B O 1
ATOM 2767 N N . GLY B 1 91 ? 12.32 29.453 14.242 1 97.06 91 GLY B N 1
ATOM 2768 C CA . GLY B 1 91 ? 12.938 28.688 13.164 1 97.06 91 GLY B CA 1
ATOM 2769 C C . GLY B 1 91 ? 12.742 29.344 11.797 1 97.06 91 GLY B C 1
ATOM 2770 O O . GLY B 1 91 ? 11.766 30.047 11.578 1 97.06 91 GLY B O 1
ATOM 2771 N N . ASP B 1 92 ? 13.617 29.031 10.883 1 97.75 92 ASP B N 1
ATOM 2772 C CA . ASP B 1 92 ? 13.5 29.484 9.5 1 97.75 92 ASP B CA 1
ATOM 2773 C C . ASP B 1 92 ? 12.227 28.938 8.852 1 97.75 92 ASP B C 1
ATOM 2775 O O . ASP B 1 92 ? 11.633 29.594 7.988 1 97.75 92 ASP B O 1
ATOM 2779 N N . VAL B 1 93 ? 11.875 27.766 9.219 1 98.5 93 VAL B N 1
ATOM 2780 C CA . VAL B 1 93 ? 10.688 27.078 8.719 1 98.5 93 VAL B CA 1
ATOM 2781 C C . VAL B 1 93 ? 9.797 26.672 9.891 1 98.5 93 VAL B C 1
ATOM 2783 O O . VAL B 1 93 ? 10.289 26.234 10.93 1 98.5 93 VAL B O 1
ATOM 2786 N N . VAL B 1 94 ? 8.484 26.875 9.68 1 98.62 94 VAL B N 1
ATOM 2787 C CA . VAL B 1 94 ? 7.492 26.469 10.664 1 98.62 94 VAL B CA 1
ATOM 2788 C C . VAL B 1 94 ? 6.734 25.25 10.164 1 98.62 94 VAL B C 1
ATOM 2790 O O . VAL B 1 94 ? 6.391 25.156 8.984 1 98.62 94 VAL B O 1
ATOM 2793 N N . MET B 1 95 ? 6.523 24.312 11.062 1 98.62 95 MET B N 1
ATOM 2794 C CA . MET B 1 95 ? 5.707 23.141 10.758 1 98.62 95 MET B CA 1
ATOM 2795 C C . MET B 1 95 ? 4.625 22.938 11.82 1 98.62 95 MET B C 1
ATOM 2797 O O . MET B 1 95 ? 4.816 23.297 12.984 1 98.62 95 MET B O 1
ATOM 2801 N N . ARG B 1 96 ? 3.572 22.391 11.383 1 97.69 96 ARG B N 1
ATOM 2802 C CA . ARG B 1 96 ? 2.479 22.109 12.305 1 97.69 96 ARG B CA 1
ATOM 2803 C C . ARG B 1 96 ? 2.441 20.625 12.672 1 97.69 96 ARG B C 1
ATOM 2805 O O . ARG B 1 96 ? 2.568 19.766 11.797 1 97.69 96 ARG B O 1
ATOM 2812 N N . PHE B 1 97 ? 2.352 20.312 13.945 1 98 97 PHE B N 1
ATOM 2813 C CA . PHE B 1 97 ? 1.981 19 14.477 1 98 97 PHE B CA 1
ATOM 2814 C C . PHE B 1 97 ? 0.648 19.078 15.211 1 98 97 PHE B C 1
ATOM 2816 O O . PHE B 1 97 ? 0.494 19.859 16.156 1 98 97 PHE B O 1
ATOM 2823 N N . ASP B 1 98 ? -0.259 18.344 14.758 1 96.19 98 ASP B N 1
ATOM 2824 C CA . ASP B 1 98 ? -1.468 18.172 15.555 1 96.19 98 ASP B CA 1
ATOM 2825 C C . ASP B 1 98 ? -1.229 17.203 16.719 1 96.19 98 ASP B C 1
ATOM 2827 O O . ASP B 1 98 ? -0.477 16.234 16.578 1 96.19 98 ASP B O 1
ATOM 2831 N N . ASP B 1 99 ? -1.854 17.453 17.797 1 96 99 ASP B N 1
ATOM 2832 C CA . ASP B 1 99 ? -1.581 16.688 19.016 1 96 99 ASP B CA 1
ATOM 2833 C C . ASP B 1 99 ? -2.189 15.297 18.938 1 96 99 ASP B C 1
ATOM 2835 O O . ASP B 1 99 ? -1.95 14.461 19.812 1 96 99 ASP B O 1
ATOM 2839 N N . ASP B 1 100 ? -2.939 15 17.828 1 94.56 100 ASP B N 1
ATOM 2840 C CA . ASP B 1 100 ? -3.656 13.734 17.812 1 94.56 100 ASP B CA 1
ATOM 2841 C C . ASP B 1 100 ? -3.303 12.914 16.578 1 94.56 100 ASP B C 1
ATOM 2843 O O . ASP B 1 100 ? -4.039 12 16.188 1 94.56 100 ASP B O 1
ATOM 2847 N N . ASP B 1 101 ? -2.189 13.266 15.906 1 96.88 101 ASP B N 1
ATOM 2848 C CA . ASP B 1 101 ? -1.756 12.516 14.727 1 96.88 101 ASP B CA 1
ATOM 2849 C C . ASP B 1 101 ? -0.386 11.883 14.953 1 96.88 101 ASP B C 1
ATOM 2851 O O . ASP B 1 101 ? 0.222 12.07 16.016 1 96.88 101 ASP B O 1
ATOM 2855 N N . TYR B 1 102 ? 0 11.023 14.047 1 98.06 102 TYR B N 1
ATOM 2856 C CA . TYR B 1 102 ? 1.312 10.383 14.086 1 98.06 102 TYR B CA 1
ATOM 2857 C C . TYR B 1 102 ? 2.254 11.016 13.062 1 98.06 102 TYR B C 1
ATOM 2859 O O . TYR B 1 102 ? 1.88 11.211 11.898 1 98.06 102 TYR B O 1
ATOM 2867 N N . TYR B 1 103 ? 3.432 11.359 13.484 1 98.69 103 TYR B N 1
ATOM 2868 C CA . TYR B 1 103 ? 4.477 11.898 12.625 1 98.69 103 TYR B CA 1
ATOM 2869 C C . TYR B 1 103 ? 5.707 11.008 12.633 1 98.69 103 TYR B C 1
ATOM 2871 O O . TYR B 1 103 ? 6.293 10.758 13.695 1 98.69 103 TYR B O 1
ATOM 2879 N N . ALA B 1 104 ? 6.105 10.531 11.477 1 98.75 104 ALA B N 1
ATOM 2880 C CA . ALA B 1 104 ? 7.219 9.602 11.344 1 98.75 104 ALA B CA 1
ATOM 2881 C C . ALA B 1 104 ? 8.539 10.258 11.719 1 98.75 104 ALA B C 1
ATOM 2883 O O . ALA B 1 104 ? 8.68 11.484 11.633 1 98.75 104 ALA B O 1
ATOM 2884 N N . PRO B 1 105 ? 9.555 9.508 12.062 1 98.56 105 PRO B N 1
ATOM 2885 C CA . PRO B 1 105 ? 10.836 10.047 12.5 1 98.56 105 PRO B CA 1
ATOM 2886 C C . PRO B 1 105 ? 11.508 10.906 11.43 1 98.56 105 PRO B C 1
ATOM 2888 O O . PRO B 1 105 ? 12.242 11.844 11.758 1 98.56 105 PRO B O 1
ATOM 2891 N N . HIS B 1 106 ? 11.266 10.625 10.195 1 98.25 106 HIS B N 1
ATOM 2892 C CA . HIS B 1 106 ? 11.922 11.375 9.133 1 98.25 106 HIS B CA 1
ATOM 2893 C C . HIS B 1 106 ? 11.023 12.484 8.602 1 98.25 106 HIS B C 1
ATOM 2895 O O . HIS B 1 106 ? 11.305 13.07 7.547 1 98.25 106 HIS B O 1
ATOM 2901 N N . TYR B 1 107 ? 9.914 12.797 9.281 1 98.62 107 TYR B N 1
ATOM 2902 C CA . TYR B 1 107 ? 8.93 13.773 8.82 1 98.62 107 TYR B CA 1
ATOM 2903 C C . TYR B 1 107 ? 9.578 15.133 8.586 1 98.62 107 TYR B C 1
ATOM 2905 O O . TYR B 1 107 ? 9.492 15.695 7.496 1 98.62 107 TYR B O 1
ATOM 2913 N N . VAL B 1 108 ? 10.258 15.703 9.531 1 98.56 108 VAL B N 1
ATOM 2914 C CA . VAL B 1 108 ? 10.781 17.062 9.477 1 98.56 108 VAL B CA 1
ATOM 2915 C C . VAL B 1 108 ? 11.781 17.188 8.32 1 98.56 108 VAL B C 1
ATOM 2917 O O . VAL B 1 108 ? 11.68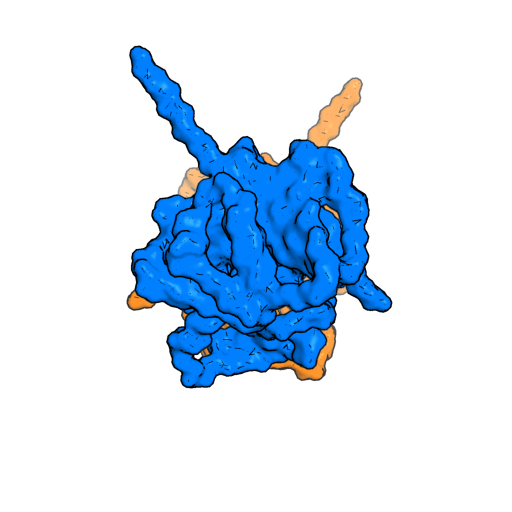8 18.109 7.508 1 98.56 108 VAL B O 1
ATOM 2920 N N . GLU B 1 109 ? 12.695 16.266 8.219 1 97.75 109 GLU B N 1
ATOM 2921 C CA . GLU B 1 109 ? 13.703 16.297 7.164 1 97.75 109 GLU B CA 1
ATOM 2922 C C . GLU B 1 109 ? 13.047 16.219 5.785 1 97.75 109 GLU B C 1
ATOM 2924 O O . GLU B 1 109 ? 13.422 16.969 4.871 1 97.75 109 GLU B O 1
ATOM 2929 N N . ARG B 1 110 ? 12.109 15.367 5.668 1 98.25 110 ARG B N 1
ATOM 2930 C CA . ARG B 1 110 ? 11.484 15.156 4.367 1 98.25 110 ARG B CA 1
ATOM 2931 C C . ARG B 1 110 ? 10.594 16.328 3.986 1 98.25 110 ARG B C 1
ATOM 2933 O O . ARG B 1 110 ? 10.562 16.734 2.824 1 98.25 110 ARG B O 1
ATOM 2940 N N . MET B 1 111 ? 9.852 16.859 4.945 1 98.44 111 MET B N 1
ATOM 2941 C CA . MET B 1 111 ? 9.023 18.031 4.672 1 98.44 111 MET B CA 1
ATOM 2942 C C . MET B 1 111 ? 9.883 19.234 4.266 1 98.44 111 MET B C 1
ATOM 2944 O O . MET B 1 111 ? 9.484 20.016 3.41 1 98.44 111 MET B O 1
ATOM 2948 N N . LEU B 1 112 ? 10.984 19.375 4.902 1 97.88 112 LEU B N 1
ATOM 2949 C CA . LEU B 1 112 ? 11.914 20.438 4.52 1 97.88 112 LEU B CA 1
ATOM 2950 C C . LEU B 1 112 ? 12.391 20.25 3.084 1 97.88 112 LEU B C 1
ATOM 2952 O O . LEU B 1 112 ? 12.43 21.203 2.303 1 97.88 112 LEU B O 1
ATOM 2956 N N . ALA B 1 113 ? 12.758 19.031 2.77 1 97.88 113 ALA B N 1
ATOM 2957 C CA . ALA B 1 113 ? 13.203 18.719 1.413 1 97.88 113 ALA B CA 1
ATOM 2958 C C . ALA B 1 113 ? 12.102 19.016 0.396 1 97.88 113 ALA B C 1
ATOM 2960 O O . ALA B 1 113 ? 12.367 19.578 -0.668 1 97.88 113 ALA B O 1
ATOM 2961 N N . LEU B 1 114 ? 10.922 18.625 0.697 1 98.06 114 LEU B N 1
ATOM 2962 C CA . LEU B 1 114 ? 9.789 18.844 -0.192 1 98.06 114 LEU B CA 1
ATOM 2963 C C . LEU B 1 114 ? 9.5 20.328 -0.344 1 98.06 114 LEU B C 1
ATOM 2965 O O . LEU B 1 114 ? 9.125 20.797 -1.428 1 98.06 114 LEU B O 1
ATOM 2969 N N . LEU B 1 115 ? 9.625 21.094 0.75 1 98.25 115 LEU B N 1
ATOM 2970 C CA . LEU B 1 115 ? 9.406 22.531 0.698 1 98.25 115 LEU B CA 1
ATOM 2971 C C . LEU B 1 115 ? 10.367 23.203 -0.277 1 98.25 115 LEU B C 1
ATOM 2973 O O . LEU B 1 115 ? 9.977 24.078 -1.038 1 98.25 115 LEU B O 1
ATOM 2977 N N . GLY B 1 116 ? 11.602 22.719 -0.199 1 96.75 116 GLY B N 1
ATOM 2978 C CA . GLY B 1 116 ? 12.602 23.297 -1.078 1 96.75 116 GLY B CA 1
ATOM 2979 C C . GLY B 1 116 ? 12.672 24.812 -0.97 1 96.75 116 GLY B C 1
ATOM 2980 O O . GLY B 1 116 ? 12.828 25.359 0.126 1 96.75 116 GLY B O 1
ATOM 2981 N N . ASP B 1 117 ? 12.445 25.5 -2.102 1 96.62 117 ASP B N 1
ATOM 2982 C CA . ASP B 1 117 ? 12.547 26.969 -2.129 1 96.62 117 ASP B CA 1
ATOM 2983 C C . ASP B 1 117 ? 11.164 27.609 -2.074 1 96.62 117 ASP B C 1
ATOM 2985 O O . ASP B 1 117 ? 11.047 28.828 -2.172 1 96.62 117 ASP B O 1
ATOM 2989 N N . ASP B 1 118 ? 10.141 26.766 -1.883 1 98.38 118 ASP B N 1
ATOM 2990 C CA . ASP B 1 118 ? 8.789 27.297 -1.834 1 98.38 118 ASP B CA 1
ATOM 2991 C C . ASP B 1 118 ? 8.508 27.969 -0.488 1 98.38 118 ASP B C 1
ATOM 2993 O O . ASP B 1 118 ? 9.281 27.812 0.457 1 98.38 118 ASP B O 1
ATOM 2997 N N . ASP B 1 119 ? 7.422 28.719 -0.422 1 98.56 119 ASP B N 1
ATOM 2998 C CA . ASP B 1 119 ? 7.062 29.453 0.785 1 98.56 119 ASP B CA 1
ATOM 2999 C C . ASP B 1 119 ? 6.168 28.609 1.695 1 98.56 119 ASP B C 1
ATOM 3001 O O . ASP B 1 119 ? 6.145 28.812 2.91 1 98.56 119 ASP B O 1
ATOM 3005 N N . TYR B 1 120 ? 5.434 27.719 1.014 1 98.25 120 TYR B N 1
ATOM 3006 C CA . TYR B 1 120 ? 4.461 26.906 1.729 1 98.25 120 TYR B CA 1
ATOM 3007 C C . TYR B 1 120 ? 4.336 25.516 1.089 1 98.25 120 TYR B C 1
ATOM 3009 O O . TYR B 1 120 ? 4.422 25.391 -0.134 1 98.25 120 TYR B O 1
ATOM 3017 N N . LEU B 1 121 ? 4.203 24.516 1.952 1 98.38 121 LEU B N 1
ATOM 3018 C CA . LEU B 1 121 ? 3.99 23.141 1.538 1 98.38 121 LEU B CA 1
ATOM 3019 C C . LEU B 1 121 ? 2.885 22.484 2.363 1 98.38 121 LEU B C 1
ATOM 3021 O O . LEU B 1 121 ? 2.828 22.656 3.582 1 98.38 121 LEU B O 1
ATOM 3025 N N . THR B 1 122 ? 1.992 21.844 1.677 1 97.5 122 THR B N 1
ATOM 3026 C CA . THR B 1 122 ? 1.1 20.906 2.352 1 97.5 122 THR B CA 1
ATOM 3027 C C . THR B 1 122 ? 1.035 19.578 1.596 1 97.5 122 THR B C 1
ATOM 3029 O O . THR B 1 122 ? 1.406 19.516 0.422 1 97.5 122 THR B O 1
ATOM 3032 N N . LEU B 1 123 ? 0.629 18.562 2.256 1 97.31 123 LEU B N 1
ATOM 3033 C CA . LEU B 1 123 ? 0.485 17.266 1.61 1 97.31 123 LEU B CA 1
ATOM 3034 C C . LEU B 1 123 ? -0.868 17.156 0.917 1 97.31 123 LEU B C 1
ATOM 3036 O O . LEU B 1 123 ? -1.904 17.453 1.514 1 97.31 123 LEU B O 1
ATOM 3040 N N . SER B 1 124 ? -0.834 16.781 -0.32 1 96.62 124 SER B N 1
ATOM 3041 C CA . SER B 1 124 ? -2.049 16.625 -1.113 1 96.62 124 SER B CA 1
ATOM 3042 C C . SER B 1 124 ? -2.463 15.156 -1.199 1 96.62 124 SER B C 1
ATOM 3044 O O . SER B 1 124 ? -3.51 14.828 -1.765 1 96.62 124 SER B O 1
ATOM 3046 N N . GLY B 1 125 ? -1.761 14.281 -0.825 1 97.69 125 GLY B N 1
ATOM 3047 C CA . GLY B 1 125 ? -1.974 12.859 -0.614 1 97.69 125 GLY B CA 1
ATOM 3048 C C . GLY B 1 125 ? -1.388 12.359 0.692 1 97.69 125 GLY B C 1
ATOM 3049 O O . GLY B 1 125 ? -0.219 12.609 0.992 1 97.69 125 GLY B O 1
ATOM 3050 N N . TRP B 1 126 ? -2.189 11.742 1.429 1 98.38 126 TRP B N 1
ATOM 3051 C CA . TRP B 1 126 ? -1.698 11.352 2.748 1 98.38 126 TRP B CA 1
ATOM 3052 C C . TRP B 1 126 ? -2.473 10.156 3.291 1 98.38 126 TRP B C 1
ATOM 3054 O O . TRP B 1 126 ? -3.559 9.844 2.801 1 98.38 126 TRP B O 1
ATOM 3064 N N . PHE B 1 127 ? -1.883 9.5 4.223 1 98.75 127 PHE B N 1
ATOM 3065 C CA . PHE B 1 127 ? -2.412 8.297 4.859 1 98.75 127 PHE B CA 1
ATOM 3066 C C . PHE B 1 127 ? -3.311 8.664 6.035 1 98.75 127 PHE B C 1
ATOM 3068 O O . PHE B 1 127 ? -3.074 9.664 6.719 1 98.75 127 PHE B O 1
ATOM 3075 N N . LEU B 1 128 ? -4.273 7.867 6.277 1 98.25 128 LEU B N 1
ATOM 3076 C CA . LEU B 1 128 ? -5.074 7.984 7.488 1 98.25 128 LEU B CA 1
ATOM 3077 C C . LEU B 1 128 ? -5.445 6.609 8.031 1 98.25 128 LEU B C 1
ATOM 3079 O O . LEU B 1 128 ? -5.512 5.637 7.273 1 98.25 128 LEU B O 1
ATOM 3083 N N . TYR B 1 129 ? -5.613 6.512 9.297 1 97.75 129 TYR B N 1
ATOM 3084 C CA . TYR B 1 129 ? -6.109 5.32 9.977 1 97.75 129 TYR B CA 1
ATOM 3085 C C . TYR B 1 129 ? -7.297 5.656 10.867 1 97.75 129 TYR B C 1
ATOM 3087 O O . TYR B 1 129 ? -7.191 6.508 11.758 1 97.75 129 TYR B O 1
ATOM 3095 N N . SER B 1 130 ? -8.398 5.039 10.609 1 96.94 130 SER B N 1
ATOM 3096 C CA . SER B 1 130 ? -9.578 5.195 11.461 1 96.94 130 SER B CA 1
ATOM 3097 C C . SER B 1 130 ? -9.586 4.16 12.578 1 96.94 130 SER B C 1
ATOM 3099 O O . SER B 1 130 ? -9.812 2.975 12.336 1 96.94 130 SER B O 1
ATOM 3101 N N . GLU B 1 131 ? -9.375 4.648 13.719 1 93.81 131 GLU B N 1
ATOM 3102 C CA . GLU B 1 131 ? -9.445 3.766 14.883 1 93.81 131 GLU B CA 1
ATOM 3103 C C . GLU B 1 131 ? -10.875 3.264 15.102 1 93.81 131 GLU B C 1
ATOM 3105 O O . GLU B 1 131 ? -11.078 2.168 15.625 1 93.81 131 GLU B O 1
ATOM 3110 N N . VAL B 1 132 ? -11.781 4.047 14.648 1 92.81 132 VAL B N 1
ATOM 3111 C CA . VAL B 1 132 ? -13.195 3.742 14.836 1 92.81 132 VAL B CA 1
ATOM 3112 C C . VAL B 1 132 ? -13.617 2.611 13.898 1 92.81 132 VAL B C 1
ATOM 3114 O O . VAL B 1 132 ? -14.344 1.699 14.305 1 92.81 132 VAL B O 1
ATOM 3117 N N . HIS B 1 133 ? -13.117 2.609 12.703 1 93.75 133 HIS B N 1
ATOM 3118 C CA . HIS B 1 133 ? -13.539 1.648 11.695 1 93.75 133 HIS B CA 1
ATOM 3119 C C . HIS B 1 133 ? -12.492 0.563 11.484 1 93.75 133 HIS B C 1
ATOM 3121 O O . HIS B 1 133 ? -12.727 -0.415 10.773 1 93.75 133 HIS B O 1
ATOM 3127 N N . ALA B 1 134 ? -11.305 0.745 12.094 1 94.25 134 ALA B N 1
ATOM 3128 C CA . ALA B 1 134 ? -10.164 -0.146 11.914 1 94.25 134 ALA B CA 1
ATOM 3129 C C . ALA B 1 134 ? -9.781 -0.25 10.438 1 94.25 134 ALA B C 1
ATOM 3131 O O . ALA B 1 134 ? -9.633 -1.353 9.906 1 94.25 134 ALA B O 1
ATOM 3132 N N . LYS B 1 135 ? -9.711 0.903 9.797 1 96.06 135 LYS B N 1
ATOM 3133 C CA . LYS B 1 135 ? -9.375 0.965 8.383 1 96.06 135 LYS B CA 1
ATOM 3134 C C . LYS B 1 135 ? -8.156 1.849 8.141 1 96.06 135 LYS B C 1
ATOM 3136 O O . LYS B 1 135 ? -8.055 2.945 8.695 1 96.06 135 LYS B O 1
ATOM 3141 N N . PHE B 1 136 ? -7.23 1.308 7.402 1 97.75 136 PHE B N 1
ATOM 3142 C CA . PHE B 1 136 ? -6.094 2.053 6.875 1 97.75 136 PHE B CA 1
ATOM 3143 C C . PHE B 1 136 ? -6.383 2.555 5.465 1 97.75 136 PHE B C 1
ATOM 3145 O O . PHE B 1 136 ? -6.801 1.784 4.602 1 97.75 136 PHE B O 1
ATOM 3152 N N . CYS B 1 137 ? -6.211 3.857 5.223 1 98.5 137 CYS B N 1
ATOM 3153 C CA . CYS B 1 137 ? -6.641 4.449 3.963 1 98.5 137 CYS B CA 1
ATOM 3154 C C . CYS B 1 137 ? -5.605 5.441 3.445 1 98.5 137 CYS B C 1
ATOM 3156 O O . CYS B 1 137 ? -4.645 5.766 4.148 1 98.5 137 CYS B O 1
ATOM 3158 N N . TYR B 1 138 ? -5.711 5.836 2.221 1 98.62 138 TYR B N 1
ATOM 3159 C CA . TYR B 1 138 ? -4.945 6.891 1.562 1 98.62 138 TYR B CA 1
ATOM 3160 C C . TYR B 1 138 ? -5.859 7.82 0.777 1 98.62 138 TYR B C 1
ATOM 3162 O O . TYR B 1 138 ? -6.766 7.363 0.074 1 98.62 138 TYR B O 1
ATOM 3170 N N . TRP B 1 139 ? -5.668 9.078 0.972 1 98.19 139 TRP B N 1
ATOM 3171 C CA . TRP B 1 139 ? -6.516 10.062 0.305 1 98.19 139 TRP B CA 1
ATOM 3172 C C . TRP B 1 139 ? -5.68 11.008 -0.558 1 98.19 139 TRP B C 1
ATOM 3174 O O . TRP B 1 139 ? -4.848 11.758 -0.043 1 98.19 139 TRP B O 1
ATOM 3184 N N . GLU B 1 140 ? -5.832 10.898 -1.814 1 97.12 140 GLU B N 1
ATOM 3185 C CA . GLU B 1 140 ? -5.387 11.953 -2.717 1 97.12 140 GLU B CA 1
ATOM 3186 C C . GLU B 1 140 ? -6.402 13.094 -2.773 1 97.12 140 GLU B C 1
ATOM 3188 O O . GLU B 1 140 ? -7.34 13.055 -3.574 1 97.12 140 GLU B O 1
ATOM 3193 N N . THR B 1 141 ? -6.188 14.047 -1.99 1 96.19 141 THR B N 1
ATOM 3194 C CA . THR B 1 141 ? -7.18 15.109 -1.819 1 96.19 141 THR B CA 1
ATOM 3195 C C . THR B 1 141 ? -7.27 15.977 -3.072 1 96.19 141 THR B C 1
ATOM 3197 O O . THR B 1 141 ? -8.234 16.719 -3.248 1 96.19 141 THR B O 1
ATOM 3200 N N . ASP B 1 142 ? -6.258 15.938 -3.928 1 94.12 142 ASP B N 1
ATOM 3201 C CA . ASP B 1 142 ? -6.219 16.797 -5.109 1 94.12 142 ASP B CA 1
ATOM 3202 C C . ASP B 1 142 ? -6.793 16.078 -6.328 1 94.12 142 ASP B C 1
ATOM 3204 O O . ASP B 1 142 ? -6.664 16.547 -7.457 1 94.12 142 ASP B O 1
ATOM 3208 N N . ALA B 1 143 ? -7.379 14.938 -6.109 1 92 143 ALA B N 1
ATOM 3209 C CA . ALA B 1 143 ? -7.941 14.18 -7.227 1 92 143 ALA B CA 1
ATOM 3210 C C . ALA B 1 143 ? -9.305 13.602 -6.863 1 92 143 ALA B C 1
ATOM 3212 O O . ALA B 1 143 ? -9.57 13.297 -5.699 1 92 143 ALA B O 1
ATOM 3213 N N . LEU B 1 144 ? -10.117 13.539 -7.887 1 91.69 144 LEU B N 1
ATOM 3214 C CA . LEU B 1 144 ? -11.375 12.812 -7.754 1 91.69 144 LEU B CA 1
ATOM 3215 C C . LEU B 1 144 ? -11.258 11.414 -8.344 1 91.69 144 LEU B C 1
ATOM 3217 O O . LEU B 1 144 ? -10.539 11.211 -9.328 1 91.69 144 LEU B O 1
ATOM 3221 N N . SER B 1 145 ? -11.852 10.516 -7.695 1 89.81 145 SER B N 1
ATOM 3222 C CA . SER B 1 145 ? -12.055 9.156 -8.188 1 89.81 145 SER B CA 1
ATOM 3223 C C . SER B 1 145 ? -13.539 8.789 -8.203 1 89.81 145 SER B C 1
ATOM 3225 O O . SER B 1 145 ? -14.336 9.367 -7.457 1 89.81 145 SER B O 1
ATOM 3227 N N . PRO B 1 146 ? -13.867 7.852 -9.055 1 86.56 146 PRO B N 1
ATOM 3228 C CA . PRO B 1 146 ? -15.281 7.477 -9.109 1 86.56 146 PRO B CA 1
ATOM 3229 C C . PRO B 1 146 ? -15.812 7.004 -7.758 1 86.56 146 PRO B C 1
ATOM 3231 O O . PRO B 1 146 ? -17.016 7.145 -7.477 1 86.56 146 PRO B O 1
ATOM 3234 N N . MET B 1 147 ? -14.977 6.543 -7.012 1 90.38 147 MET B N 1
ATOM 3235 C CA . MET B 1 147 ? -15.406 6.031 -5.715 1 90.38 147 MET B CA 1
ATOM 3236 C C . MET B 1 147 ? -14.5 6.543 -4.598 1 90.38 147 MET B C 1
ATOM 3238 O O . MET B 1 147 ? -13.281 6.535 -4.738 1 90.38 147 MET B O 1
ATOM 3242 N N . HIS B 1 148 ? -15.188 7.031 -3.551 1 95.38 148 HIS B N 1
ATOM 3243 C CA . HIS B 1 148 ? -14.562 7.391 -2.283 1 95.38 148 HIS B CA 1
ATOM 3244 C C . HIS B 1 148 ? -15.242 6.684 -1.114 1 95.38 148 HIS B C 1
ATOM 3246 O O . HIS B 1 148 ? -16.266 6.012 -1.298 1 95.38 148 HIS B O 1
ATOM 3252 N N . PHE B 1 149 ? -14.633 6.797 0.002 1 95.69 149 PHE B N 1
ATOM 3253 C CA . PHE B 1 149 ? -15.242 6.305 1.232 1 95.69 149 PHE B CA 1
ATOM 3254 C C . PHE B 1 149 ? -15.398 7.434 2.246 1 95.69 149 PHE B C 1
ATOM 3256 O O . PHE B 1 149 ? -14.531 8.297 2.363 1 95.69 149 PHE B O 1
ATOM 3263 N N . VAL B 1 150 ? -16.516 7.41 2.969 1 95.56 150 VAL B N 1
ATOM 3264 C CA . VAL B 1 150 ? -16.688 8.359 4.066 1 95.56 150 VAL B CA 1
ATOM 3265 C C . VAL B 1 150 ? -16.016 7.82 5.324 1 95.56 150 VAL B C 1
ATOM 3267 O O . VAL B 1 150 ? -16.297 6.711 5.77 1 95.56 150 VAL B O 1
ATOM 3270 N N . VAL B 1 151 ? -15.156 8.562 5.852 1 95.75 151 VAL B N 1
ATOM 3271 C CA . VAL B 1 151 ? -14.484 8.18 7.09 1 95.75 151 VAL B CA 1
ATOM 3272 C C . VAL B 1 151 ? -14.672 9.273 8.141 1 95.75 151 VAL B C 1
ATOM 3274 O O . VAL B 1 151 ? -14.164 10.383 7.984 1 95.75 151 VAL B O 1
ATOM 3277 N N . SER B 1 152 ? -15.344 9.016 9.148 1 93.62 152 SER B N 1
ATOM 3278 C CA . SER B 1 152 ? -15.586 9.875 10.305 1 93.62 152 SER B CA 1
ATOM 3279 C C . SER B 1 152 ? -16.078 9.07 11.5 1 93.62 152 SER B C 1
ATOM 3281 O O . SER B 1 152 ? -16.609 7.965 11.336 1 93.62 152 SER B O 1
ATOM 3283 N N . PRO B 1 153 ? -15.852 9.602 12.695 1 90.62 153 PRO B N 1
ATOM 3284 C CA . PRO B 1 153 ? -16.312 8.852 13.867 1 90.62 153 PRO B CA 1
ATOM 3285 C C . PRO B 1 153 ? -17.828 8.766 13.953 1 90.62 153 PRO B C 1
ATOM 3287 O O . PRO B 1 153 ? -18.375 7.918 14.672 1 90.62 153 PRO B O 1
ATOM 3290 N N . HIS B 1 154 ? -18.531 9.547 13.188 1 89.44 154 HIS B N 1
ATOM 3291 C CA . HIS B 1 154 ? -19.969 9.648 13.375 1 89.44 154 HIS B CA 1
ATOM 3292 C C . HIS B 1 154 ? -20.719 9.039 12.195 1 89.44 154 HIS B C 1
ATOM 3294 O O . HIS B 1 154 ? -21.953 9.016 12.18 1 89.44 154 HIS B O 1
ATOM 3300 N N . ASP B 1 155 ? -19.984 8.633 11.234 1 92.06 155 ASP B N 1
ATOM 3301 C CA . ASP B 1 155 ? -20.594 8.055 10.039 1 92.06 155 ASP B CA 1
ATOM 3302 C C . ASP B 1 155 ? -20.203 6.582 9.891 1 92.06 155 ASP B C 1
ATOM 3304 O O . ASP B 1 155 ? -19.188 6.141 10.422 1 92.06 155 ASP B O 1
ATOM 3308 N N . LYS B 1 156 ? -21.109 5.816 9.188 1 92.31 156 LYS B N 1
ATOM 3309 C CA . LYS B 1 156 ? -20.719 4.477 8.75 1 92.31 156 LYS B CA 1
ATOM 3310 C C . LYS B 1 156 ? -19.641 4.539 7.68 1 92.31 156 LYS B C 1
ATOM 3312 O O . LYS B 1 156 ? -19.578 5.496 6.902 1 92.31 156 LYS B O 1
ATOM 3317 N N . PHE B 1 157 ? -18.875 3.604 7.672 1 93.44 157 PHE B N 1
ATOM 3318 C CA . PHE B 1 157 ? -17.875 3.48 6.621 1 93.44 157 PHE B CA 1
ATOM 3319 C C . PHE B 1 157 ? -18.5 2.939 5.336 1 93.44 157 PHE B C 1
ATOM 3321 O O . PHE B 1 157 ? -18.703 1.731 5.203 1 93.44 157 PHE B O 1
ATOM 3328 N N . VAL B 1 158 ? -18.766 3.779 4.375 1 92.12 158 VAL B N 1
ATOM 3329 C CA . VAL B 1 158 ? -19.469 3.367 3.162 1 92.12 158 VAL B CA 1
ATOM 3330 C C . VAL B 1 158 ? -18.859 4.07 1.95 1 92.12 158 VAL B C 1
ATOM 3332 O O . VAL B 1 158 ? -18.297 5.16 2.072 1 92.12 158 VAL B O 1
ATOM 3335 N N . PRO B 1 159 ? -19.016 3.408 0.827 1 92 159 PRO B N 1
ATOM 3336 C CA . PRO B 1 159 ? -18.578 4.082 -0.399 1 92 159 PRO B CA 1
ATOM 3337 C C . PRO B 1 159 ? -19.516 5.211 -0.817 1 92 159 PRO B C 1
ATOM 3339 O O . PRO B 1 159 ? -20.719 5.156 -0.541 1 92 159 PRO B O 1
ATOM 3342 N N . VAL B 1 160 ? -18.906 6.219 -1.387 1 92 160 VAL B N 1
ATOM 3343 C CA . VAL B 1 160 ? -19.672 7.312 -1.979 1 92 160 VAL B CA 1
ATOM 3344 C C . VAL B 1 160 ? -19.156 7.613 -3.381 1 92 160 VAL B C 1
ATOM 3346 O O . VAL B 1 160 ? -17.953 7.461 -3.646 1 92 160 VAL B O 1
ATOM 3349 N N . SER B 1 161 ? -20 7.98 -4.254 1 90.75 161 SER B N 1
ATOM 3350 C CA . SER B 1 161 ? -19.625 8.297 -5.629 1 90.75 161 SER B CA 1
ATOM 3351 C C . SER B 1 161 ? -19.375 9.789 -5.797 1 90.75 161 SER B C 1
ATOM 3353 O O . SER B 1 161 ? -20.078 10.625 -5.219 1 90.75 161 SER B O 1
ATOM 3355 N N . THR B 1 162 ? -18.391 10.078 -6.594 1 88.75 162 THR B N 1
ATOM 3356 C CA . THR B 1 162 ? -18.125 11.469 -6.934 1 88.75 162 THR B CA 1
ATOM 3357 C C . THR B 1 162 ? -18.547 11.766 -8.367 1 88.75 162 THR B C 1
ATOM 3359 O O . THR B 1 162 ? -18.172 12.789 -8.938 1 88.75 162 THR B O 1
ATOM 3362 N N . ALA B 1 163 ? -19.188 10.828 -8.898 1 84.38 163 ALA B N 1
ATOM 3363 C CA . ALA B 1 163 ? -19.656 11.023 -10.273 1 84.38 163 ALA B CA 1
ATOM 3364 C C . ALA B 1 163 ? -20.422 12.336 -10.406 1 84.38 163 ALA B C 1
ATOM 3366 O O . ALA B 1 163 ? -21.328 12.625 -9.625 1 84.38 163 ALA B O 1
ATOM 3367 N N . GLY B 1 164 ? -20.016 13.18 -11.367 1 86.06 164 GLY B N 1
ATOM 3368 C CA . GLY B 1 164 ? -20.703 14.422 -11.664 1 86.06 164 GLY B CA 1
ATOM 3369 C C . GLY B 1 164 ? -20.203 15.602 -10.852 1 86.06 164 GLY B C 1
ATOM 3370 O O . GLY B 1 164 ? -20.641 16.734 -11.055 1 86.06 164 GLY B O 1
ATOM 3371 N N . MET B 1 165 ? -19.312 15.328 -9.984 1 88.31 165 MET B N 1
ATOM 3372 C CA . MET B 1 165 ? -18.781 16.422 -9.164 1 88.31 165 MET B CA 1
ATOM 3373 C C . MET B 1 165 ? -17.828 17.281 -9.969 1 88.31 165 MET B C 1
ATOM 3375 O O . MET B 1 165 ? -17.094 16.781 -10.828 1 88.31 165 MET B O 1
ATOM 3379 N N . ASP B 1 166 ? -17.75 18.531 -9.656 1 90.56 166 ASP B N 1
ATOM 3380 C CA . ASP B 1 166 ? -16.812 19.484 -10.242 1 90.56 166 ASP B CA 1
ATOM 3381 C C . ASP B 1 166 ? -15.383 19.203 -9.789 1 90.56 166 ASP B C 1
ATOM 3383 O O . ASP B 1 166 ? -15.102 19.156 -8.586 1 90.56 166 ASP B O 1
ATOM 3387 N N . PRO B 1 167 ? -14.492 19 -10.75 1 85.81 167 PRO B N 1
ATOM 3388 C CA . PRO B 1 167 ? -13.102 18.766 -10.367 1 85.81 167 PRO B CA 1
ATOM 3389 C C . PRO B 1 167 ? -12.555 19.844 -9.43 1 85.81 167 PRO B C 1
ATOM 3391 O O . PRO B 1 167 ? -11.672 19.578 -8.617 1 85.81 167 PRO B O 1
ATOM 3394 N N . ALA B 1 168 ? -13.078 21 -9.492 1 86.5 168 ALA B N 1
ATOM 3395 C CA . ALA B 1 168 ? -12.617 22.109 -8.664 1 86.5 168 ALA B CA 1
ATOM 3396 C C . ALA B 1 168 ? -13.07 21.938 -7.215 1 86.5 168 ALA B C 1
ATOM 3398 O O . ALA B 1 168 ? -12.57 22.609 -6.312 1 86.5 168 ALA B O 1
ATOM 3399 N N . SER B 1 169 ? -13.898 20.938 -7.016 1 87.56 169 SER B N 1
ATOM 3400 C CA . SER B 1 169 ? -14.461 20.719 -5.688 1 87.56 169 SER B CA 1
ATOM 3401 C C . SER B 1 169 ? -13.43 20.109 -4.746 1 87.56 169 SER B C 1
ATOM 3403 O O . SER B 1 169 ? -13.656 20.031 -3.533 1 87.56 169 SER B O 1
ATOM 3405 N N . VAL B 1 170 ? -12.273 19.797 -5.297 1 89.81 170 VAL B N 1
ATOM 3406 C CA . VAL B 1 170 ? -11.25 19.172 -4.465 1 89.81 170 VAL B CA 1
ATOM 3407 C C . VAL B 1 170 ? -10.508 20.25 -3.674 1 89.81 170 VAL B C 1
ATOM 3409 O O . VAL B 1 170 ? -9.836 19.953 -2.686 1 89.81 170 VAL B O 1
ATOM 3412 N N . ARG B 1 171 ? -10.578 21.516 -3.996 1 87.5 171 ARG B N 1
ATOM 3413 C CA . ARG B 1 171 ? -9.742 22.578 -3.455 1 87.5 171 ARG B CA 1
ATOM 3414 C C . ARG B 1 171 ? -9.906 22.688 -1.943 1 87.5 171 ARG B C 1
ATOM 3416 O O . ARG B 1 171 ? -8.914 22.75 -1.211 1 87.5 171 ARG B O 1
ATOM 3423 N N . PRO B 1 172 ? -11.125 22.656 -1.462 1 88.38 172 PRO B N 1
ATOM 3424 C CA . PRO B 1 172 ? -11.273 22.719 -0.006 1 88.38 172 PRO B CA 1
ATOM 3425 C C . PRO B 1 172 ? -10.625 21.547 0.714 1 88.38 172 PRO B C 1
ATOM 3427 O O . PRO B 1 172 ? -10.18 21.688 1.858 1 88.38 172 PRO B O 1
ATOM 3430 N N . HIS B 1 173 ? -10.555 20.453 0.031 1 90.44 173 HIS B N 1
ATOM 3431 C CA . HIS B 1 173 ? -9.961 19.266 0.648 1 90.44 173 HIS B CA 1
ATOM 3432 C C . HIS B 1 173 ? -8.438 19.344 0.624 1 90.44 173 HIS B C 1
ATOM 3434 O O . HIS B 1 173 ? -7.777 18.938 1.581 1 90.44 173 HIS B O 1
ATOM 3440 N N . VAL B 1 174 ? -7.949 19.891 -0.412 1 92.75 174 VAL B N 1
ATOM 3441 C CA . VAL B 1 174 ? -6.504 20 -0.549 1 92.75 174 VAL B CA 1
ATOM 3442 C C . VAL B 1 174 ? -5.965 21.016 0.461 1 92.75 174 VAL B C 1
ATOM 3444 O O . VAL B 1 174 ? -4.926 20.781 1.086 1 92.75 174 VAL B O 1
ATOM 3447 N N . ASN B 1 175 ? -6.703 22.047 0.684 1 93.38 175 ASN B N 1
ATOM 3448 C CA . ASN B 1 175 ? -6.234 23.156 1.524 1 93.38 175 ASN B CA 1
ATOM 3449 C C . ASN B 1 175 ? -6.766 23.031 2.949 1 93.38 175 ASN B C 1
ATOM 3451 O O . ASN B 1 175 ? -6.328 23.766 3.842 1 93.38 175 ASN B O 1
ATOM 3455 N N . GLY B 1 176 ? -7.617 22.094 3.174 1 91.88 176 GLY B N 1
ATOM 3456 C CA . GLY B 1 176 ? -8.375 22.109 4.414 1 91.88 176 GLY B CA 1
ATOM 3457 C C . GLY B 1 176 ? -7.816 21.172 5.461 1 91.88 176 GLY B C 1
ATOM 3458 O O . GLY B 1 176 ? -8.422 20.984 6.523 1 91.88 176 GLY B O 1
ATOM 3459 N N . TYR B 1 177 ? -6.797 20.547 5.172 1 92.44 177 TYR B N 1
ATOM 3460 C CA . TYR B 1 177 ? -6.156 19.656 6.137 1 92.44 177 TYR B CA 1
ATOM 3461 C C . TYR B 1 177 ? -4.73 20.094 6.43 1 92.44 177 TYR B C 1
ATOM 3463 O O . TYR B 1 177 ? -3.795 19.703 5.727 1 92.44 177 TYR B O 1
ATOM 3471 N N . GLY B 1 178 ? -4.586 20.859 7.469 1 91.75 178 GLY B N 1
ATOM 3472 C CA . GLY B 1 178 ? -3.332 21.531 7.758 1 91.75 178 GLY B CA 1
ATOM 3473 C C . GLY B 1 178 ? -2.428 20.75 8.688 1 91.75 178 GLY B C 1
ATOM 3474 O O . GLY B 1 178 ? -1.361 21.219 9.078 1 91.75 178 GLY B O 1
ATOM 3475 N N . PHE B 1 179 ? -2.781 19.453 9.008 1 93.88 179 PHE B N 1
ATOM 3476 C CA . PHE B 1 179 ? -2.059 18.688 10.031 1 93.88 179 PHE B CA 1
ATOM 3477 C C . PHE B 1 179 ? -0.648 18.359 9.555 1 93.88 179 PHE B C 1
ATOM 3479 O O . PHE B 1 179 ? 0.203 17.969 10.359 1 93.88 179 PHE B O 1
ATOM 3486 N N . ALA B 1 180 ? -0.377 18.469 8.266 1 95.75 180 ALA B N 1
ATOM 3487 C CA . ALA B 1 180 ? 0.938 18.203 7.688 1 95.75 180 ALA B CA 1
ATOM 3488 C C . ALA B 1 180 ? 1.354 19.328 6.734 1 95.75 180 ALA B C 1
ATOM 3490 O O . ALA B 1 180 ? 1.232 19.188 5.516 1 95.75 180 ALA B O 1
ATOM 3491 N N . SER B 1 181 ? 1.836 20.375 7.301 1 97.94 181 SER B N 1
ATOM 3492 C CA . SER B 1 181 ? 2.203 21.562 6.523 1 97.94 181 SER B CA 1
ATOM 3493 C C . SER B 1 181 ? 3.5 22.172 7.035 1 97.94 181 SER B C 1
ATOM 3495 O O . SER B 1 181 ? 3.912 21.922 8.172 1 97.94 181 SER B O 1
ATOM 3497 N N . ALA B 1 182 ? 4.121 22.875 6.137 1 98.5 182 ALA B N 1
ATOM 3498 C CA . ALA B 1 182 ? 5.355 23.594 6.418 1 98.5 182 ALA B CA 1
ATOM 3499 C C . ALA B 1 182 ? 5.398 24.922 5.664 1 98.5 182 ALA B C 1
ATOM 3501 O O . ALA B 1 182 ? 4.969 25 4.512 1 98.5 182 ALA B O 1
ATOM 3502 N N . TRP B 1 183 ? 5.945 25.938 6.297 1 98.5 183 TRP B N 1
ATOM 3503 C CA . TRP B 1 183 ? 6.051 27.219 5.602 1 98.5 183 TRP B CA 1
ATOM 3504 C C . TRP B 1 183 ? 7.195 28.062 6.172 1 98.5 183 TRP B C 1
ATOM 3506 O O . TRP B 1 183 ? 7.637 27.828 7.301 1 98.5 183 TRP B O 1
ATOM 3516 N N . ARG B 1 184 ? 7.656 28.922 5.398 1 98.44 184 ARG B N 1
ATOM 3517 C CA . ARG B 1 184 ? 8.688 29.859 5.84 1 98.44 184 ARG B CA 1
ATOM 3518 C C . ARG B 1 184 ? 8.156 30.812 6.91 1 98.44 184 ARG B C 1
ATOM 3520 O O . ARG B 1 184 ? 7.008 31.25 6.836 1 98.44 184 ARG B O 1
ATOM 3527 N N . ARG B 1 185 ? 9.039 31.172 7.754 1 97.75 185 ARG B N 1
ATOM 3528 C CA . ARG B 1 185 ? 8.641 32 8.898 1 97.75 185 ARG B CA 1
ATOM 3529 C C . ARG B 1 185 ? 8.023 33.312 8.445 1 97.75 185 ARG B C 1
ATOM 3531 O O . ARG B 1 185 ? 7.059 33.781 9.047 1 97.75 185 ARG B O 1
ATOM 3538 N N . ASN B 1 186 ? 8.531 33.844 7.395 1 95.88 186 ASN B N 1
ATOM 3539 C CA . ASN B 1 186 ? 8.094 35.188 6.953 1 95.88 186 ASN B CA 1
ATOM 3540 C C . ASN B 1 186 ? 6.664 35.156 6.414 1 95.88 186 ASN B C 1
ATOM 3542 O O . ASN B 1 186 ? 6.051 36.188 6.215 1 95.88 186 ASN B O 1
ATOM 3546 N N . VAL B 1 187 ? 6.125 33.938 6.113 1 97.5 187 VAL B N 1
ATOM 3547 C CA . VAL B 1 187 ? 4.734 33.844 5.695 1 97.5 187 VAL B CA 1
ATOM 3548 C C . VAL B 1 187 ? 3.82 34.438 6.75 1 97.5 187 VAL B C 1
ATOM 3550 O O . VAL B 1 187 ? 2.803 35.062 6.418 1 97.5 187 VAL B O 1
ATOM 3553 N N . ALA B 1 188 ? 4.195 34.344 8.016 1 93.69 188 ALA B N 1
ATOM 3554 C CA . ALA B 1 188 ? 3.396 34.844 9.133 1 93.69 188 ALA B CA 1
ATOM 3555 C C . ALA B 1 188 ? 3.285 36.375 9.094 1 93.69 188 ALA B C 1
ATOM 3557 O O . ALA B 1 188 ? 2.385 36.969 9.703 1 93.69 188 ALA B O 1
ATOM 3558 N N . ASP B 1 189 ? 4.184 36.969 8.375 1 95.44 189 ASP B N 1
ATOM 3559 C CA . ASP B 1 189 ? 4.148 38.438 8.242 1 95.44 189 ASP B CA 1
ATOM 3560 C C . ASP B 1 189 ? 3.098 38.844 7.215 1 95.44 189 ASP B C 1
ATOM 3562 O O . ASP B 1 189 ? 2.688 40 7.191 1 95.44 189 ASP B O 1
ATOM 3566 N N . ILE B 1 190 ? 2.707 37.969 6.449 1 96.81 190 ILE B N 1
ATOM 3567 C CA . ILE B 1 190 ? 1.858 38.312 5.312 1 96.81 190 ILE B CA 1
ATOM 3568 C C . ILE B 1 190 ? 0.457 37.75 5.531 1 96.81 190 ILE B C 1
ATOM 3570 O O . ILE B 1 190 ? -0.54 38.406 5.238 1 96.81 190 ILE B O 1
ATOM 3574 N N . VAL B 1 191 ? 0.37 36.531 6.016 1 97.69 191 VAL B N 1
ATOM 3575 C CA . VAL B 1 191 ? -0.896 35.812 6.141 1 97.69 191 VAL B CA 1
ATOM 3576 C C . VAL B 1 191 ? -1.056 35.281 7.566 1 97.69 191 VAL B C 1
ATOM 3578 O O . VAL B 1 191 ? -0.097 34.781 8.164 1 97.69 191 VAL B O 1
ATOM 3581 N N . ARG B 1 192 ? -2.252 35.469 8.117 1 97.81 192 ARG B N 1
ATOM 3582 C CA . ARG B 1 192 ? -2.598 34.938 9.43 1 97.81 192 ARG B CA 1
ATOM 3583 C C . ARG B 1 192 ? -3.766 33.969 9.336 1 97.81 192 ARG B C 1
ATOM 3585 O O . ARG B 1 192 ? -4.582 34.031 8.422 1 97.81 192 ARG B O 1
ATOM 3592 N N . PHE B 1 193 ? -3.799 33.031 10.289 1 97.69 193 PHE B N 1
ATOM 3593 C CA . PHE B 1 193 ? -4.973 32.188 10.398 1 97.69 193 PHE B CA 1
ATOM 3594 C C . PHE B 1 193 ? -6.188 32.969 10.852 1 97.69 193 PHE B C 1
ATOM 3596 O O . PHE B 1 193 ? -6.074 33.844 11.711 1 97.69 193 PHE B O 1
ATOM 3603 N N . PRO B 1 194 ? -7.34 32.688 10.266 1 96.69 194 PRO B N 1
ATOM 3604 C CA . PRO B 1 194 ? -8.547 33.281 10.82 1 96.69 194 PRO B CA 1
ATOM 3605 C C . PRO B 1 194 ? -8.867 32.781 12.227 1 96.69 194 PRO B C 1
ATOM 3607 O O . PRO B 1 194 ? -8.531 31.656 12.57 1 96.69 194 PRO B O 1
ATOM 3610 N N . ASN B 1 195 ? -9.516 33.594 13 1 95.88 195 ASN B N 1
ATOM 3611 C CA . ASN B 1 195 ? -9.906 33.25 14.367 1 95.88 195 ASN B CA 1
ATOM 3612 C C . ASN B 1 195 ? -11.102 32.312 14.383 1 95.88 195 ASN B C 1
ATOM 3614 O O . ASN B 1 195 ? -12.203 32.688 14.75 1 95.88 195 ASN B O 1
ATOM 3618 N N . GLN B 1 196 ? -10.828 31.031 14.062 1 93.12 196 GLN B N 1
ATOM 3619 C CA . GLN B 1 196 ? -11.883 30.031 14 1 93.12 196 GLN B CA 1
ATOM 3620 C C . GLN B 1 196 ? -11.328 28.625 14.219 1 93.12 196 GLN B C 1
ATOM 3622 O O . GLN B 1 196 ? -10.117 28.406 14.078 1 93.12 196 GLN B O 1
ATOM 3627 N N . ASN B 1 197 ? -12.227 27.688 14.57 1 88.81 197 ASN B N 1
ATOM 3628 C CA . ASN B 1 197 ? -11.828 26.312 14.883 1 88.81 197 ASN B CA 1
ATOM 3629 C C . ASN B 1 197 ? -11.875 25.422 13.648 1 88.81 197 ASN B C 1
ATOM 3631 O O . ASN B 1 197 ? -11.203 24.391 13.602 1 88.81 197 ASN B O 1
ATOM 3635 N N . HIS B 1 198 ? -12.695 25.719 12.703 1 86 198 HIS B N 1
ATOM 3636 C CA . HIS B 1 198 ? -12.836 24.922 11.492 1 86 198 HIS B CA 1
ATOM 3637 C C . HIS B 1 198 ? -12.586 25.75 10.242 1 86 198 HIS B C 1
ATOM 3639 O O . HIS B 1 198 ? -13.008 26.906 10.164 1 86 198 HIS B O 1
ATOM 3645 N N . GLY B 1 199 ? -11.828 25.109 9.391 1 88.75 199 GLY B N 1
ATOM 3646 C CA . GLY B 1 199 ? -11.578 25.781 8.125 1 88.75 199 GLY B CA 1
ATOM 3647 C C . GLY B 1 199 ? -10.484 26.828 8.211 1 88.75 199 GLY B C 1
ATOM 3648 O O . GLY B 1 199 ? -10.25 27.562 7.25 1 88.75 199 GLY B O 1
ATOM 3649 N N . GLU B 1 200 ? -9.938 26.984 9.406 1 92.5 200 GLU B N 1
ATOM 3650 C CA . GLU B 1 200 ? -8.836 27.938 9.57 1 92.5 200 GLU B CA 1
ATOM 3651 C C . GLU B 1 200 ? -7.688 27.609 8.617 1 92.5 200 GLU B C 1
ATOM 3653 O O . GLU B 1 200 ? -7.031 28.531 8.102 1 92.5 200 GLU B O 1
ATOM 3658 N N . ASP B 1 201 ? -7.438 26.391 8.391 1 93.25 201 ASP B N 1
ATOM 3659 C CA . ASP B 1 201 ? -6.336 25.969 7.527 1 93.25 201 ASP B CA 1
ATOM 3660 C C . ASP B 1 201 ? -6.633 26.297 6.062 1 93.25 201 ASP B C 1
ATOM 3662 O O . ASP B 1 201 ? -5.777 26.828 5.352 1 93.25 201 ASP B O 1
ATOM 3666 N N . GLU B 1 202 ? -7.887 25.969 5.652 1 94.56 202 GLU B N 1
ATOM 3667 C CA . GLU B 1 202 ? -8.266 26.266 4.277 1 94.56 202 GLU B CA 1
ATOM 3668 C C . GLU B 1 202 ? -8.055 27.734 3.947 1 94.56 202 GLU B C 1
ATOM 3670 O O . GLU B 1 202 ? -7.434 28.062 2.934 1 94.56 202 GLU B O 1
ATOM 3675 N N . GLN B 1 203 ? -8.523 28.625 4.75 1 95.31 203 GLN B N 1
ATOM 3676 C CA . GLN B 1 203 ? -8.414 30.062 4.516 1 95.31 203 GLN B CA 1
ATOM 3677 C C . GLN B 1 203 ? -6.957 30.516 4.57 1 95.31 203 GLN B C 1
ATOM 3679 O O . GLN B 1 203 ? -6.543 31.391 3.799 1 95.31 203 GLN B O 1
ATOM 3684 N N . PHE B 1 204 ? -6.234 30 5.473 1 97 204 PHE B N 1
ATOM 3685 C CA . PHE B 1 204 ? -4.816 30.328 5.574 1 97 204 PHE B CA 1
ATOM 3686 C C . PHE B 1 204 ? -4.102 30.031 4.262 1 97 204 PHE B C 1
ATOM 3688 O O . PHE B 1 204 ? -3.393 30.875 3.727 1 97 204 PHE B O 1
ATOM 3695 N N . VAL B 1 205 ? -4.312 28.844 3.719 1 96.38 205 VAL B N 1
ATOM 3696 C CA . VAL B 1 205 ? -3.668 28.453 2.469 1 96.38 205 VAL B CA 1
ATOM 3697 C C . VAL B 1 205 ? -4.191 29.312 1.323 1 96.38 205 VAL B C 1
ATOM 3699 O O . VAL B 1 205 ? -3.416 29.766 0.481 1 96.38 205 VAL B O 1
ATOM 3702 N N . ASP B 1 206 ? -5.492 29.5 1.29 1 96 206 ASP B N 1
ATOM 3703 C CA . ASP B 1 206 ? -6.078 30.344 0.254 1 96 206 ASP B CA 1
ATOM 3704 C C . ASP B 1 206 ? -5.449 31.734 0.262 1 96 206 ASP B C 1
ATOM 3706 O O . ASP B 1 206 ? -5.16 32.312 -0.796 1 96 206 ASP B O 1
ATOM 3710 N N . ASP B 1 207 ? -5.246 32.25 1.403 1 97.62 207 ASP B N 1
ATOM 3711 C CA . ASP B 1 207 ? -4.66 33.594 1.534 1 97.62 207 ASP B CA 1
ATOM 3712 C C . ASP B 1 207 ? -3.197 33.594 1.099 1 97.62 207 ASP B C 1
ATOM 3714 O O . ASP B 1 207 ? -2.711 34.594 0.542 1 97.62 207 ASP B O 1
ATOM 3718 N N . ILE B 1 208 ? -2.525 32.531 1.354 1 97.62 208 ILE B N 1
ATOM 3719 C CA . ILE B 1 208 ? -1.141 32.375 0.913 1 97.62 208 ILE B CA 1
ATOM 3720 C C . ILE B 1 208 ? -1.08 32.406 -0.612 1 97.62 208 ILE B C 1
ATOM 3722 O O . ILE B 1 208 ? -0.268 33.156 -1.19 1 97.62 208 ILE B O 1
ATOM 3726 N N . VAL B 1 209 ? -1.924 31.641 -1.165 1 96.06 209 VAL B N 1
ATOM 3727 C CA . VAL B 1 209 ? -1.98 31.578 -2.621 1 96.06 209 VAL B CA 1
ATOM 3728 C C . VAL B 1 209 ? -2.359 32.938 -3.18 1 96.06 209 VAL B C 1
ATOM 3730 O O . VAL B 1 209 ? -1.732 33.438 -4.125 1 96.06 209 VAL B O 1
ATOM 3733 N N . LYS B 1 210 ? -3.307 33.594 -2.627 1 96.88 210 LYS B N 1
ATOM 3734 C CA . LYS B 1 210 ? -3.775 34.906 -3.066 1 96.88 210 LYS B CA 1
ATOM 3735 C C . LYS B 1 210 ? -2.668 35.938 -2.959 1 96.88 210 LYS B C 1
ATOM 3737 O O . LYS B 1 210 ? -2.584 36.875 -3.785 1 96.88 210 LYS B O 1
ATOM 3742 N N . ALA B 1 211 ? -1.82 35.812 -2 1 97.81 211 ALA B N 1
ATOM 3743 C CA . ALA B 1 211 ? -0.735 36.75 -1.759 1 97.81 211 ALA B CA 1
ATOM 3744 C C . ALA B 1 211 ? 0.402 36.562 -2.756 1 97.81 211 ALA B C 1
ATOM 3746 O O . ALA B 1 211 ? 1.373 37.312 -2.764 1 97.81 211 ALA B O 1
ATOM 3747 N N . GLY B 1 212 ? 0.375 35.469 -3.527 1 97.25 212 GLY B N 1
ATOM 3748 C CA . GLY B 1 212 ? 1.365 35.219 -4.566 1 97.25 212 GLY B CA 1
ATOM 3749 C C . GLY B 1 212 ? 2.574 34.469 -4.07 1 97.25 212 GLY B C 1
ATOM 3750 O O . GLY B 1 212 ? 3.6 34.406 -4.75 1 97.25 212 GLY B O 1
ATOM 3751 N N . LEU B 1 213 ? 2.482 33.906 -2.896 1 97.94 213 LEU B N 1
ATOM 3752 C CA . LEU B 1 213 ? 3.582 33.125 -2.363 1 97.94 213 LEU B CA 1
ATOM 3753 C C . LEU B 1 213 ? 3.643 31.75 -3.043 1 97.94 213 LEU B C 1
ATOM 3755 O O . LEU B 1 213 ? 2.609 31.188 -3.422 1 97.94 213 LEU B O 1
ATOM 3759 N N . ARG B 1 214 ? 4.848 31.188 -3.223 1 97.5 214 ARG B N 1
ATOM 3760 C CA . ARG B 1 214 ? 5.035 29.891 -3.863 1 97.5 214 ARG B CA 1
ATOM 3761 C C . ARG B 1 214 ? 4.523 28.766 -2.975 1 97.5 214 ARG B C 1
ATOM 3763 O O . ARG B 1 214 ? 5.023 28.562 -1.865 1 97.5 214 ARG B O 1
ATOM 3770 N N . THR B 1 215 ? 3.543 28.109 -3.553 1 97.56 215 THR B N 1
ATOM 3771 C CA . THR B 1 215 ? 2.9 27.047 -2.791 1 97.56 215 THR B CA 1
ATOM 3772 C C . THR B 1 215 ? 3.135 25.688 -3.453 1 97.56 215 THR B C 1
ATOM 3774 O O . THR B 1 215 ? 2.982 25.547 -4.668 1 97.56 215 THR B O 1
ATOM 3777 N N . ARG B 1 216 ? 3.482 24.703 -2.592 1 97.5 216 ARG B N 1
ATOM 3778 C CA . ARG B 1 216 ? 3.742 23.344 -3.059 1 97.5 216 ARG B CA 1
ATOM 3779 C C . ARG B 1 216 ? 2.748 22.359 -2.453 1 97.5 216 ARG B C 1
ATOM 3781 O O . ARG B 1 216 ? 2.438 22.438 -1.264 1 97.5 216 ARG B O 1
ATOM 3788 N N . TYR B 1 217 ? 2.18 21.531 -3.318 1 97.12 217 TYR B N 1
ATOM 3789 C CA . TYR B 1 217 ? 1.361 20.391 -2.928 1 97.12 217 TYR B CA 1
ATOM 3790 C C . TYR B 1 217 ? 2.062 19.078 -3.264 1 97.12 217 TYR B C 1
ATOM 3792 O O . TYR B 1 217 ? 2.387 18.812 -4.426 1 97.12 217 TYR B O 1
ATOM 3800 N N . ALA B 1 218 ? 2.328 18.266 -2.268 1 97.62 218 ALA B N 1
ATOM 3801 C CA . ALA B 1 218 ? 3.072 17.031 -2.49 1 97.62 218 ALA B CA 1
ATOM 3802 C C . ALA B 1 218 ? 2.334 15.836 -1.903 1 97.62 218 ALA B C 1
ATOM 3804 O O . ALA B 1 218 ? 1.696 15.938 -0.853 1 97.62 218 ALA B O 1
ATOM 3805 N N . ALA B 1 219 ? 2.422 14.695 -2.6 1 97.62 219 ALA B N 1
ATOM 3806 C CA . ALA B 1 219 ? 1.827 13.461 -2.098 1 97.62 219 ALA B CA 1
ATOM 3807 C C . ALA B 1 219 ? 2.789 12.727 -1.164 1 97.62 219 ALA B C 1
ATOM 3809 O O . ALA B 1 219 ? 3.959 12.531 -1.499 1 97.62 219 ALA B O 1
ATOM 3810 N N . ASP B 1 220 ? 2.316 12.43 0.028 1 98.38 220 ASP B N 1
ATOM 3811 C CA . ASP B 1 220 ? 3.072 11.531 0.903 1 98.38 220 ASP B CA 1
ATOM 3812 C C . ASP B 1 220 ? 3.105 10.117 0.343 1 98.38 220 ASP B C 1
ATOM 3814 O O . ASP B 1 220 ? 2.121 9.375 0.442 1 98.38 220 ASP B O 1
ATOM 3818 N N . VAL B 1 221 ? 4.234 9.734 -0.184 1 97.88 221 VAL B N 1
ATOM 3819 C CA . VAL B 1 221 ? 4.348 8.398 -0.766 1 97.88 221 VAL B CA 1
ATOM 3820 C C . VAL B 1 221 ? 5.258 7.535 0.103 1 97.88 221 VAL B C 1
ATOM 3822 O O . VAL B 1 221 ? 5.621 6.422 -0.285 1 97.88 221 VAL B O 1
ATOM 3825 N N . GLU B 1 222 ? 5.664 8.047 1.265 1 96.56 222 GLU B N 1
ATOM 3826 C CA . GLU B 1 222 ? 6.68 7.336 2.039 1 96.56 222 GLU B CA 1
ATOM 3827 C C . GLU B 1 222 ? 6.207 7.078 3.467 1 96.56 222 GLU B C 1
ATOM 3829 O O . GLU B 1 222 ? 6.875 6.383 4.23 1 96.56 222 GLU B O 1
ATOM 3834 N N . GLY B 1 223 ? 5.043 7.566 3.824 1 98.06 223 GLY B N 1
ATOM 3835 C CA . GLY B 1 223 ? 4.578 7.395 5.191 1 98.06 223 GLY B CA 1
ATOM 3836 C C . GLY B 1 223 ? 5.137 8.438 6.148 1 98.06 223 GLY B C 1
ATOM 3837 O O . GLY B 1 223 ? 5.742 8.086 7.164 1 98.06 223 GLY B O 1
ATOM 3838 N N . LEU B 1 224 ? 4.898 9.711 5.879 1 98.56 224 LEU B N 1
ATOM 3839 C CA . LEU B 1 224 ? 5.414 10.82 6.668 1 98.56 224 LEU B CA 1
ATOM 3840 C C . LEU B 1 224 ? 4.492 11.133 7.844 1 98.56 224 LEU B C 1
ATOM 3842 O O . LEU B 1 224 ? 4.961 11.352 8.961 1 98.56 224 LEU B O 1
ATOM 3846 N N . ALA B 1 225 ? 3.252 11.242 7.594 1 98.56 225 ALA B N 1
ATOM 3847 C CA . ALA B 1 225 ? 2.262 11.531 8.625 1 98.56 225 ALA B CA 1
ATOM 3848 C C . ALA B 1 225 ? 1.049 10.617 8.5 1 98.56 225 ALA B C 1
ATOM 3850 O O . ALA B 1 225 ? 0.662 10.234 7.387 1 98.56 225 ALA B O 1
ATOM 3851 N N . LEU B 1 226 ? 0.495 10.195 9.586 1 98.5 226 LEU B N 1
ATOM 3852 C CA . LEU B 1 226 ? -0.729 9.406 9.664 1 98.5 226 LEU B CA 1
ATOM 3853 C C . LEU B 1 226 ? -1.829 10.18 10.383 1 98.5 226 LEU B C 1
ATOM 3855 O O . LEU B 1 226 ? -1.728 10.438 11.586 1 98.5 226 LEU B O 1
ATOM 3859 N N . HIS B 1 227 ? -2.789 10.609 9.57 1 97.69 227 HIS B N 1
ATOM 3860 C CA . HIS B 1 227 ? -3.945 11.258 10.18 1 97.69 227 HIS B CA 1
ATOM 3861 C C . HIS B 1 227 ? -4.82 10.25 10.914 1 97.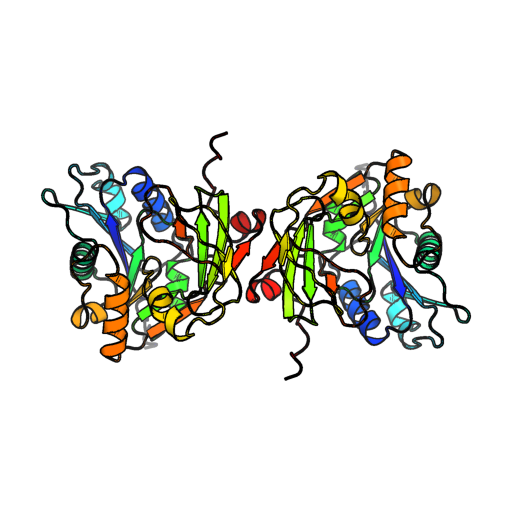69 227 HIS B C 1
ATOM 3863 O O . HIS B 1 227 ? -5.32 9.297 10.305 1 97.69 227 HIS B O 1
ATOM 3869 N N . LEU B 1 228 ? -4.973 10.445 12.18 1 96.31 228 LEU B N 1
ATOM 3870 C CA . LEU B 1 228 ? -5.707 9.477 12.992 1 96.31 228 LEU B CA 1
ATOM 3871 C C . LEU B 1 228 ? -7.145 9.93 13.211 1 96.31 228 LEU B C 1
ATOM 3873 O O . LEU B 1 228 ? -7.383 11.055 13.664 1 96.31 228 LEU B O 1
ATOM 3877 N N . VAL B 1 229 ? -8.062 9.102 12.812 1 95.06 229 VAL B N 1
ATOM 3878 C CA . VAL B 1 229 ? -9.484 9.352 13.047 1 95.06 229 VAL B CA 1
ATOM 3879 C C . VAL B 1 229 ? -9.938 8.594 14.289 1 95.06 229 VAL B C 1
ATOM 3881 O O . VAL B 1 229 ? -9.914 7.363 14.328 1 95.06 229 VAL B O 1
ATOM 3884 N N . HIS B 1 230 ? -10.258 9.32 15.211 1 91.56 230 HIS B N 1
ATOM 3885 C CA . HIS B 1 230 ? -10.734 8.812 16.5 1 91.56 230 HIS B CA 1
ATOM 3886 C C . HIS B 1 230 ? -12.047 9.477 16.891 1 91.56 230 HIS B C 1
ATOM 3888 O O . HIS B 1 230 ? -12.586 10.297 16.141 1 91.56 230 HIS B O 1
ATOM 3894 N N . HIS B 1 231 ? -12.562 9.148 18 1 86.62 231 HIS B N 1
ATOM 3895 C CA . HIS B 1 231 ? -13.922 9.516 18.375 1 86.62 231 HIS B CA 1
ATOM 3896 C C . HIS B 1 231 ? -14.062 11.023 18.516 1 86.62 231 HIS B C 1
ATOM 3898 O O . HIS B 1 231 ? -15.148 11.57 18.328 1 86.62 231 HIS B O 1
ATOM 3904 N N . ASP B 1 232 ? -12.977 11.719 18.719 1 81.69 232 ASP B N 1
ATOM 3905 C CA . ASP B 1 232 ? -13.047 13.148 19.016 1 81.69 232 ASP B CA 1
ATOM 3906 C C . ASP B 1 232 ? -12.773 13.977 17.75 1 81.69 232 ASP B C 1
ATOM 3908 O O . ASP B 1 232 ? -12.711 15.203 17.812 1 81.69 232 ASP B O 1
ATOM 3912 N N . ASN B 1 233 ? -12.672 13.203 16.641 1 81.25 233 ASN B N 1
ATOM 3913 C CA . ASN B 1 233 ? -12.383 13.938 15.414 1 81.25 233 ASN B CA 1
ATOM 3914 C C . ASN B 1 233 ? -13.578 14.789 14.977 1 81.25 233 ASN B C 1
ATOM 3916 O O . ASN B 1 233 ? -14.727 14.383 15.148 1 81.25 233 ASN B O 1
ATOM 3920 N N . ILE B 1 234 ? -13.234 15.867 14.328 1 71.75 234 ILE B N 1
ATOM 3921 C CA . ILE B 1 234 ? -14.25 16.812 13.875 1 71.75 234 ILE B CA 1
ATOM 3922 C C . ILE B 1 234 ? -14.461 16.672 12.375 1 71.75 234 ILE B C 1
ATOM 3924 O O . ILE B 1 234 ? -15.602 16.703 11.891 1 71.75 234 ILE B O 1
ATOM 3928 N N . SER B 1 235 ? -13.5 16.453 11.688 1 81.69 235 SER B N 1
ATOM 3929 C CA . SER B 1 235 ? -13.57 16.5 10.234 1 81.69 235 SER B CA 1
ATOM 3930 C C . SER B 1 235 ? -13.828 15.117 9.641 1 81.69 235 SER B C 1
ATOM 3932 O O . SER B 1 235 ? -13.43 14.102 10.227 1 81.69 235 SER B O 1
ATOM 3934 N N . ARG B 1 236 ? -14.547 15.102 8.5 1 90.88 236 ARG B N 1
ATOM 3935 C CA . ARG B 1 236 ? -14.695 13.906 7.68 1 90.88 236 ARG B CA 1
ATOM 3936 C C . ARG B 1 236 ? -13.555 13.789 6.672 1 90.88 236 ARG B C 1
ATOM 3938 O O . ARG B 1 236 ? -13 14.805 6.238 1 90.88 236 ARG B O 1
ATOM 3945 N N . ALA B 1 237 ? -13.195 12.617 6.398 1 95.25 237 ALA B N 1
ATOM 3946 C CA . ALA B 1 237 ? -12.281 12.344 5.293 1 95.25 237 ALA B CA 1
ATOM 3947 C C . ALA B 1 237 ? -12.938 11.461 4.238 1 95.25 237 ALA B C 1
ATOM 3949 O O . ALA B 1 237 ? -13.875 10.719 4.543 1 95.25 237 ALA B O 1
ATOM 3950 N N . PHE B 1 238 ? -12.453 11.609 3.006 1 95.94 238 PHE B N 1
ATOM 3951 C CA . PHE B 1 238 ? -13.047 10.867 1.894 1 95.94 238 PHE B CA 1
ATOM 3952 C C . PHE B 1 238 ? -11.961 10.195 1.061 1 95.94 238 PHE B C 1
ATOM 3954 O O . PHE B 1 238 ? -11.812 10.484 -0.127 1 95.94 238 PHE B O 1
ATOM 3961 N N . PRO B 1 239 ? -11.234 9.281 1.643 1 97.31 239 PRO B N 1
ATOM 3962 C CA . PRO B 1 239 ? -10.172 8.609 0.888 1 97.31 239 PRO B CA 1
ATOM 3963 C C . PRO B 1 239 ? -10.711 7.781 -0.275 1 97.31 239 PRO B C 1
ATOM 3965 O O . PRO B 1 239 ? -11.82 7.254 -0.2 1 97.31 239 PRO B O 1
ATOM 3968 N N . GLN B 1 240 ? -9.867 7.727 -1.291 1 95.38 240 GLN B N 1
ATOM 3969 C CA . GLN B 1 240 ? -10.156 6.863 -2.434 1 95.38 240 GLN B CA 1
ATOM 3970 C C . GLN B 1 240 ? -9.789 5.414 -2.133 1 95.38 240 GLN B C 1
ATOM 3972 O O . GLN B 1 240 ? -10.398 4.488 -2.682 1 95.38 240 GLN B O 1
ATOM 3977 N N . TYR B 1 241 ? -8.797 5.27 -1.312 1 97.5 241 TYR B N 1
ATOM 3978 C CA . TYR B 1 241 ? -8.172 3.955 -1.211 1 97.5 241 TYR B CA 1
ATOM 3979 C C . TYR B 1 241 ? -8.289 3.402 0.205 1 97.5 241 TYR B C 1
ATOM 3981 O O . TYR B 1 241 ? -7.914 4.07 1.171 1 97.5 241 TYR B O 1
ATOM 3989 N N . VAL B 1 242 ? -8.812 2.234 0.288 1 97.31 242 VAL B N 1
ATOM 3990 C CA . VAL B 1 242 ? -8.672 1.403 1.479 1 97.31 242 VAL B CA 1
ATOM 3991 C C . VAL B 1 242 ? -7.496 0.441 1.301 1 97.31 242 VAL B C 1
ATOM 3993 O O . VAL B 1 242 ? -7.434 -0.291 0.311 1 97.31 242 VAL B O 1
ATOM 3996 N N . LEU B 1 243 ? -6.594 0.457 2.201 1 98.12 243 LEU B N 1
ATOM 3997 C CA . LEU B 1 243 ? -5.363 -0.31 2.053 1 98.12 243 LEU B CA 1
ATOM 3998 C C . LEU B 1 243 ? -5.379 -1.546 2.945 1 98.12 243 LEU B C 1
ATOM 4000 O O . LEU B 1 243 ? -5.973 -1.527 4.027 1 98.12 243 LEU B O 1
ATOM 4004 N N . PRO B 1 244 ? -4.68 -2.633 2.516 1 96.75 244 PRO B N 1
ATOM 4005 C CA . PRO B 1 244 ? -4.559 -3.793 3.402 1 96.75 244 PRO B CA 1
ATOM 4006 C C . PRO B 1 244 ? -3.9 -3.447 4.738 1 96.75 244 PRO B C 1
ATOM 4008 O O . PRO B 1 244 ? -2.973 -2.635 4.781 1 96.75 244 PRO B O 1
ATOM 4011 N N . GLY B 1 245 ? -4.312 -4.156 5.754 1 94.62 245 GLY B N 1
ATOM 4012 C CA . GLY B 1 245 ? -3.842 -3.867 7.098 1 94.62 245 GLY B CA 1
ATOM 4013 C C . GLY B 1 245 ? -2.338 -4 7.242 1 94.62 245 GLY B C 1
ATOM 4014 O O . GLY B 1 245 ? -1.71 -3.225 7.969 1 94.62 245 GLY B O 1
ATOM 4015 N N . PHE B 1 246 ? -1.718 -4.953 6.531 1 95.19 246 PHE B N 1
ATOM 4016 C CA . PHE B 1 246 ? -0.292 -5.203 6.707 1 95.19 246 PHE B CA 1
ATOM 4017 C C . PHE B 1 246 ? 0.528 -4.008 6.234 1 95.19 246 PHE B C 1
ATOM 4019 O O . PHE B 1 246 ? 1.688 -3.855 6.621 1 95.19 246 PHE B O 1
ATOM 4026 N N . MET B 1 247 ? -0.037 -3.16 5.418 1 97.5 247 MET B N 1
ATOM 4027 C CA . MET B 1 247 ? 0.703 -2.018 4.887 1 97.5 247 MET B CA 1
ATOM 4028 C C . MET B 1 247 ? 0.862 -0.934 5.949 1 97.5 247 MET B C 1
ATOM 4030 O O . MET B 1 247 ? 1.736 -0.073 5.836 1 97.5 247 MET B O 1
ATOM 4034 N N . LEU B 1 248 ? -0.032 -0.917 6.941 1 97.62 248 LEU B N 1
ATOM 4035 C CA . LEU B 1 248 ? 0.103 0.055 8.023 1 97.62 248 LEU B CA 1
ATOM 4036 C C . LEU B 1 248 ? 1.463 -0.07 8.695 1 97.62 248 LEU B C 1
ATOM 4038 O O . LEU B 1 248 ? 2.17 0.926 8.867 1 97.62 248 LEU B O 1
ATOM 4042 N N . ALA B 1 249 ? 1.871 -1.278 9.023 1 95.06 249 ALA B N 1
ATOM 4043 C CA . ALA B 1 249 ? 3.148 -1.501 9.695 1 95.06 249 ALA B CA 1
ATOM 4044 C C . ALA B 1 249 ? 4.32 -1.193 8.766 1 95.06 249 ALA B C 1
ATOM 4046 O O . ALA B 1 249 ? 5.391 -0.792 9.219 1 95.06 249 ALA B O 1
ATOM 4047 N N . ARG B 1 250 ? 4.082 -1.379 7.508 1 94.06 250 ARG B N 1
ATOM 4048 C CA . ARG B 1 250 ? 5.141 -1.12 6.535 1 94.06 250 ARG B CA 1
ATOM 4049 C C . ARG B 1 250 ? 5.418 0.374 6.414 1 94.06 250 ARG B C 1
ATOM 4051 O O . ARG B 1 250 ? 6.578 0.793 6.383 1 94.06 250 ARG B O 1
ATOM 4058 N N . TYR B 1 251 ? 4.375 1.153 6.32 1 97.12 251 TYR B N 1
ATOM 4059 C CA . TYR B 1 251 ? 4.531 2.59 6.117 1 97.12 251 TYR B CA 1
ATOM 4060 C C . TYR B 1 251 ? 4.754 3.309 7.441 1 97.12 251 TYR B C 1
ATOM 4062 O O . TYR B 1 251 ? 5.418 4.348 7.484 1 97.12 251 TYR B O 1
ATOM 4070 N N . PHE B 1 252 ? 4.242 2.734 8.5 1 97.88 252 PHE B N 1
ATOM 4071 C CA . PHE B 1 252 ? 4.367 3.324 9.828 1 97.88 252 PHE B CA 1
ATOM 4072 C C . PHE B 1 252 ? 4.801 2.277 10.844 1 97.88 252 PHE B C 1
ATOM 4074 O O . PHE B 1 252 ? 4.047 1.949 11.766 1 97.88 252 PHE B O 1
ATOM 4081 N N . PRO B 1 253 ? 6.062 1.865 10.758 1 95.62 253 PRO B N 1
ATOM 4082 C CA . PRO B 1 253 ? 6.535 0.804 11.648 1 95.62 253 PRO B CA 1
ATOM 4083 C C . PRO B 1 253 ? 6.508 1.214 13.117 1 95.62 253 PRO B C 1
ATOM 4085 O O . PRO B 1 253 ? 6.453 0.355 14 1 95.62 253 PRO B O 1
ATOM 4088 N N . GLY B 1 254 ? 6.516 2.475 13.375 1 93.25 254 GLY B N 1
ATOM 4089 C CA . GLY B 1 254 ? 6.512 2.943 14.75 1 93.25 254 GLY B CA 1
ATOM 4090 C C . GLY B 1 254 ? 5.113 3.146 15.305 1 93.25 254 GLY B C 1
ATOM 4091 O O . GLY B 1 254 ? 4.953 3.531 16.469 1 93.25 254 GLY B O 1
ATOM 4092 N N . TYR B 1 255 ? 4.117 2.92 14.508 1 94.69 255 TYR B N 1
ATOM 4093 C CA . TYR B 1 255 ? 2.746 3.107 14.961 1 94.69 255 TYR B CA 1
ATOM 4094 C C . TYR B 1 255 ? 2.057 1.766 15.18 1 94.69 255 TYR B C 1
ATOM 4096 O O . TYR B 1 255 ? 2.104 0.889 14.312 1 94.69 255 TYR B O 1
ATOM 4104 N N . ALA B 1 256 ? 1.46 1.602 16.266 1 89.94 256 ALA B N 1
ATOM 4105 C CA . ALA B 1 256 ? 0.614 0.453 16.578 1 89.94 256 ALA B CA 1
ATOM 4106 C C . ALA B 1 256 ? -0.806 0.894 16.922 1 89.94 256 ALA B C 1
ATOM 4108 O O . ALA B 1 256 ? -1.009 1.721 17.812 1 89.94 256 ALA B O 1
ATOM 4109 N N . PRO B 1 257 ? -1.754 0.375 16.125 1 87.69 257 PRO B N 1
ATOM 4110 C CA . PRO B 1 257 ? -3.135 0.726 16.469 1 87.69 257 PRO B CA 1
ATOM 4111 C C . PRO B 1 257 ? -3.545 0.246 17.859 1 87.69 257 PRO B C 1
ATOM 4113 O O . PRO B 1 257 ? -2.996 -0.737 18.359 1 87.69 257 PRO B O 1
ATOM 4116 N N . PRO B 1 258 ? -4.324 1.101 18.422 1 78.94 258 PRO B N 1
ATOM 4117 C CA . PRO B 1 258 ? -4.816 0.613 19.703 1 78.94 258 PRO B CA 1
ATOM 4118 C C . PRO B 1 258 ? -5.539 -0.726 19.594 1 78.94 258 PRO B C 1
ATOM 4120 O O . PRO B 1 258 ? -6.086 -1.051 18.531 1 78.94 258 PRO B O 1
ATOM 4123 N N . ALA B 1 259 ? -5.227 -1.642 20.562 1 63.56 259 ALA B N 1
ATOM 4124 C CA . ALA B 1 259 ? -5.887 -2.945 20.594 1 63.56 259 ALA B CA 1
ATOM 4125 C C . ALA B 1 259 ? -7.398 -2.795 20.438 1 63.56 259 ALA B C 1
ATOM 4127 O O . ALA B 1 259 ? -8 -1.878 21 1 63.56 259 ALA B O 1
ATOM 4128 N N . ALA B 1 260 ? -7.922 -3.35 19.281 1 54.34 260 ALA B N 1
ATOM 4129 C CA . ALA B 1 260 ? -9.375 -3.346 19.125 1 54.34 260 ALA B CA 1
ATOM 4130 C C . ALA B 1 260 ? -10.062 -3.691 20.438 1 54.34 260 ALA B C 1
ATOM 4132 O O . ALA B 1 260 ? -9.625 -4.582 21.172 1 54.34 260 ALA B O 1
ATOM 4133 N N . ASP B 1 261 ? -10.703 -2.82 21.078 1 41.88 261 ASP B N 1
ATOM 4134 C CA . ASP B 1 261 ? -11.492 -3.268 22.219 1 41.88 261 ASP B CA 1
ATOM 4135 C C . ASP B 1 261 ? -12.242 -4.559 21.906 1 41.88 261 ASP B C 1
ATOM 4137 O O . ASP B 1 261 ? -13.008 -4.617 20.938 1 41.88 261 ASP B O 1
ATOM 4141 N N . GLY B 1 262 ? -11.547 -5.727 21.953 1 33.75 262 GLY B N 1
ATOM 4142 C CA . GLY B 1 262 ? -12.43 -6.883 22 1 33.75 262 GLY B CA 1
ATOM 4143 C C . GLY B 1 262 ? -13.711 -6.625 22.766 1 33.75 262 GLY B C 1
ATOM 4144 O O . GLY B 1 262 ? -13.773 -5.719 23.609 1 33.75 262 GLY B O 1
#

Organism: NCBI:txid722731

Secondary structure (DSSP, 8-state):
-----------EEEEEEESS-HHHHHHHHHHHHT----S-EEEEEEE-SSS--GGGGSHHHHHTTEEEEE--SSPPPHHHHHHHHHHH--SSEEEE--TTSEE-TTHHHHHHHHHTT-SEEEEEEEEEEETTTTEEEEEETT---SEEE-B-TTS---EEE-TT--GGGGHHHHHS-TTSEEEEGGGGGT----S-SSSHHHHHHHHHHHTT--EEEEE--S--EEEEE-TT----B--SEEE-THHHHHH-TT--------/-----------EEEEEEESS-HHHHHHHHHHHHT----S-EEEEEEE-SSS--GGGGSHHHHHTTEEEEE--SSPPPHHHHHHHHHHH--SSEEEE--TTSEE-TTHHHHHHHHHTT-SEEEEEEEEEEETTTTEEEEEETT---SEEE-B-TTS---EEE-TT--GGGGHHHHHS-TTSEEEEGGGGGT----S-SSSHHHHHHHHHHHTT--EEEEE--S--EEEEE-TT----B--SEEE-THHHHHH-TT--------

Radius of gyration: 28.01 Å; Cα contacts (8 Å, |Δi|>4): 1081; chains: 2; bounding box: 65×77×69 Å

Sequence (524 aa):
MIGCILTAMTSVSVICPTYQRGPQLRRMIGHFEAQTFTGELQLMILDDSPEPDESLAAEEYRNAGIHYFHRSGHQMSIGAKLNALMDVACGDVVMRFDDDDYYAPHYVERMLALLGDDDYLTLSGWFLYSEVHAKFCYWETDALSPMHFVVSPHDKFVPVSTAGMDPASVRPHVNGYGFASAWRRNVADIVRFPNQNHGEDEQFVDDIVKAGLRTRYAADVEGLALHLVHHDNISRAFPQYVLPGFMLARYFPGYAPPAADGMIGCILTAMTSVSVICPTYQRGPQLRRMIGHFEAQTFTGELQLMILDDSPEPDESLAAEEYRNAGIHYFHRSGHQMSIGAKLNALMDVACGDVVMRFDDDDYYAPHYVERMLALLGDDDYLTLSGWFLYSEVHAKFCYWETDALSPMHFVVSPHDKFVPVSTAGMDPASVRPHVNGYGFASAWRRNVADIVRFPNQNHGEDEQFVDDIVKAGLRTRYAADVEGLALHLVHHDNISRAFPQYVLPGFMLARYFPGYAPPAADG

pLDDT: mean 92.15, std 12.58, range [21.62, 98.81]

Nearest PDB structures (foldseek):
  5hea-assembly1_A  TM=7.502E-01  e=5.207E-13  Streptococcus parasanguinis FW213
  6h4f-assembly3_P  TM=7.346E-01  e=4.617E-10  Staphylococcus aureus subsp. aureus N315
  2z86-assembly2_C  TM=7.014E-01  e=9.616E-10  Escherichia coli
  6egs-assembly2_B  TM=7.038E-01  e=5.012E-09  Homo sapiens
  2z86-assembly1_B  TM=6.816E-01  e=1.568E-09  Escherichia coli

InterPro domains:
  IPR001173 Glycosyltransferase 2-like [PF00535] (13-140)
  IPR029044 Nucleotide-diphospho-sugar transferases [G3DSA:3.90.550.10] (6-236)
  IPR029044 Nucleotide-diphospho-sugar transferases [SSF53448] (9-236)

Foldseek 3Di:
DPPCVVVQPFAEEEEEEDEPPVVLQVVLVVLVLLAPDPHHYAYEYEYAYQDDDVVCCDVVNVVSRYHYHYDYDDDFAPQVRVLVRLVPDDTQKYWYAYSRWHFHNHQVVVQCVQCPPFFKEDEQKAWAAELQQRFTFIARLLADDQWWWKDANVDDTDIDGCPPPDSVVSLCVRQFDRNTMMGGSCLSVQFGFDRHHGCSRSVRVVSCVVVVTGYDYHHDPQQGMYHYHDNPDDDIDIGPTTDDPVVCCVSCVPDDRDDNPD/DPPCVVVQPFAEEEEEEDEPPVVLQVVLVVLVLLAPDPHHYAYEYEYAYQDDDVVCCDVVNVVSRYHYHYDYDDDFAPQVRVLVRLVPDDTQKYAYAYSRWHFHNHQVVVQCVQCPPFFKEDEQKDWAAELQQRFTFIARLLADDQWWWKDANVDDTDIDGCPPPDSCVSLCVRQFDRNTMMGGSCLSVQFGFDRHHGCSRSVRVVSCVVVVTGYYYHHDPQQGMYHYHDNPDDDIDIGPTTDDPVVCCVSCVPDDRDDNPD

Solvent-accessible surface area (backbone atoms only — not comparable to full-atom values): 28143 Å² total; per-residue (Å²): 128,81,70,72,71,65,71,75,67,71,28,35,19,33,35,27,57,48,65,84,43,65,73,41,37,55,53,29,50,51,30,59,71,50,40,65,56,83,48,54,60,34,37,39,34,44,32,32,22,85,63,77,66,66,76,52,64,36,65,70,37,47,75,66,31,34,44,63,42,73,40,68,70,75,72,70,37,53,15,45,42,48,45,55,46,59,71,68,51,78,25,57,29,34,32,41,44,46,36,66,39,48,49,36,38,56,28,65,48,50,52,50,60,70,30,60,91,43,42,29,27,37,45,27,17,41,38,33,37,28,69,75,76,71,42,40,31,37,26,50,32,74,55,87,50,68,46,26,28,43,45,39,64,86,51,74,80,43,79,42,72,44,76,91,59,61,79,73,67,29,52,62,54,36,35,45,52,52,60,50,29,37,29,34,48,67,48,63,76,77,44,66,43,45,82,30,76,71,60,21,39,25,52,31,47,51,46,38,52,72,71,66,48,46,72,43,74,42,65,52,86,71,44,39,47,37,46,52,40,37,82,84,51,84,68,74,44,63,28,59,25,56,48,65,71,74,50,51,46,69,42,33,69,87,58,74,77,76,78,71,81,121,129,79,72,72,72,65,69,74,64,72,28,34,19,33,36,27,57,48,64,86,44,65,72,43,36,54,52,28,49,51,30,60,71,50,39,65,56,86,48,54,59,34,38,40,33,44,32,32,23,85,64,75,67,67,76,52,66,35,66,70,38,48,76,66,31,34,43,61,44,71,41,69,70,77,72,70,36,55,15,45,41,49,44,56,45,58,72,69,50,79,27,56,29,35,31,42,45,47,35,66,38,48,48,37,37,57,29,66,50,49,52,51,60,71,30,61,91,42,42,27,26,36,46,27,16,41,38,32,35,29,68,74,74,72,41,40,33,37,27,49,32,73,57,87,51,67,47,26,30,44,45,39,65,87,51,71,80,42,78,43,71,44,75,89,58,60,80,74,67,28,52,61,53,35,34,44,52,52,60,51,30,37,28,35,47,68,48,64,77,76,44,67,46,45,82,29,77,71,60,21,39,25,53,33,48,52,47,37,53,72,71,67,49,47,72,44,75,41,64,53,84,70,44,39,48,37,47,52,39,36,84,85,50,83,68,74,43,62,28,59,25,55,48,64,70,73,51,49,47,70,43,33,69,89,57,73,78,74,76,71,80,121